Protein AF-0000000077149289 (afdb_homodimer)

Structure (mmCIF, N/CA/C/O backbone):
data_AF-0000000077149289-model_v1
#
loop_
_entity.id
_entity.type
_entity.pdbx_description
1 polymer 'GHMP kinase N-terminal domain-containing protein'
#
loop_
_atom_site.group_PDB
_atom_site.id
_atom_site.type_symbol
_atom_site.label_atom_id
_atom_site.label_alt_id
_atom_site.label_comp_id
_atom_site.label_asym_id
_atom_site.label_entity_id
_atom_site.label_seq_id
_atom_site.pdbx_PDB_ins_code
_atom_site.Cartn_x
_atom_site.Cartn_y
_atom_site.Cartn_z
_atom_site.occupancy
_atom_site.B_iso_or_equiv
_atom_site.auth_seq_id
_atom_site.auth_comp_id
_atom_site.auth_asym_id
_atom_site.auth_atom_id
_atom_site.pdbx_PDB_model_num
ATOM 1 N N . MET A 1 1 ? -25.234 20.203 1.486 1 30.2 1 MET A N 1
ATOM 2 C CA . MET A 1 1 ? -24.781 21.562 1.207 1 30.2 1 MET A CA 1
ATOM 3 C C . MET A 1 1 ? -23.531 21.547 0.343 1 30.2 1 MET A C 1
ATOM 5 O O . MET A 1 1 ? -22.547 20.859 0.657 1 30.2 1 MET A O 1
ATOM 9 N N . GLU A 1 2 ? -23.562 21.797 -1.004 1 34.66 2 GLU A N 1
ATOM 10 C CA . GLU A 1 2 ? -22.438 21.984 -1.913 1 34.66 2 GLU A CA 1
ATOM 11 C C . GLU A 1 2 ? -21.531 23.109 -1.448 1 34.66 2 GLU A C 1
ATOM 13 O O . GLU A 1 2 ? -21.953 24.266 -1.352 1 34.66 2 GLU A O 1
ATOM 18 N N . ILE A 1 3 ? -20.766 22.969 -0.436 1 43.75 3 ILE A N 1
ATOM 19 C CA . ILE A 1 3 ? -19.844 24.047 -0.105 1 43.75 3 ILE A CA 1
ATOM 20 C C . ILE A 1 3 ? -19.141 24.547 -1.371 1 43.75 3 ILE A C 1
ATOM 22 O O . ILE A 1 3 ? -18.578 23.734 -2.123 1 43.75 3 ILE A O 1
ATOM 26 N N . ASN A 1 4 ? -19.734 25.484 -1.915 1 51.62 4 ASN A N 1
ATOM 27 C CA . ASN A 1 4 ? -18.797 26.188 -2.791 1 51.62 4 ASN A CA 1
ATOM 28 C C . ASN A 1 4 ? -17.438 26.359 -2.141 1 51.62 4 ASN A C 1
ATOM 30 O O . ASN A 1 4 ? -17.328 26.594 -0.937 1 51.62 4 ASN A O 1
ATOM 34 N N . ASN A 1 5 ? -16.328 25.797 -2.607 1 56.38 5 ASN A N 1
ATOM 35 C CA . ASN A 1 5 ? -15.031 25.297 -2.178 1 56.38 5 ASN A CA 1
ATOM 36 C C . ASN A 1 5 ? -14.383 26.203 -1.144 1 56.38 5 ASN A C 1
ATOM 38 O O . ASN A 1 5 ? -13.641 25.734 -0.277 1 56.38 5 ASN A O 1
ATOM 42 N N . PHE A 1 6 ? -14.812 27.594 -1.072 1 67.5 6 PHE A N 1
ATOM 43 C CA . PHE A 1 6 ? -13.906 28.438 -0.297 1 67.5 6 PHE A CA 1
ATOM 44 C C . PHE A 1 6 ? -14.68 29.312 0.669 1 67.5 6 PHE A C 1
ATOM 46 O O . PHE A 1 6 ? -14.133 30.281 1.213 1 67.5 6 PHE A O 1
ATOM 53 N N . ASP A 1 7 ? -16 28.922 0.981 1 82.88 7 ASP A N 1
ATOM 54 C CA . ASP A 1 7 ? -16.688 29.766 1.951 1 82.88 7 ASP A CA 1
ATOM 55 C C . ASP A 1 7 ? -16.312 29.375 3.381 1 82.88 7 ASP A C 1
ATOM 57 O O . ASP A 1 7 ? -16.188 28.188 3.688 1 82.88 7 ASP A O 1
ATOM 61 N N . PHE A 1 8 ? -16.234 30.469 4.215 1 90.25 8 PHE A N 1
ATOM 62 C CA . PHE A 1 8 ? -15.984 30.25 5.633 1 90.25 8 PHE A CA 1
ATOM 63 C C . PHE A 1 8 ? -17.125 29.469 6.266 1 90.25 8 PHE A C 1
ATOM 65 O O . PHE A 1 8 ? -18.266 29.516 5.777 1 90.25 8 PHE A O 1
ATOM 72 N N . PHE A 1 9 ? -16.844 28.688 7.199 1 94.06 9 PHE A N 1
ATOM 73 C CA . PHE A 1 9 ? -17.891 27.938 7.895 1 94.06 9 PHE A CA 1
ATOM 74 C C . PHE A 1 9 ? -17.766 28.125 9.406 1 94.06 9 PHE A C 1
ATOM 76 O O . PHE A 1 9 ? -16.719 28.547 9.898 1 94.06 9 PHE A O 1
ATOM 83 N N . LYS A 1 10 ? -18.797 27.875 10.109 1 96.94 10 LYS A N 1
ATOM 84 C CA . LYS A 1 10 ? -18.844 28.078 11.555 1 96.94 10 LYS A CA 1
ATOM 85 C C . LYS A 1 10 ? -18.031 27 12.289 1 96.94 10 LYS A C 1
ATOM 87 O O . LYS A 1 10 ? -18.078 25.828 11.922 1 96.94 10 LYS A O 1
ATOM 92 N N . VAL A 1 11 ? -17.375 27.438 13.328 1 97.25 11 VAL A N 1
ATOM 93 C CA . VAL A 1 11 ? -16.656 26.531 14.219 1 97.25 11 VAL A CA 1
ATOM 94 C C . VAL A 1 11 ? -17.594 25.438 14.711 1 97.25 11 VAL A C 1
ATOM 96 O O . VAL A 1 11 ? -18.734 25.719 15.102 1 97.25 11 VAL A O 1
ATOM 99 N N . GLY A 1 12 ? -17.172 24.172 14.594 1 97.75 12 GLY A N 1
ATOM 100 C CA . GLY A 1 12 ? -17.969 23.047 15.055 1 97.75 12 GLY A CA 1
ATOM 101 C C . GLY A 1 12 ? -18.797 22.422 13.961 1 97.75 12 GLY A C 1
ATOM 102 O O . GLY A 1 12 ? -19.469 21.406 14.188 1 97.75 12 GLY A O 1
ATOM 103 N N . THR A 1 13 ? -18.75 22.953 12.766 1 97.25 13 THR A N 1
ATOM 104 C CA . THR A 1 13 ? -19.5 22.391 11.648 1 97.25 13 THR A CA 1
ATOM 105 C C . THR A 1 13 ? -18.953 21.016 11.258 1 97.25 13 THR A C 1
ATOM 107 O O . THR A 1 13 ? -17.734 20.859 11.133 1 97.25 13 THR A O 1
ATOM 110 N N . VAL A 1 14 ? -19.844 20.062 11.094 1 97.81 14 VAL A N 1
ATOM 111 C CA . VAL A 1 14 ? -19.484 18.734 10.602 1 97.81 14 VAL A CA 1
ATOM 112 C C . VAL A 1 14 ? -20.047 18.531 9.195 1 97.81 14 VAL A C 1
ATOM 114 O O . VAL A 1 14 ? -21.25 18.484 9.008 1 97.81 14 VAL A O 1
ATOM 117 N N . PHE A 1 15 ? -19.203 18.484 8.242 1 96 15 PHE A N 1
ATOM 118 C CA . PHE A 1 15 ? -19.609 18.234 6.867 1 96 15 PHE A CA 1
ATOM 119 C C . PHE A 1 15 ? -19.797 16.734 6.617 1 96 15 PHE A C 1
ATOM 121 O O . PHE A 1 15 ? -20.766 16.328 5.961 1 96 15 PHE A O 1
ATOM 128 N N . ASN A 1 16 ? -18.906 15.914 7.125 1 97.12 16 ASN A N 1
ATOM 129 C CA . ASN A 1 16 ? -18.906 14.469 6.961 1 97.12 16 ASN A CA 1
ATOM 130 C C . ASN A 1 16 ? -18.828 13.75 8.305 1 97.12 16 ASN A C 1
ATOM 132 O O . ASN A 1 16 ? -17.75 13.695 8.914 1 97.12 16 ASN A O 1
ATOM 136 N N . PRO A 1 17 ? -19.828 13.195 8.758 1 97.94 17 PRO A N 1
ATOM 137 C CA . PRO A 1 17 ? -19.875 12.578 10.086 1 97.94 17 PRO A CA 1
ATOM 138 C C . PRO A 1 17 ? -19.141 11.242 10.141 1 97.94 17 PRO A C 1
ATOM 140 O O . PRO A 1 17 ? -18.828 10.656 9.094 1 97.94 17 PRO A O 1
ATOM 143 N N . VAL A 1 18 ? -18.828 10.805 11.32 1 98.12 18 VAL A N 1
ATOM 144 C CA . VAL A 1 18 ? -18.188 9.523 11.57 1 98.12 18 VAL A CA 1
ATOM 145 C C . VAL A 1 18 ? -19.016 8.711 12.555 1 98.12 18 VAL A C 1
ATOM 147 O O . VAL A 1 18 ? -19.797 9.266 13.328 1 98.12 18 VAL A O 1
ATOM 150 N N . LYS A 1 19 ? -18.906 7.434 12.445 1 94.75 19 LYS A N 1
ATOM 151 C CA . LYS A 1 19 ? -19.594 6.535 13.375 1 94.75 19 LYS A CA 1
ATOM 152 C C . LYS A 1 19 ? -18.594 5.883 14.336 1 94.75 19 LYS A C 1
ATOM 154 O O . LYS A 1 19 ? -17.484 5.52 13.938 1 94.75 19 LYS A O 1
ATOM 159 N N . CYS A 1 20 ? -19.031 5.742 15.594 1 97.31 20 CYS A N 1
ATOM 160 C CA . CYS A 1 20 ? -18.281 4.977 16.578 1 97.31 20 CYS A CA 1
ATOM 161 C C . CYS A 1 20 ? -18.531 3.484 16.422 1 97.31 20 CYS A C 1
ATOM 163 O O . CYS A 1 20 ? -19.672 3.061 16.203 1 97.31 20 CYS A O 1
ATOM 165 N N . TYR A 1 21 ? -17.469 2.701 16.516 1 95.69 21 TYR A N 1
ATOM 166 C CA . TYR A 1 21 ? -17.656 1.263 16.375 1 95.69 21 TYR A CA 1
ATOM 167 C C . TYR A 1 21 ? -18.016 0.629 17.719 1 95.69 21 TYR A C 1
ATOM 169 O O . TYR A 1 21 ? -18.469 -0.518 17.781 1 95.69 21 TYR A O 1
ATOM 177 N N . LYS A 1 22 ? -17.844 1.359 18.828 1 97.19 22 LYS A N 1
ATOM 178 C CA . LYS A 1 22 ? -18.25 0.973 20.172 1 97.19 22 LYS A CA 1
ATOM 179 C C . LYS A 1 22 ? -18.781 2.176 20.953 1 97.19 22 LYS A C 1
ATOM 181 O O . LYS A 1 22 ? -18.562 3.322 20.547 1 97.19 22 LYS A O 1
ATOM 186 N N . THR A 1 23 ? -19.438 1.93 21.953 1 97.25 23 THR A N 1
ATOM 187 C CA . THR A 1 23 ? -20.016 2.994 22.766 1 97.25 23 THR A CA 1
ATOM 188 C C . THR A 1 23 ? -18.922 3.797 23.469 1 97.25 23 THR A C 1
ATOM 190 O O . THR A 1 23 ? -18.078 3.229 24.172 1 97.25 23 THR A O 1
ATOM 193 N N . PRO A 1 24 ? -18.938 5.121 23.234 1 97.69 24 PRO A N 1
ATOM 194 C CA . PRO A 1 24 ? -17.969 5.945 23.953 1 97.69 24 PRO A CA 1
ATOM 195 C C . PRO A 1 24 ? -18.172 5.906 25.469 1 97.69 24 PRO A C 1
ATOM 197 O O . PRO A 1 24 ? -19.297 6.043 25.938 1 97.69 24 PRO A O 1
ATOM 200 N N . GLU A 1 25 ? -17.156 5.672 26.141 1 96.56 25 GLU A N 1
ATOM 201 C CA . GLU A 1 25 ? -17.156 5.672 27.609 1 96.56 25 GLU A CA 1
ATOM 202 C C . GLU A 1 25 ? -15.906 6.332 28.172 1 96.56 25 GLU A C 1
ATOM 204 O O . GLU A 1 25 ? -14.789 5.953 27.812 1 96.56 25 GLU A O 1
ATOM 209 N N . ALA A 1 26 ? -16.141 7.254 29.062 1 95.38 26 ALA A N 1
ATOM 210 C CA . ALA A 1 26 ? -14.992 7.938 29.656 1 95.38 26 ALA A CA 1
ATOM 211 C C . ALA A 1 26 ? -14.109 6.961 30.422 1 95.38 26 ALA A C 1
ATOM 213 O O . ALA A 1 26 ? -14.594 6.223 31.281 1 95.38 26 ALA A O 1
ATOM 214 N N . LYS A 1 27 ? -12.898 6.941 30.062 1 95.12 27 LYS A N 1
ATOM 215 C CA . LYS A 1 27 ? -11.93 6.086 30.75 1 95.12 27 LYS A CA 1
ATOM 216 C C . LYS A 1 27 ? -11.141 6.871 31.797 1 95.12 27 LYS A C 1
ATOM 218 O O . LYS A 1 27 ? -10.406 6.285 32.594 1 95.12 27 LYS A O 1
ATOM 223 N N . GLY A 1 28 ? -11.312 8.18 31.797 1 94.5 28 GLY A N 1
ATOM 224 C CA . GLY A 1 28 ? -10.68 9.141 32.688 1 94.5 28 GLY A CA 1
ATOM 225 C C . GLY A 1 28 ? -11.266 10.531 32.562 1 94.5 28 GLY A C 1
ATOM 226 O O . GLY A 1 28 ? -12.211 10.758 31.812 1 94.5 28 GLY A O 1
ATOM 227 N N . ARG A 1 29 ? -10.672 11.453 33.438 1 96.06 29 ARG A N 1
ATOM 228 C CA . ARG A 1 29 ? -11.164 12.828 33.406 1 96.06 29 ARG A CA 1
ATOM 229 C C . ARG A 1 29 ? -10.133 13.766 32.781 1 96.06 29 ARG A C 1
ATOM 231 O O . ARG A 1 29 ? -10.461 14.891 32.406 1 96.06 29 ARG A O 1
ATOM 238 N N . ARG A 1 30 ? -8.945 13.258 32.688 1 97.38 30 ARG A N 1
ATOM 239 C CA . ARG A 1 30 ? -7.848 14.07 32.156 1 97.38 30 ARG A CA 1
ATOM 240 C C . ARG A 1 30 ? -6.852 13.203 31.391 1 97.38 30 ARG A C 1
ATOM 242 O O . ARG A 1 30 ? -6.59 12.062 31.781 1 97.38 30 ARG A O 1
ATOM 249 N N . ILE A 1 31 ? -6.305 13.766 30.312 1 97.94 31 ILE A N 1
ATOM 250 C CA . ILE A 1 31 ? -5.289 13.055 29.547 1 97.94 31 ILE A CA 1
ATOM 251 C C . ILE A 1 31 ? -4.246 14.039 29.031 1 97.94 31 ILE A C 1
ATOM 253 O O . ILE A 1 31 ? -4.566 15.195 28.734 1 97.94 31 ILE A O 1
ATOM 257 N N . SER A 1 32 ? -3.014 13.672 29.062 1 96.75 32 SER A N 1
ATOM 258 C CA . SER A 1 32 ? -1.911 14.375 28.422 1 96.75 32 SER A CA 1
ATOM 259 C C . SER A 1 32 ? -1.231 13.516 27.375 1 96.75 32 SER A C 1
ATOM 261 O O . SER A 1 32 ? -0.883 12.359 27.641 1 96.75 32 SER A O 1
ATOM 263 N N . ILE A 1 33 ? -1.075 14.109 26.172 1 97.25 33 ILE A N 1
ATOM 264 C CA . ILE A 1 33 ? -0.454 13.336 25.094 1 97.25 33 ILE A CA 1
ATOM 265 C C . ILE A 1 33 ? 0.644 14.156 24.438 1 97.25 33 ILE A C 1
ATOM 267 O O . ILE A 1 33 ? 0.698 15.375 24.594 1 97.25 33 ILE A O 1
ATOM 271 N N . GLN A 1 34 ? 1.573 13.531 23.797 1 96.19 34 GLN A N 1
ATOM 272 C CA . GLN A 1 34 ? 2.52 14.086 22.844 1 96.19 34 GLN A CA 1
ATOM 273 C C . GLN A 1 34 ? 2.178 13.648 21.422 1 96.19 34 GLN A C 1
ATOM 275 O O . GLN A 1 34 ? 2.234 12.461 21.094 1 96.19 34 GLN A O 1
ATOM 280 N N . TYR A 1 35 ? 1.756 14.586 20.609 1 96.5 35 TYR A N 1
ATOM 281 C CA . TYR A 1 35 ? 1.355 14.297 19.25 1 96.5 35 TYR A CA 1
ATOM 282 C C . TYR A 1 35 ? 2.436 14.734 18.266 1 96.5 35 TYR A C 1
ATOM 284 O O . TYR A 1 35 ? 2.91 15.867 18.312 1 96.5 35 TYR A O 1
ATOM 292 N N . PRO A 1 36 ? 2.867 13.891 17.359 1 96.62 36 PRO A N 1
ATOM 293 C CA . PRO A 1 36 ? 3.986 14.219 16.469 1 96.62 36 PRO A CA 1
ATOM 294 C C . PRO A 1 36 ? 3.594 15.18 15.344 1 96.62 36 PRO A C 1
ATOM 296 O O . PRO A 1 36 ? 2.445 15.172 14.898 1 96.62 36 PRO A O 1
ATOM 299 N N . SER A 1 37 ? 4.539 15.984 14.906 1 95.12 37 SER A N 1
ATOM 300 C CA . SER A 1 37 ? 4.395 16.781 13.695 1 95.12 37 SER A CA 1
ATOM 301 C C . SER A 1 37 ? 4.754 15.984 12.445 1 95.12 37 SER A C 1
ATOM 303 O O . SER A 1 37 ? 5.156 14.82 12.547 1 95.12 37 SER A O 1
ATOM 305 N N . ARG A 1 38 ? 4.52 16.609 11.297 1 96.81 38 ARG A N 1
ATOM 306 C CA . ARG A 1 38 ? 4.75 15.852 10.07 1 96.81 38 ARG A CA 1
ATOM 307 C C . ARG A 1 38 ? 5.445 16.719 9.023 1 96.81 38 ARG A C 1
ATOM 309 O O . ARG A 1 38 ? 5.406 17.938 9.094 1 96.81 38 ARG A O 1
ATOM 316 N N . LEU A 1 39 ? 6.109 16.078 8.109 1 98.19 39 LEU A N 1
ATOM 317 C CA . LEU A 1 39 ? 6.648 16.625 6.875 1 98.19 39 LEU A CA 1
ATOM 318 C C . LEU A 1 39 ? 5.918 16.062 5.664 1 98.19 39 LEU A C 1
ATOM 320 O O . LEU A 1 39 ? 6.051 14.875 5.352 1 98.19 39 LEU A O 1
ATOM 324 N N . ASN A 1 40 ? 5.094 16.875 5.055 1 98 40 ASN A N 1
ATOM 325 C CA . ASN A 1 40 ? 4.449 16.484 3.809 1 98 40 ASN A CA 1
ATOM 326 C C . ASN A 1 40 ? 5.418 16.547 2.631 1 98 40 ASN A C 1
ATOM 328 O O . ASN A 1 40 ? 5.676 17.625 2.09 1 98 40 ASN A O 1
ATOM 332 N N . ALA A 1 41 ? 5.816 15.422 2.139 1 98.62 41 ALA A N 1
ATOM 333 C CA . ALA A 1 41 ? 6.934 15.344 1.2 1 98.62 41 ALA A CA 1
ATOM 334 C C . ALA A 1 41 ? 6.469 15.617 -0.227 1 98.62 41 ALA A C 1
ATOM 336 O O . ALA A 1 41 ? 7.242 16.125 -1.051 1 98.62 41 ALA A O 1
ATOM 337 N N . MET A 1 42 ? 5.25 15.258 -0.518 1 97.69 42 MET A N 1
ATOM 338 C CA . MET A 1 42 ? 4.77 15.461 -1.881 1 97.69 42 MET A CA 1
ATOM 339 C C . MET A 1 42 ? 3.279 15.148 -1.983 1 97.69 42 MET A C 1
ATOM 341 O O . MET A 1 42 ? 2.746 14.391 -1.175 1 97.69 42 MET A O 1
ATOM 345 N N . ALA A 1 43 ? 2.662 15.75 -2.957 1 95.88 43 ALA A N 1
ATOM 346 C CA . ALA A 1 43 ? 1.323 15.352 -3.385 1 95.88 43 ALA A CA 1
ATOM 347 C C . ALA A 1 43 ? 1.39 14.242 -4.434 1 95.88 43 ALA A C 1
ATOM 349 O O . ALA A 1 43 ? 2.35 14.164 -5.203 1 95.88 43 ALA A O 1
ATOM 350 N N . ILE A 1 44 ? 0.397 13.422 -4.484 1 96.94 44 ILE A N 1
ATOM 351 C CA . ILE A 1 44 ? 0.444 12.281 -5.395 1 96.94 44 ILE A CA 1
ATOM 352 C C . ILE A 1 44 ? -0.396 12.578 -6.637 1 96.94 44 ILE A C 1
ATOM 354 O O . ILE A 1 44 ? -0.109 12.078 -7.723 1 96.94 44 ILE A O 1
ATOM 358 N N . ASP A 1 45 ? -1.45 13.391 -6.574 1 96.44 45 ASP A N 1
ATOM 359 C CA . ASP A 1 45 ? -2.199 13.961 -7.691 1 96.44 45 ASP A CA 1
ATOM 360 C C . ASP A 1 45 ? -2.527 15.43 -7.441 1 96.44 45 ASP A C 1
ATOM 362 O O . ASP A 1 45 ? -3.643 15.758 -7.031 1 96.44 45 ASP A O 1
ATOM 366 N N . PRO A 1 46 ? -1.671 16.312 -7.836 1 93.25 46 PRO A N 1
ATOM 367 C CA . PRO A 1 46 ? -1.859 17.734 -7.531 1 93.25 46 PRO A CA 1
ATOM 368 C C . PRO A 1 46 ? -3.119 18.312 -8.172 1 93.25 46 PRO A C 1
ATOM 370 O O . PRO A 1 46 ? -3.633 19.328 -7.719 1 93.25 46 PRO A O 1
ATOM 373 N N . SER A 1 47 ? -3.66 17.656 -9.18 1 92.06 47 SER A N 1
ATOM 374 C CA . SER A 1 47 ? -4.844 18.172 -9.859 1 92.06 47 SER A CA 1
ATOM 375 C C . SER A 1 47 ? -6.078 18.078 -8.969 1 92.06 47 SER A C 1
ATOM 377 O O . SER A 1 47 ? -7.074 18.766 -9.203 1 92.06 47 SER A O 1
ATOM 379 N N . LYS A 1 48 ? -5.988 17.266 -7.953 1 91.5 48 LYS A N 1
ATOM 380 C CA . LYS A 1 48 ? -7.16 17.016 -7.117 1 91.5 48 LYS A CA 1
ATOM 381 C C . LYS A 1 48 ? -7.172 17.938 -5.898 1 91.5 48 LYS A C 1
ATOM 383 O O . LYS A 1 48 ? -8.086 17.875 -5.07 1 91.5 48 LYS A O 1
ATOM 388 N N . ILE A 1 49 ? -6.242 18.828 -5.805 1 84.38 49 ILE A N 1
ATOM 389 C CA . ILE A 1 49 ? -6.23 19.812 -4.723 1 84.38 49 ILE A CA 1
ATOM 390 C C . ILE A 1 49 ? -7.273 20.891 -4.992 1 84.38 49 ILE A C 1
ATOM 392 O O . ILE A 1 49 ? -7.754 21.547 -4.062 1 84.38 49 ILE A O 1
ATOM 396 N N . VAL A 1 50 ? -7.719 21 -6.207 1 73.69 50 VAL A N 1
ATOM 397 C CA . VAL A 1 50 ? -8.531 22.141 -6.648 1 73.69 50 VAL A CA 1
ATOM 398 C C . VAL A 1 50 ? -10.016 21.766 -6.566 1 73.69 50 VAL A C 1
ATOM 400 O O . VAL A 1 50 ? -10.883 22.625 -6.691 1 73.69 50 VAL A O 1
ATOM 403 N N . GLU A 1 51 ? -10.258 20.547 -6.34 1 74.06 51 GLU A N 1
ATOM 404 C CA . GLU A 1 51 ? -11.633 20.062 -6.336 1 74.06 51 GLU A CA 1
ATOM 405 C C . GLU A 1 51 ? -12.141 19.875 -4.914 1 74.06 51 GLU A C 1
ATOM 407 O O . GLU A 1 51 ? -11.57 19.109 -4.137 1 74.06 51 GLU A O 1
ATOM 412 N N . ASN A 1 52 ? -13.062 20.719 -4.551 1 75.12 52 ASN A N 1
ATOM 413 C CA . ASN A 1 52 ? -13.719 20.531 -3.262 1 75.12 52 ASN A CA 1
ATOM 414 C C . ASN A 1 52 ? -15.031 19.766 -3.414 1 75.12 52 ASN A C 1
ATOM 416 O O . ASN A 1 52 ? -16.031 20.312 -3.859 1 75.12 52 ASN A O 1
ATOM 420 N N . LYS A 1 53 ? -15.055 18.609 -3.049 1 82.88 53 LYS A N 1
ATOM 421 C CA . LYS A 1 53 ? -16.25 17.797 -3.031 1 82.88 53 LYS A CA 1
ATOM 422 C C . LYS A 1 53 ? -16.781 17.609 -1.608 1 82.88 53 LYS A C 1
ATOM 424 O O . LYS A 1 53 ? -16.75 16.5 -1.07 1 82.88 53 LYS A O 1
ATOM 429 N N . ASN A 1 54 ? -17.344 18.609 -1.061 1 90.06 54 ASN A N 1
ATOM 430 C CA . ASN A 1 54 ? -17.844 18.594 0.311 1 90.06 54 ASN A CA 1
ATOM 431 C C . ASN A 1 54 ? -16.734 18.297 1.31 1 90.06 54 ASN A C 1
ATOM 433 O O . ASN A 1 54 ? -16.844 17.359 2.109 1 90.06 54 ASN A O 1
ATOM 437 N N . MET A 1 55 ? -15.586 19 1.177 1 92.19 55 MET A N 1
ATOM 438 C CA . MET A 1 55 ? -14.422 18.984 2.055 1 92.19 55 MET A CA 1
ATOM 439 C C . MET A 1 55 ? -13.609 17.703 1.87 1 92.19 55 MET A C 1
ATOM 441 O O . MET A 1 55 ? -12.711 17.422 2.658 1 92.19 55 MET A O 1
ATOM 445 N N . LYS A 1 56 ? -13.961 17 0.803 1 93.38 56 LYS A N 1
ATOM 446 C CA . LYS A 1 56 ? -13.211 15.789 0.495 1 93.38 56 LYS A CA 1
ATOM 447 C C . LYS A 1 56 ? -12.164 16.047 -0.586 1 93.38 56 LYS A C 1
ATOM 449 O O . LYS A 1 56 ? -12.5 16.156 -1.768 1 93.38 56 LYS A O 1
ATOM 454 N N . TYR A 1 57 ? -10.945 16.141 -0.168 1 92.5 57 TYR A N 1
ATOM 455 C CA . TYR A 1 57 ? -9.82 16.359 -1.068 1 92.5 57 TYR A CA 1
ATOM 456 C C . TYR A 1 57 ? -9.039 15.062 -1.279 1 92.5 57 TYR A C 1
ATOM 458 O O . TYR A 1 57 ? -8.727 14.359 -0.319 1 92.5 57 TYR A O 1
ATOM 466 N N . THR A 1 58 ? -8.68 14.766 -2.58 1 93.31 58 THR A N 1
ATOM 467 C CA . THR A 1 58 ? -8.18 13.422 -2.842 1 93.31 58 THR A CA 1
ATOM 468 C C . THR A 1 58 ? -6.848 13.469 -3.582 1 93.31 58 THR A C 1
ATOM 470 O O . THR A 1 58 ? -6.516 12.555 -4.34 1 93.31 58 THR A O 1
ATOM 473 N N . PRO A 1 59 ? -6.066 14.523 -3.422 1 94.88 59 PRO A N 1
ATOM 474 C CA . PRO A 1 59 ? -4.766 14.508 -4.098 1 94.88 59 PRO A CA 1
ATOM 475 C C . PRO A 1 59 ? -3.846 13.398 -3.584 1 94.88 59 PRO A C 1
ATOM 477 O O . PRO A 1 59 ? -3.035 12.867 -4.344 1 94.88 59 PRO A O 1
ATOM 480 N N . GLY A 1 60 ? -4.008 13.062 -2.332 1 97 60 GLY A N 1
ATOM 481 C CA . GLY A 1 60 ? -3.064 12.164 -1.684 1 97 60 GLY A CA 1
ATOM 482 C C . GLY A 1 60 ? -1.742 12.828 -1.353 1 97 60 GLY A C 1
ATOM 483 O O . GLY A 1 60 ? -1.464 13.938 -1.817 1 97 60 GLY A O 1
ATOM 484 N N . GLU A 1 61 ? -0.979 12.164 -0.5 1 98.31 61 GLU A N 1
ATOM 485 C CA . GLU A 1 61 ? 0.312 12.719 -0.099 1 98.31 61 GLU A CA 1
ATOM 486 C C . GLU A 1 61 ? 1.198 11.648 0.532 1 98.31 61 GLU A C 1
ATOM 488 O O . GLU A 1 61 ? 0.717 10.578 0.898 1 98.31 61 GLU A O 1
ATOM 493 N N . ILE A 1 62 ? 2.479 11.875 0.522 1 98.88 62 ILE A N 1
ATOM 494 C CA . ILE A 1 62 ? 3.467 11.133 1.293 1 98.88 62 ILE A CA 1
ATOM 495 C C . ILE A 1 62 ? 3.947 11.977 2.471 1 98.88 62 ILE A C 1
ATOM 497 O O . ILE A 1 62 ? 4.344 13.133 2.293 1 98.88 62 ILE A O 1
ATOM 501 N N . VAL A 1 63 ? 3.893 11.383 3.629 1 98.62 63 VAL A N 1
ATOM 502 C CA . VAL A 1 63 ? 4.172 12.133 4.848 1 98.62 63 VAL A CA 1
ATOM 503 C C . VAL A 1 63 ? 5.207 11.391 5.688 1 98.62 63 VAL A C 1
ATOM 505 O O . VAL A 1 63 ? 5.16 10.164 5.801 1 98.62 63 VAL A O 1
ATOM 508 N N . PHE A 1 64 ? 6.152 12.109 6.219 1 98.88 64 PHE A N 1
ATOM 509 C CA . PHE A 1 64 ? 7.039 11.602 7.258 1 98.88 64 PHE A CA 1
ATOM 510 C C . PHE A 1 64 ? 6.637 12.148 8.625 1 98.88 64 PHE A C 1
ATOM 512 O O . PHE A 1 64 ? 6.434 13.352 8.781 1 98.88 64 PHE A O 1
ATOM 519 N N . SER A 1 65 ? 6.48 11.289 9.586 1 98.5 65 SER A N 1
ATOM 520 C CA . SER A 1 65 ? 6.203 11.688 10.961 1 98.5 65 SER A CA 1
ATOM 521 C C . SER A 1 65 ? 7.492 12.008 11.711 1 98.5 65 SER A C 1
ATOM 523 O O . SER A 1 65 ? 8.492 11.305 11.578 1 98.5 65 SER A O 1
ATOM 525 N N . THR A 1 66 ? 7.5 13.086 12.492 1 97.12 66 THR A N 1
ATOM 526 C CA . THR A 1 66 ? 8.734 13.508 13.141 1 97.12 66 THR A CA 1
ATOM 527 C C . THR A 1 66 ? 8.586 13.469 14.656 1 97.12 66 THR A C 1
ATOM 529 O O . THR A 1 66 ? 7.469 13.461 15.18 1 97.12 66 THR A O 1
ATOM 532 N N . GLN A 1 67 ? 9.734 13.484 15.305 1 96.56 67 GLN A N 1
ATOM 533 C CA . GLN A 1 67 ? 9.75 13.508 16.766 1 96.56 67 GLN A CA 1
ATOM 534 C C . GLN A 1 67 ? 9.695 14.938 17.297 1 96.56 67 GLN A C 1
ATOM 536 O O . GLN A 1 67 ? 10.352 15.258 18.297 1 96.56 67 GLN A O 1
ATOM 541 N N . ILE A 1 68 ? 9.164 15.805 16.547 1 94.69 68 ILE A N 1
ATOM 542 C CA . ILE A 1 68 ? 8.711 17.094 17.062 1 94.69 68 ILE A CA 1
ATOM 543 C C . ILE A 1 68 ? 7.277 16.984 17.562 1 94.69 68 ILE A C 1
ATOM 545 O O . ILE A 1 68 ? 6.348 16.812 16.766 1 94.69 68 ILE A O 1
ATOM 549 N N . PHE A 1 69 ? 7.125 17.125 18.891 1 93.75 69 PHE A N 1
ATOM 550 C CA . PHE A 1 69 ? 5.836 16.781 19.484 1 93.75 69 PHE A CA 1
ATOM 551 C C . PHE A 1 69 ? 5.121 18.031 19.984 1 93.75 69 PHE A C 1
ATOM 553 O O . PHE A 1 69 ? 5.758 18.938 20.5 1 93.75 69 PHE A O 1
ATOM 560 N N . LEU A 1 70 ? 3.848 17.969 19.766 1 92.12 70 LEU A N 1
ATOM 561 C CA . LEU A 1 70 ? 2.949 18.875 20.469 1 92.12 70 LEU A CA 1
ATOM 562 C C . LEU A 1 70 ? 2.447 18.25 21.766 1 92.12 70 LEU A C 1
ATOM 564 O O . LEU A 1 70 ? 1.991 17.094 21.766 1 92.12 70 LEU A O 1
ATOM 568 N N . GLU A 1 71 ? 2.574 18.969 22.828 1 93.38 71 GLU A N 1
ATOM 569 C CA . GLU A 1 71 ? 2.037 18.5 24.094 1 93.38 71 GLU A CA 1
ATOM 570 C C . GLU A 1 71 ? 0.64 19.047 24.344 1 93.38 71 GLU A C 1
ATOM 572 O O . GLU A 1 71 ? 0.455 20.266 24.406 1 93.38 71 GLU A O 1
ATOM 577 N N . ILE A 1 72 ? -0.289 18.156 24.484 1 94.75 72 ILE A N 1
ATOM 578 C CA . ILE A 1 72 ? -1.69 18.547 24.609 1 94.75 72 ILE A CA 1
ATOM 579 C C . ILE A 1 72 ? -2.309 17.875 25.828 1 94.75 72 ILE A C 1
ATOM 581 O O . ILE A 1 72 ? -2.164 16.672 26.031 1 94.75 72 ILE A O 1
ATOM 585 N N . GLU A 1 73 ? -2.957 18.641 26.609 1 96.12 73 GLU A N 1
ATOM 586 C CA . GLU A 1 73 ? -3.723 18.141 27.734 1 96.12 73 GLU A CA 1
ATOM 587 C C . GLU A 1 73 ? -5.207 18.453 27.594 1 96.12 73 GLU A C 1
ATOM 589 O O . GLU A 1 73 ? -5.566 19.594 27.266 1 96.12 73 GLU A O 1
ATOM 594 N N . VAL A 1 74 ? -6.039 17.484 27.812 1 97.44 74 VAL A N 1
ATOM 595 C CA . VAL A 1 74 ? -7.488 17.656 27.75 1 97.44 74 VAL A CA 1
ATOM 596 C C . VAL A 1 74 ? -8.125 17.172 29.047 1 97.44 74 VAL A C 1
ATOM 598 O O . VAL A 1 74 ? -7.805 16.078 29.531 1 97.44 74 VAL A O 1
ATOM 601 N N . LYS A 1 75 ? -8.984 17.984 29.594 1 97.5 75 LYS A N 1
ATOM 602 C CA . LYS A 1 75 ? -9.758 17.656 30.797 1 97.5 75 LYS A CA 1
ATOM 603 C C . LYS A 1 75 ? -11.25 17.734 30.516 1 97.5 75 LYS A C 1
ATOM 605 O O . LYS A 1 75 ? -11.719 18.656 29.844 1 97.5 75 LYS A O 1
ATOM 610 N N . LEU A 1 76 ? -12.016 16.766 31.016 1 97.31 76 LEU A N 1
ATOM 611 C CA . LEU A 1 76 ? -13.469 16.781 30.891 1 97.31 76 LEU A CA 1
ATOM 612 C C . LEU A 1 76 ? -14.086 17.766 31.891 1 97.31 76 LEU A C 1
ATOM 614 O O . LEU A 1 76 ? -13.633 17.859 33.031 1 97.31 76 LEU A O 1
ATOM 618 N N . LEU A 1 77 ? -14.969 18.5 31.406 1 96.06 77 LEU A N 1
ATOM 619 C CA . LEU A 1 77 ? -15.734 19.391 32.25 1 96.06 77 LEU A CA 1
ATOM 620 C C . LEU A 1 77 ? -17.188 18.938 32.344 1 96.06 77 LEU A C 1
ATOM 622 O O . LEU A 1 77 ? -17.734 18.391 31.375 1 96.06 77 LEU A O 1
ATOM 626 N N . GLU A 1 78 ? -17.844 19.219 33.469 1 91.44 78 GLU A N 1
ATOM 627 C CA . GLU A 1 78 ? -19.25 18.891 33.656 1 91.44 78 GLU A CA 1
ATOM 628 C C . GLU A 1 78 ? -20.156 19.812 32.844 1 91.44 78 GLU A C 1
ATOM 630 O O . GLU A 1 78 ? -21.172 19.375 32.281 1 91.44 78 GLU A O 1
ATOM 635 N N . ASN A 1 79 ? -19.766 20.969 32.781 1 94 79 ASN A N 1
ATOM 636 C CA . ASN A 1 79 ? -20.547 21.875 31.953 1 94 79 ASN A CA 1
ATOM 637 C C . ASN A 1 79 ? -20.156 21.766 30.484 1 94 79 ASN A C 1
ATOM 639 O O . ASN A 1 79 ? -19.234 21.031 30.125 1 94 79 ASN A O 1
ATOM 643 N N . GLU A 1 80 ? -20.828 22.453 29.625 1 95.31 80 GLU A N 1
ATOM 644 C CA . GLU A 1 80 ? -20.656 22.281 28.188 1 95.31 80 GLU A CA 1
ATOM 645 C C . GLU A 1 80 ? -19.562 23.188 27.641 1 95.31 80 GLU A C 1
ATOM 647 O O . GLU A 1 80 ? -19.328 23.234 26.438 1 95.31 80 GLU A O 1
ATOM 652 N N . GLU A 1 81 ? -18.859 23.875 28.469 1 95.38 81 GLU A N 1
ATOM 653 C CA . GLU A 1 81 ? -17.922 24.906 28.047 1 95.38 81 GLU A CA 1
ATOM 654 C C . GLU A 1 81 ? -16.656 24.281 27.469 1 95.38 81 GLU A C 1
ATOM 656 O O . GLU A 1 81 ? -16.25 23.188 27.891 1 95.38 81 GLU A O 1
ATOM 661 N N . ILE A 1 82 ? -16.047 24.969 26.516 1 96.06 82 ILE A N 1
ATOM 662 C CA . ILE A 1 82 ? -14.719 24.672 26.016 1 96.06 82 ILE A CA 1
ATOM 663 C C . ILE A 1 82 ? -13.734 25.766 26.422 1 96.06 82 ILE A C 1
ATOM 665 O O . ILE A 1 82 ? -13.859 26.906 25.984 1 96.06 82 ILE A O 1
ATOM 669 N N . ILE A 1 83 ? -12.859 25.453 27.266 1 94.75 83 ILE A N 1
ATOM 670 C CA . ILE A 1 83 ? -11.867 26.391 27.781 1 94.75 83 ILE A CA 1
ATOM 671 C C . ILE A 1 83 ? -10.508 26.094 27.156 1 94.75 83 ILE A C 1
ATOM 673 O O . ILE A 1 83 ? -9.984 24.984 27.297 1 94.75 83 ILE A O 1
ATOM 677 N N . VAL A 1 84 ? -9.984 27.016 26.422 1 92.56 84 VAL A N 1
ATOM 678 C CA . VAL A 1 84 ? -8.648 26.906 25.844 1 92.56 84 VAL A CA 1
ATOM 679 C C . VAL A 1 84 ? -7.676 27.812 26.594 1 92.56 84 VAL A C 1
ATOM 681 O O . VAL A 1 84 ? -7.895 29.016 26.703 1 92.56 84 VAL A O 1
ATOM 684 N N . CYS A 1 85 ? -6.699 27.172 27.094 1 84.06 85 CYS A N 1
ATOM 685 C CA . CYS A 1 85 ? -5.766 27.922 27.938 1 84.06 85 CYS A CA 1
ATOM 686 C C . CYS A 1 85 ? -5 28.953 27.125 1 84.06 85 CYS A C 1
ATOM 688 O O . CYS A 1 85 ? -4.785 28.766 25.922 1 84.06 85 CYS A O 1
ATOM 690 N N . ASN A 1 86 ? -4.5 29.906 27.734 1 67.06 86 ASN A N 1
ATOM 691 C CA . ASN A 1 86 ? -4 31.172 27.219 1 67.06 86 ASN A CA 1
ATOM 692 C C . ASN A 1 86 ? -2.719 30.969 26.406 1 67.06 86 ASN A C 1
ATOM 694 O O . ASN A 1 86 ? -2.416 31.766 25.516 1 67.06 86 ASN A O 1
ATOM 698 N N . SER A 1 87 ? -1.993 29.953 26.609 1 69.44 87 SER A N 1
ATOM 699 C CA . SER A 1 87 ? -0.734 29.781 25.891 1 69.44 87 SER A CA 1
ATOM 700 C C . SER A 1 87 ? -0.972 29.609 24.391 1 69.44 87 SER A C 1
ATOM 702 O O . SER A 1 87 ? -0.058 29.797 23.578 1 69.44 87 SER A O 1
ATOM 704 N N . VAL A 1 88 ? -2.164 29.391 24 1 69.81 88 VAL A N 1
ATOM 705 C CA . VAL A 1 88 ? -2.475 29.203 22.578 1 69.81 88 VAL A CA 1
ATOM 706 C C . VAL A 1 88 ? -3.713 30.016 22.219 1 69.81 88 VAL A C 1
ATOM 708 O O . VAL A 1 88 ? -4.59 29.531 21.5 1 69.81 88 VAL A O 1
ATOM 711 N N . SER A 1 89 ? -3.764 31.156 22.672 1 70.75 89 SER A N 1
ATOM 712 C CA . SER A 1 89 ? -4.941 31.984 22.453 1 70.75 89 SER A CA 1
ATOM 713 C C . SER A 1 89 ? -5.16 32.281 20.969 1 70.75 89 SER A C 1
ATOM 715 O O . SER A 1 89 ? -6.297 32.406 20.516 1 70.75 89 SER A O 1
ATOM 717 N N . ASP A 1 90 ? -4.035 32.25 20.281 1 75.94 90 ASP A N 1
ATOM 718 C CA . ASP A 1 90 ? -4.137 32.562 18.859 1 75.94 90 ASP A CA 1
ATOM 719 C C . ASP A 1 90 ? -4.676 31.359 18.078 1 75.94 90 ASP A C 1
ATOM 721 O O . ASP A 1 90 ? -5.004 31.484 16.906 1 75.94 90 ASP A O 1
ATOM 725 N N . ARG A 1 91 ? -4.887 30.266 18.734 1 85.44 91 ARG A N 1
ATOM 726 C CA . ARG A 1 91 ? -5.371 29.047 18.078 1 85.44 91 ARG A CA 1
ATOM 727 C C . ARG A 1 91 ? -6.68 28.578 18.688 1 85.44 91 ARG A C 1
ATOM 729 O O . ARG A 1 91 ? -7.082 27.422 18.5 1 85.44 91 ARG A O 1
ATOM 736 N N . LYS A 1 92 ? -7.27 29.406 19.391 1 90.38 92 LYS A N 1
ATOM 737 C CA . LYS A 1 92 ? -8.461 29.047 20.141 1 90.38 92 LYS A CA 1
ATOM 738 C C . LYS A 1 92 ? -9.555 28.5 19.219 1 90.38 92 LYS A C 1
ATOM 740 O O . LYS A 1 92 ? -10.203 27.5 19.547 1 90.38 92 LYS A O 1
ATOM 745 N N . THR A 1 93 ? -9.68 29.078 18.078 1 93 93 THR A N 1
ATOM 746 C CA . THR A 1 93 ? -10.773 28.734 17.188 1 93 93 THR A CA 1
ATOM 747 C C . THR A 1 93 ? -10.602 27.312 16.656 1 93 93 THR A C 1
ATOM 749 O O . THR A 1 93 ? -11.57 26.547 16.578 1 93 93 THR A O 1
ATOM 752 N N . VAL A 1 94 ? -9.414 26.922 16.328 1 93.69 94 VAL A N 1
ATOM 753 C CA . VAL A 1 94 ? -9.172 25.609 15.758 1 93.69 94 VAL A CA 1
ATOM 754 C C . VAL A 1 94 ? -9.297 24.547 16.859 1 93.69 94 VAL A C 1
ATOM 756 O O . VAL A 1 94 ? -9.75 23.422 16.594 1 93.69 94 VAL A O 1
ATOM 759 N N . VAL A 1 95 ? -8.852 24.812 18.047 1 95.44 95 VAL A N 1
ATOM 760 C CA . VAL A 1 95 ? -8.984 23.891 19.172 1 95.44 95 VAL A CA 1
ATOM 761 C C . VAL A 1 95 ? -10.461 23.688 19.5 1 95.44 95 VAL A C 1
ATOM 763 O O . VAL A 1 95 ? -10.914 22.547 19.688 1 95.44 95 VAL A O 1
ATOM 766 N N . GLU A 1 96 ? -11.172 24.812 19.531 1 96.81 96 GLU A N 1
ATOM 767 C CA . GLU A 1 96 ? -12.609 24.734 19.781 1 96.81 96 GLU A CA 1
ATOM 768 C C . GLU A 1 96 ? -13.312 23.891 18.734 1 96.81 96 GLU A C 1
ATOM 770 O O . GLU A 1 96 ? -14.227 23.125 19.047 1 96.81 96 GLU A O 1
ATOM 775 N N . HIS A 1 97 ? -12.914 24.125 17.547 1 97.88 97 HIS A N 1
ATOM 776 C CA . HIS A 1 97 ? -13.492 23.344 16.453 1 97.88 97 HIS A CA 1
ATOM 777 C C . HIS A 1 97 ? -13.305 21.844 16.672 1 97.88 97 HIS A C 1
ATOM 779 O O . HIS A 1 97 ? -14.258 21.078 16.578 1 97.88 97 HIS A O 1
ATOM 785 N N . SER A 1 98 ? -12.094 21.422 16.969 1 98.19 98 SER A N 1
ATOM 786 C CA . SER A 1 98 ? -11.789 20.016 17.219 1 98.19 98 SER A CA 1
ATOM 787 C C . SER A 1 98 ? -12.633 19.469 18.359 1 98.19 98 SER A C 1
ATOM 789 O O . SER A 1 98 ? -13.164 18.359 18.266 1 98.19 98 SER A O 1
ATOM 791 N N . CYS A 1 99 ? -12.758 20.234 19.375 1 98.44 99 CYS A N 1
ATOM 792 C CA . CYS A 1 99 ? -13.57 19.812 20.516 1 98.44 99 CYS A CA 1
ATOM 793 C C . CYS A 1 99 ? -15.023 19.609 20.109 1 98.44 99 CYS A C 1
ATOM 795 O O . CYS A 1 99 ? -15.633 18.594 20.438 1 98.44 99 CYS A O 1
ATOM 797 N N . LYS A 1 100 ? -15.539 20.562 19.406 1 98.5 100 LYS A N 1
ATOM 798 C CA . LYS A 1 100 ? -16.953 20.547 19.062 1 98.5 100 LYS A CA 1
ATOM 799 C C . LYS A 1 100 ? -17.281 19.406 18.109 1 98.5 100 LYS A C 1
ATOM 801 O O . LYS A 1 100 ? -18.297 18.734 18.281 1 98.5 100 LYS A O 1
ATOM 806 N N . ILE A 1 101 ? -16.438 19.172 17.125 1 98.69 101 ILE A N 1
ATOM 807 C CA . ILE A 1 101 ? -16.766 18.109 16.203 1 98.69 101 ILE A CA 1
ATOM 808 C C . ILE A 1 101 ? -16.609 16.75 16.906 1 98.69 101 ILE A C 1
ATOM 810 O O . ILE A 1 101 ? -17.344 15.805 16.594 1 98.69 101 ILE A O 1
ATOM 814 N N . MET A 1 102 ? -15.695 16.656 17.875 1 98.75 102 MET A N 1
ATOM 815 C CA . MET A 1 102 ? -15.57 15.414 18.641 1 98.75 102 MET A CA 1
ATOM 816 C C . MET A 1 102 ? -16.781 15.203 19.547 1 98.75 102 MET A C 1
ATOM 818 O O . MET A 1 102 ? -17.25 14.078 19.719 1 98.75 102 MET A O 1
ATOM 822 N N . LYS A 1 103 ? -17.266 16.297 20.125 1 98.12 103 LYS A N 1
ATOM 823 C CA . LYS A 1 103 ? -18.5 16.203 20.906 1 98.12 103 LYS A CA 1
ATOM 824 C C . LYS A 1 103 ? -19.625 15.586 20.078 1 98.12 103 LYS A C 1
ATOM 826 O O . LYS A 1 103 ? -20.328 14.688 20.547 1 98.12 103 LYS A O 1
ATOM 831 N N . LYS A 1 104 ? -19.734 16.078 18.906 1 98.19 104 LYS A N 1
ATOM 832 C CA . LYS A 1 104 ? -20.797 15.586 18.016 1 98.19 104 LYS A CA 1
ATOM 833 C C . LYS A 1 104 ? -20.578 14.125 17.656 1 98.19 104 LYS A C 1
ATOM 835 O O . LYS A 1 104 ? -21.516 13.328 17.656 1 98.19 104 LYS A O 1
ATOM 840 N N . ALA A 1 105 ? -19.344 13.75 17.344 1 98.62 105 ALA A N 1
ATOM 841 C CA . ALA A 1 105 ? -19.031 12.383 16.969 1 98.62 105 ALA A CA 1
ATOM 842 C C . ALA A 1 105 ? -19.312 11.414 18.109 1 98.62 105 ALA A C 1
ATOM 844 O O . ALA A 1 105 ? -19.766 10.289 17.891 1 98.62 105 ALA A O 1
ATOM 845 N N . LEU A 1 106 ? -19.031 11.859 19.328 1 98.12 106 LEU A N 1
ATOM 846 C CA . LEU A 1 106 ? -19.109 10.992 20.5 1 98.12 106 LEU A CA 1
ATOM 847 C C . LEU A 1 106 ? -20.484 11.062 21.156 1 98.12 106 LEU A C 1
ATOM 849 O O . LEU A 1 106 ? -20.812 10.234 22 1 98.12 106 LEU A O 1
ATOM 853 N N . GLY A 1 107 ? -21.297 12.039 20.766 1 96.88 107 GLY A N 1
ATOM 854 C CA . GLY A 1 107 ? -22.531 12.289 21.469 1 96.88 107 GLY A CA 1
ATOM 855 C C . GLY A 1 107 ? -22.328 12.797 22.875 1 96.88 107 GLY A C 1
ATOM 856 O O . GLY A 1 107 ? -23.094 12.453 23.781 1 96.88 107 GLY A O 1
ATOM 857 N N . TYR A 1 108 ? -21.297 13.523 23.109 1 96.75 108 TYR A N 1
ATOM 858 C CA . TYR A 1 108 ? -20.938 14.047 24.422 1 96.75 108 TYR A CA 1
ATOM 859 C C . TYR A 1 108 ? -21.422 15.477 24.594 1 96.75 108 TYR A C 1
ATOM 861 O O . TYR A 1 108 ? -21.203 16.328 23.734 1 96.75 108 TYR A O 1
ATOM 869 N N . THR A 1 109 ? -22.047 15.797 25.703 1 96.06 109 THR A N 1
ATOM 870 C CA . THR A 1 109 ? -22.672 17.109 25.875 1 96.06 109 THR A CA 1
ATOM 871 C C . THR A 1 109 ? -21.859 17.969 26.844 1 96.06 109 THR A C 1
ATOM 873 O O . THR A 1 109 ? -22.109 19.172 26.969 1 96.06 109 THR A O 1
ATOM 876 N N . GLY A 1 110 ? -20.906 17.344 27.562 1 96.75 110 GLY A N 1
ATOM 877 C CA . GLY A 1 110 ? -20.062 18.109 28.453 1 96.75 110 GLY A CA 1
ATOM 878 C C . GLY A 1 110 ? -19.047 18.969 27.734 1 96.75 110 GLY A C 1
ATOM 879 O O . GLY A 1 110 ? -19.156 19.188 26.531 1 96.75 110 GLY A O 1
ATOM 880 N N . GLY A 1 111 ? -18.156 19.516 28.578 1 97.5 111 GLY A N 1
ATOM 881 C CA . GLY A 1 111 ? -17.156 20.422 28.016 1 97.5 111 GLY A CA 1
ATOM 882 C C . GLY A 1 111 ? -15.734 19.906 28.188 1 97.5 111 GLY A C 1
ATOM 883 O O . GLY A 1 111 ? -15.523 18.781 28.656 1 97.5 111 GLY A O 1
ATOM 884 N N . PHE A 1 112 ? -14.812 20.719 27.688 1 97.94 112 PHE A N 1
ATOM 885 C CA . PHE A 1 112 ? -13.398 20.375 27.75 1 97.94 112 PHE A CA 1
ATOM 886 C C . PHE A 1 112 ? -12.562 21.578 28.203 1 97.94 112 PHE A C 1
ATOM 888 O O . PHE A 1 112 ? -12.898 22.719 27.891 1 97.94 112 PHE A O 1
ATOM 895 N N . GLU A 1 113 ? -11.578 21.312 28.906 1 96.81 113 GLU A N 1
ATOM 896 C CA . GLU A 1 113 ? -10.453 22.219 29.078 1 96.81 113 GLU A CA 1
ATOM 897 C C . GLU A 1 113 ? -9.219 21.719 28.344 1 96.81 113 GLU A C 1
ATOM 899 O O . GLU A 1 113 ? -8.789 20.578 28.531 1 96.81 113 GLU A O 1
ATOM 904 N N . VAL A 1 114 ? -8.742 22.531 27.453 1 96.38 114 VAL A N 1
ATOM 905 C CA . VAL A 1 114 ? -7.605 22.125 26.625 1 96.38 114 VAL A CA 1
ATOM 906 C C . VAL A 1 114 ? -6.41 23.031 26.906 1 96.38 114 VAL A C 1
ATOM 908 O O . VAL A 1 114 ? -6.527 24.25 26.859 1 96.38 114 VAL A O 1
ATOM 911 N N . ASN A 1 115 ? -5.297 22.438 27.25 1 93.19 115 ASN A N 1
ATOM 912 C CA . ASN A 1 115 ? -4.016 23.125 27.406 1 93.19 115 ASN A CA 1
ATOM 913 C C . ASN A 1 115 ? -2.975 22.609 26.422 1 93.19 115 ASN A C 1
ATOM 915 O O . ASN A 1 115 ? -2.742 21.391 26.344 1 93.19 115 ASN A O 1
ATOM 919 N N . VAL A 1 116 ? -2.459 23.516 25.688 1 90.06 116 VAL A N 1
ATOM 920 C CA . VAL A 1 116 ? -1.428 23.156 24.703 1 90.06 116 VAL A CA 1
ATOM 921 C C . VAL A 1 116 ? -0.112 23.844 25.078 1 90.06 116 VAL A C 1
ATOM 923 O O . VAL A 1 116 ? -0.071 25.062 25.297 1 90.06 116 VAL A O 1
ATOM 926 N N . GLN A 1 117 ? 0.833 23.078 25.453 1 77.62 117 GLN A N 1
ATOM 927 C CA . GLN A 1 117 ? 2.135 23.656 25.75 1 77.62 117 GLN A CA 1
ATOM 928 C C . GLN A 1 117 ? 2.906 23.969 24.469 1 77.62 117 GLN A C 1
ATOM 930 O O . GLN A 1 117 ? 2.695 23.328 23.438 1 77.62 117 GLN A O 1
ATOM 935 N N . SER A 1 118 ? 3.697 25.078 24.484 1 60.06 118 SER A N 1
ATOM 936 C CA . SER A 1 118 ? 4.266 25.812 23.359 1 60.06 118 SER A CA 1
ATOM 937 C C . SER A 1 118 ? 4.766 24.875 22.281 1 60.06 118 SER A C 1
ATOM 939 O O . SER A 1 118 ? 5.418 23.875 22.578 1 60.06 118 SER A O 1
ATOM 941 N N . TYR A 1 119 ? 3.977 24.922 21.203 1 56.22 119 TYR A N 1
ATOM 942 C CA . TYR A 1 119 ? 4.309 24.531 19.828 1 56.22 119 TYR A CA 1
ATOM 943 C C . TYR A 1 119 ? 5.43 25.406 19.266 1 56.22 119 TYR A C 1
ATOM 945 O O . TYR A 1 119 ? 5.52 26.594 19.594 1 56.22 119 TYR A O 1
ATOM 953 N N . HIS A 1 120 ? 6.539 24.953 19.219 1 56.16 120 HIS A N 1
ATOM 954 C CA . HIS A 1 120 ? 7.617 25.719 18.594 1 56.16 120 HIS A CA 1
ATOM 955 C C . HIS A 1 120 ? 7.082 26.656 17.516 1 56.16 120 HIS A C 1
ATOM 957 O O . HIS A 1 120 ? 6.051 26.359 16.906 1 56.16 120 HIS A O 1
ATOM 963 N N . ASN A 1 121 ? 7.32 28.016 17.547 1 57.19 121 ASN A N 1
ATOM 964 C CA . ASN A 1 121 ? 7.008 29.078 16.609 1 57.19 121 ASN A CA 1
ATOM 965 C C . ASN A 1 121 ? 7.16 28.609 15.164 1 57.19 121 ASN A C 1
ATOM 967 O O . ASN A 1 121 ? 7.816 29.281 14.359 1 57.19 121 ASN A O 1
ATOM 971 N N . LEU A 1 122 ? 6.715 27.438 14.945 1 66.19 122 LEU A N 1
ATOM 972 C CA . LEU A 1 122 ? 6.859 26.875 13.609 1 66.19 122 LEU A CA 1
ATOM 973 C C . LEU A 1 122 ? 5.539 26.938 12.844 1 66.19 122 LEU A C 1
ATOM 975 O O . LEU A 1 122 ? 5.293 26.125 11.953 1 66.19 122 LEU A O 1
ATOM 979 N N . LYS A 1 123 ? 4.848 28.109 13.047 1 67.94 123 LYS A N 1
ATOM 980 C CA . LYS A 1 123 ? 3.584 28.297 12.344 1 67.94 123 LYS A CA 1
ATOM 981 C C . LYS A 1 123 ? 3.82 28.578 10.859 1 67.94 123 LYS A C 1
ATOM 983 O O . LYS A 1 123 ? 4.742 29.312 10.508 1 67.94 123 LYS A O 1
ATOM 988 N N . HIS A 1 124 ? 3.064 27.953 10.125 1 66.69 124 HIS A N 1
ATOM 989 C CA . HIS A 1 124 ? 2.904 28.203 8.695 1 66.69 124 HIS A CA 1
ATOM 990 C C . HIS A 1 124 ? 4.215 28 7.949 1 66.69 124 HIS A C 1
ATOM 992 O O . HIS A 1 124 ? 4.555 28.781 7.055 1 66.69 124 HIS A O 1
ATOM 998 N N . CYS A 1 125 ? 5.062 27.141 8.484 1 75.81 125 CYS A N 1
ATOM 999 C CA . CYS A 1 125 ? 6.301 26.844 7.773 1 75.81 125 CYS A CA 1
ATOM 1000 C C . CYS A 1 125 ? 6.203 25.5 7.059 1 75.81 125 CYS A C 1
ATOM 1002 O O . CYS A 1 125 ? 7.203 25 6.539 1 75.81 125 CYS A O 1
ATOM 1004 N N . GLY A 1 126 ? 5.07 24.922 7.039 1 77.5 126 GLY A N 1
ATOM 1005 C CA . GLY A 1 126 ? 4.898 23.672 6.32 1 77.5 126 GLY A CA 1
ATOM 1006 C C . GLY A 1 126 ? 5.02 22.453 7.207 1 77.5 126 GLY A C 1
ATOM 1007 O O . GLY A 1 126 ? 5.113 21.328 6.715 1 77.5 126 GLY A O 1
ATOM 1008 N N . LEU A 1 127 ? 4.941 22.578 8.5 1 82.88 127 LEU A N 1
ATOM 1009 C CA . LEU A 1 127 ? 5.148 21.469 9.414 1 82.88 127 LEU A CA 1
ATOM 1010 C C . LEU A 1 127 ? 3.814 20.922 9.922 1 82.88 127 LEU A C 1
ATOM 1012 O O . LEU A 1 127 ? 3.783 20.031 10.773 1 82.88 127 LEU A O 1
ATOM 1016 N N . GLY A 1 128 ? 2.727 21.453 9.422 1 88.31 128 GLY A N 1
ATOM 1017 C CA . GLY A 1 128 ? 1.396 20.953 9.734 1 88.31 128 GLY A CA 1
ATOM 1018 C C . GLY A 1 128 ? 0.954 21.281 11.148 1 88.31 128 GLY A C 1
ATOM 1019 O O . GLY A 1 128 ? 0.271 20.469 11.789 1 88.31 128 GLY A O 1
ATOM 1020 N N . SER A 1 129 ? 1.376 22.406 11.648 1 87.5 129 SER A N 1
ATOM 1021 C CA . SER A 1 129 ? 1.13 22.766 13.047 1 87.5 129 SER A CA 1
ATOM 1022 C C . SER A 1 129 ? -0.364 22.812 13.352 1 87.5 129 SER A C 1
ATOM 1024 O O . SER A 1 129 ? -0.816 22.281 14.359 1 87.5 129 SER A O 1
ATOM 1026 N N . THR A 1 130 ? -1.124 23.5 12.453 1 89.75 130 THR A N 1
ATOM 1027 C CA . THR A 1 130 ? -2.559 23.609 12.688 1 89.75 130 THR A CA 1
ATOM 1028 C C . THR A 1 130 ? -3.23 22.234 12.609 1 89.75 130 THR A C 1
ATOM 1030 O O . THR A 1 130 ? -4.051 21.891 13.461 1 89.75 130 THR A O 1
ATOM 1033 N N . GLY A 1 131 ? -2.861 21.5 11.594 1 93.81 131 GLY A N 1
ATOM 1034 C CA . GLY A 1 131 ? -3.426 20.172 11.43 1 93.81 131 GLY A CA 1
ATOM 1035 C C . GLY A 1 131 ? -3.078 19.234 12.57 1 93.81 131 GLY A C 1
ATOM 1036 O O . GLY A 1 131 ? -3.939 18.5 13.062 1 93.81 131 GLY A O 1
ATOM 1037 N N . CYS A 1 132 ? -1.865 19.266 12.992 1 94.94 132 CYS A N 1
ATOM 1038 C CA . CYS A 1 132 ? -1.421 18.391 14.078 1 94.94 132 CYS A CA 1
ATOM 1039 C C . CYS A 1 132 ? -2.084 18.781 15.398 1 94.94 132 CYS A C 1
ATOM 1041 O O . CYS A 1 132 ? -2.363 17.922 16.234 1 94.94 132 CYS A O 1
ATOM 1043 N N . LEU A 1 133 ? -2.291 20.062 15.547 1 93.56 133 LEU A N 1
ATOM 1044 C CA . LEU A 1 133 ? -2.988 20.531 16.75 1 93.56 133 LEU A CA 1
ATOM 1045 C C . LEU A 1 133 ? -4.414 20 16.781 1 93.56 133 LEU A C 1
ATOM 1047 O O . LEU A 1 133 ? -4.848 19.438 17.797 1 93.56 133 LEU A O 1
ATOM 1051 N N . GLN A 1 134 ? -5.117 20.203 15.695 1 96.44 134 GLN A N 1
ATOM 1052 C CA . GLN A 1 134 ? -6.488 19.703 15.625 1 96.44 134 GLN A CA 1
ATOM 1053 C C . GLN A 1 134 ? -6.535 18.188 15.82 1 96.44 134 GLN A C 1
ATOM 1055 O O . GLN A 1 134 ? -7.371 17.688 16.578 1 96.44 134 GLN A O 1
ATOM 1060 N N . ALA A 1 135 ? -5.652 17.516 15.18 1 98.25 135 ALA A N 1
ATOM 1061 C CA . ALA A 1 135 ? -5.609 16.047 15.273 1 98.25 135 ALA A CA 1
ATOM 1062 C C . ALA A 1 135 ? -5.242 15.602 16.672 1 98.25 135 ALA A C 1
ATOM 1064 O O . ALA A 1 135 ? -5.801 14.625 17.188 1 98.25 135 ALA A O 1
ATOM 1065 N N . GLY A 1 136 ? -4.277 16.266 17.25 1 97.44 136 GLY A N 1
ATOM 1066 C CA . GLY A 1 136 ? -3.869 15.922 18.609 1 97.44 136 GLY A CA 1
ATOM 1067 C C . GLY A 1 136 ? -4.988 16.078 19.625 1 97.44 136 GLY A C 1
ATOM 1068 O O . GLY A 1 136 ? -5.188 15.203 20.469 1 97.44 136 GLY A O 1
ATOM 1069 N N . VAL A 1 137 ? -5.699 17.172 19.562 1 97.62 137 VAL A N 1
ATOM 1070 C CA . VAL A 1 137 ? -6.828 17.406 20.453 1 97.62 137 VAL A CA 1
ATOM 1071 C C . VAL A 1 137 ? -7.867 16.297 20.266 1 97.62 137 VAL A C 1
ATOM 1073 O O . VAL A 1 137 ? -8.336 15.703 21.234 1 97.62 137 VAL A O 1
ATOM 1076 N N . ALA A 1 138 ? -8.203 16.047 19.047 1 98.81 138 ALA A N 1
ATOM 1077 C CA . ALA A 1 138 ? -9.195 15.016 18.734 1 98.81 138 ALA A CA 1
ATOM 1078 C C . ALA A 1 138 ? -8.734 13.641 19.219 1 98.81 138 ALA A C 1
ATOM 1080 O O . ALA A 1 138 ? -9.531 12.867 19.75 1 98.81 138 ALA A O 1
ATOM 1081 N N . ALA A 1 139 ? -7.473 13.336 19 1 98.75 139 ALA A N 1
ATOM 1082 C CA . ALA A 1 139 ? -6.914 12.062 19.438 1 98.75 139 ALA A CA 1
ATOM 1083 C C . ALA A 1 139 ? -7.016 11.914 20.953 1 98.75 139 ALA A C 1
ATOM 1085 O O . ALA A 1 139 ? -7.383 10.852 21.469 1 98.75 139 ALA A O 1
ATOM 1086 N N . ALA A 1 140 ? -6.645 12.984 21.641 1 98.38 140 ALA A N 1
ATOM 1087 C CA . ALA A 1 140 ? -6.73 12.984 23.109 1 98.38 140 ALA A CA 1
ATOM 1088 C C . ALA A 1 140 ? -8.164 12.727 23.562 1 98.38 140 ALA A C 1
ATOM 1090 O O . ALA A 1 140 ? -8.398 11.898 24.453 1 98.38 140 ALA A O 1
ATOM 1091 N N . ILE A 1 141 ? -9.094 13.414 22.969 1 98.56 141 ILE A N 1
ATOM 1092 C CA . ILE A 1 141 ? -10.5 13.266 23.328 1 98.56 141 ILE A CA 1
ATOM 1093 C C . ILE A 1 141 ? -10.961 11.844 23.031 1 98.56 141 ILE A C 1
ATOM 1095 O O . ILE A 1 141 ? -11.594 11.195 23.859 1 98.56 141 ILE A O 1
ATOM 1099 N N . ASN A 1 142 ? -10.688 11.375 21.797 1 98.75 142 ASN A N 1
ATOM 1100 C CA . ASN A 1 142 ? -11.062 10.008 21.438 1 98.75 142 ASN A CA 1
ATOM 1101 C C . ASN A 1 142 ? -10.523 9 22.438 1 98.75 142 ASN A C 1
ATOM 1103 O O . ASN A 1 142 ? -11.227 8.078 22.844 1 98.75 142 ASN A O 1
ATOM 1107 N N . HIS A 1 143 ? -9.242 9.242 22.828 1 98.38 143 HIS A N 1
ATOM 1108 C CA . HIS A 1 143 ? -8.586 8.359 23.797 1 98.38 143 HIS A CA 1
ATOM 1109 C C . HIS A 1 143 ? -9.266 8.414 25.156 1 98.38 143 HIS A C 1
ATOM 1111 O O . HIS A 1 143 ? -9.461 7.375 25.797 1 98.38 143 HIS A O 1
ATOM 1117 N N . LEU A 1 144 ? -9.617 9.539 25.578 1 97.62 144 LEU A N 1
ATOM 1118 C CA . LEU A 1 144 ? -10.273 9.742 26.875 1 97.62 144 LEU A CA 1
ATOM 1119 C C . LEU A 1 144 ? -11.578 8.961 26.953 1 97.62 144 LEU A C 1
ATOM 1121 O O . LEU A 1 144 ? -11.992 8.531 28.031 1 97.62 144 LEU A O 1
ATOM 1125 N N . PHE A 1 145 ? -12.219 8.75 25.859 1 97.94 145 PHE A N 1
ATOM 1126 C CA . PHE A 1 145 ? -13.523 8.094 25.828 1 97.94 145 PHE A CA 1
ATOM 1127 C C . PHE A 1 145 ? -13.375 6.629 25.422 1 97.94 145 PHE A C 1
ATOM 1129 O O . PHE A 1 145 ? -14.344 5.992 25 1 97.94 145 PHE A O 1
ATOM 1136 N N . GLY A 1 146 ? -12.156 6.129 25.406 1 97.5 146 GLY A N 1
ATOM 1137 C CA . GLY A 1 146 ? -11.93 4.711 25.172 1 97.5 146 GLY A CA 1
ATOM 1138 C C . GLY A 1 146 ? -11.695 4.387 23.703 1 97.5 146 GLY A C 1
ATOM 1139 O O . GLY A 1 146 ? -11.922 3.256 23.266 1 97.5 146 GLY A O 1
ATOM 1140 N N . SER A 1 147 ? -11.406 5.32 22.891 1 98.12 147 SER A N 1
ATOM 1141 C CA . SER A 1 147 ? -11.062 5.184 21.469 1 98.12 147 SER A CA 1
ATOM 1142 C C . SER A 1 147 ? -12.18 4.488 20.703 1 98.12 147 SER A C 1
ATOM 1144 O O . SER A 1 147 ? -11.938 3.496 20 1 98.12 147 SER A O 1
ATOM 1146 N N . PRO A 1 148 ? -13.367 5.055 20.719 1 98.56 148 PRO A N 1
ATOM 1147 C CA . PRO A 1 148 ? -14.508 4.449 20.016 1 98.56 148 PRO A CA 1
ATOM 1148 C C . PRO A 1 148 ? -14.445 4.652 18.5 1 98.56 148 PRO A C 1
ATOM 1150 O O . PRO A 1 148 ? -15.211 4.031 17.766 1 98.56 148 PRO A O 1
ATOM 1153 N N . ILE A 1 149 ? -13.688 5.578 18 1 98.56 149 ILE A N 1
ATOM 1154 C CA . ILE A 1 149 ? -13.469 5.801 16.578 1 98.56 149 ILE A CA 1
ATOM 1155 C C . ILE A 1 149 ? -12.117 5.227 16.156 1 98.56 149 ILE A C 1
ATOM 1157 O O . ILE A 1 149 ? -11.086 5.598 16.719 1 98.56 149 ILE A O 1
ATOM 1161 N N . ASP A 1 150 ? -12.133 4.352 15.234 1 97 150 ASP A N 1
ATOM 1162 C CA . ASP A 1 150 ? -10.891 3.742 14.773 1 97 150 ASP A CA 1
ATOM 1163 C C . ASP A 1 150 ? -9.977 4.781 14.125 1 97 150 ASP A C 1
ATOM 1165 O O . ASP A 1 150 ? -10.445 5.805 13.625 1 97 150 ASP A O 1
ATOM 1169 N N . ALA A 1 151 ? -8.695 4.543 14.125 1 97.88 151 ALA A N 1
ATOM 1170 C CA . ALA A 1 151 ? -7.684 5.488 13.672 1 97.88 151 ALA A CA 1
ATOM 1171 C C . ALA A 1 151 ? -7.953 5.934 12.242 1 97.88 151 ALA A C 1
ATOM 1173 O O . ALA A 1 151 ? -7.902 7.129 11.938 1 97.88 151 ALA A O 1
ATOM 1174 N N . ASN A 1 152 ? -8.242 4.992 11.359 1 97.12 152 ASN A N 1
ATOM 1175 C CA . ASN A 1 152 ? -8.469 5.328 9.953 1 97.12 152 ASN A CA 1
ATOM 1176 C C . ASN A 1 152 ? -9.703 6.203 9.781 1 97.12 152 ASN A C 1
ATOM 1178 O O . ASN A 1 152 ? -9.695 7.148 8.992 1 97.12 152 ASN A O 1
ATOM 1182 N N . ASP A 1 153 ? -10.75 5.883 10.461 1 97.94 153 ASP A N 1
ATOM 1183 C CA . ASP A 1 153 ? -11.969 6.688 10.414 1 97.94 153 ASP A CA 1
ATOM 1184 C C . ASP A 1 153 ? -11.734 8.078 10.992 1 97.94 153 ASP A C 1
ATOM 1186 O O . ASP A 1 153 ? -12.273 9.07 10.492 1 97.94 153 ASP A O 1
ATOM 1190 N N . LEU A 1 154 ? -10.977 8.125 12.07 1 98.75 154 LEU A N 1
ATOM 1191 C CA . LEU A 1 154 ? -10.695 9.414 12.695 1 98.75 154 LEU A CA 1
ATOM 1192 C C . LEU A 1 154 ? -9.867 10.297 11.766 1 98.75 154 LEU A C 1
ATOM 1194 O O . LEU A 1 154 ? -10.094 11.508 11.695 1 98.75 154 LEU A O 1
ATOM 1198 N N . ILE A 1 155 ? -8.906 9.711 11.023 1 98.75 155 ILE A N 1
ATOM 1199 C CA . ILE A 1 155 ? -8.109 10.445 10.047 1 98.75 155 ILE A CA 1
ATOM 1200 C C . ILE A 1 155 ? -9.023 11.07 9 1 98.75 155 ILE A C 1
ATOM 1202 O O . ILE A 1 155 ? -8.93 12.273 8.727 1 98.75 155 ILE A O 1
ATOM 1206 N N . ARG A 1 156 ? -9.914 10.32 8.484 1 97.88 156 ARG A N 1
ATOM 1207 C CA . ARG A 1 156 ? -10.836 10.797 7.461 1 97.88 156 ARG A CA 1
ATOM 1208 C C . ARG A 1 156 ? -11.781 11.859 8.023 1 97.88 156 ARG A C 1
ATOM 1210 O O . ARG A 1 156 ? -12.039 12.867 7.371 1 97.88 156 ARG A O 1
ATOM 1217 N N . TYR A 1 157 ? -12.266 11.594 9.234 1 98.69 157 TYR A N 1
ATOM 1218 C CA . TYR A 1 157 ? -13.188 12.508 9.898 1 98.69 157 TYR A CA 1
ATOM 1219 C C . TYR A 1 157 ? -12.562 13.883 10.078 1 98.69 157 TYR A C 1
ATOM 1221 O O . TYR A 1 157 ? -13.188 14.906 9.773 1 98.69 157 TYR A O 1
ATOM 1229 N N . LEU A 1 158 ? -11.336 13.883 10.492 1 98.69 158 LEU A N 1
ATOM 1230 C CA . LEU A 1 158 ? -10.648 15.141 10.766 1 98.69 158 LEU A CA 1
ATOM 1231 C C . LEU A 1 158 ? -10.281 15.852 9.469 1 98.69 158 LEU A C 1
ATOM 1233 O O . LEU A 1 158 ? -10.43 17.078 9.359 1 98.69 158 LEU A O 1
ATOM 1237 N N . ALA A 1 159 ? -9.883 15.086 8.484 1 97.75 159 ALA A N 1
ATOM 1238 C CA . ALA A 1 159 ? -9.516 15.68 7.199 1 97.75 159 ALA A CA 1
ATOM 1239 C C . ALA A 1 159 ? -10.727 16.297 6.512 1 97.75 159 ALA A C 1
ATOM 1241 O O . ALA A 1 159 ? -10.617 17.375 5.906 1 97.75 159 ALA A O 1
ATOM 1242 N N . GLN A 1 160 ? -11.875 15.711 6.688 1 97.06 160 GLN A N 1
ATOM 1243 C CA . GLN A 1 160 ? -13.062 16.094 5.93 1 97.06 160 GLN A CA 1
ATOM 1244 C C . GLN A 1 160 ? -13.891 17.125 6.699 1 97.06 160 GLN A C 1
ATOM 1246 O O . GLN A 1 160 ? -14.969 17.516 6.25 1 97.06 160 GLN A O 1
ATOM 1251 N N . ASN A 1 161 ? -13.422 17.516 7.824 1 97.44 161 ASN A N 1
ATOM 1252 C CA . ASN A 1 161 ? -14.047 18.578 8.617 1 97.44 161 ASN A CA 1
ATOM 1253 C C . ASN A 1 161 ? -13.023 19.625 9.07 1 97.44 161 ASN A C 1
ATOM 1255 O O . ASN A 1 161 ? -13.211 20.266 10.102 1 97.44 161 ASN A O 1
ATOM 1259 N N . TYR A 1 162 ? -12.039 19.781 8.273 1 96.12 162 TYR A N 1
ATOM 1260 C CA . TYR A 1 162 ? -10.867 20.578 8.617 1 96.12 162 TYR A CA 1
ATOM 1261 C C . TYR A 1 162 ? -11.086 22.047 8.242 1 96.12 162 TYR A C 1
ATOM 1263 O O . TYR A 1 162 ? -11.672 22.344 7.199 1 96.12 162 TYR A O 1
ATOM 1271 N N . GLY A 1 163 ? -10.57 22.906 9.141 1 92.94 163 GLY A N 1
ATOM 1272 C CA . GLY A 1 163 ? -10.516 24.344 8.875 1 92.94 163 GLY A CA 1
ATOM 1273 C C . GLY A 1 163 ? -9.398 25.047 9.625 1 92.94 163 GLY A C 1
ATOM 1274 O O . GLY A 1 163 ? -8.875 24.531 10.609 1 92.94 163 GLY A O 1
ATOM 1275 N N . GLU A 1 164 ? -9.008 26.234 9.109 1 90.69 164 GLU A N 1
ATOM 1276 C CA . GLU A 1 164 ? -7.973 27.031 9.758 1 90.69 164 GLU A CA 1
ATOM 1277 C C . GLU A 1 164 ? -8.523 28.375 10.211 1 90.69 164 GLU A C 1
ATOM 1279 O O . GLU A 1 164 ? -9.508 28.859 9.664 1 90.69 164 GLU A O 1
ATOM 1284 N N . GLU A 1 165 ? -7.84 28.922 11.117 1 88.5 165 GLU A N 1
ATOM 1285 C CA . GLU A 1 165 ? -8.305 30.141 11.758 1 88.5 165 GLU A CA 1
ATOM 1286 C C . GLU A 1 165 ? -8.227 31.328 10.805 1 88.5 165 GLU A C 1
ATOM 1288 O O . GLU A 1 165 ? -7.387 31.359 9.906 1 88.5 1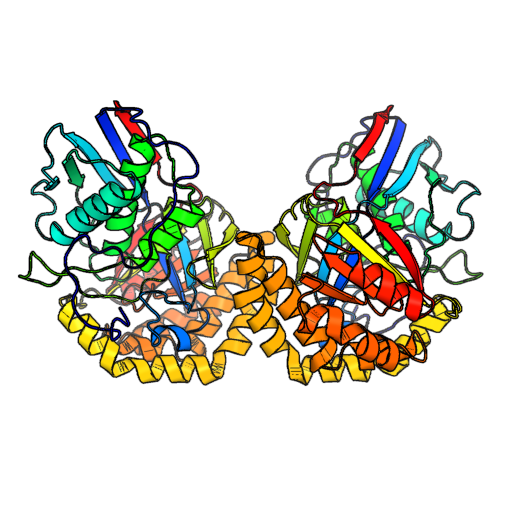65 GLU A O 1
ATOM 1293 N N . ILE A 1 166 ? -9.156 32.188 10.977 1 85.69 166 ILE A N 1
ATOM 1294 C CA . ILE A 1 166 ? -9.164 33.5 10.352 1 85.69 166 ILE A CA 1
ATOM 1295 C C . ILE A 1 166 ? -8.844 34.562 11.391 1 85.69 166 ILE A C 1
ATOM 1297 O O . ILE A 1 166 ? -9.523 34.688 12.414 1 85.69 166 ILE A O 1
ATOM 1301 N N . ASP A 1 167 ? -7.805 35.312 11.102 1 83.19 167 ASP A N 1
ATOM 1302 C CA . ASP A 1 167 ? -7.398 36.312 12.07 1 83.19 167 ASP A CA 1
ATOM 1303 C C . ASP A 1 167 ? -8.562 37.25 12.406 1 83.19 167 ASP A C 1
ATOM 1305 O O . ASP A 1 167 ? -9.188 37.812 11.508 1 83.19 167 ASP A O 1
ATOM 1309 N N . GLY A 1 168 ? -8.852 37.312 13.664 1 84.19 168 GLY A N 1
ATOM 1310 C CA . GLY A 1 168 ? -9.867 38.25 14.148 1 84.19 168 GLY A CA 1
ATOM 1311 C C . GLY A 1 168 ? -11.273 37.688 14.078 1 84.19 168 GLY A C 1
ATOM 1312 O O . GLY A 1 168 ? -12.234 38.344 14.469 1 84.19 168 GLY A O 1
ATOM 1313 N N . ASP A 1 169 ? -11.453 36.531 13.539 1 90.12 169 ASP A N 1
ATOM 1314 C CA . ASP A 1 169 ? -12.773 35.938 13.445 1 90.12 169 ASP A CA 1
ATOM 1315 C C . ASP A 1 169 ? -12.875 34.719 14.367 1 90.12 169 ASP A C 1
ATOM 1317 O O . ASP A 1 169 ? -12.453 33.625 14 1 90.12 169 ASP A O 1
ATOM 1321 N N . PRO A 1 170 ? -13.43 34.875 15.516 1 91.12 170 PRO A N 1
ATOM 1322 C CA . PRO A 1 170 ? -13.492 33.75 16.484 1 91.12 170 PRO A CA 1
ATOM 1323 C C . PRO A 1 170 ? -14.641 32.812 16.219 1 91.12 170 PRO A C 1
ATOM 1325 O O . PRO A 1 170 ? -14.828 31.828 16.969 1 91.12 170 PRO A O 1
ATOM 1328 N N . VAL A 1 171 ? -15.406 32.969 15.102 1 94.62 171 VAL A N 1
ATOM 1329 C CA . VAL A 1 171 ? -16.641 32.219 14.93 1 94.62 171 VAL A CA 1
ATOM 1330 C C . VAL A 1 171 ? -16.547 31.359 13.672 1 94.62 171 VAL A C 1
ATOM 1332 O O . VAL A 1 171 ? -17.234 30.344 13.547 1 94.62 171 VAL A O 1
ATOM 1335 N N . HIS A 1 172 ? -15.641 31.75 12.82 1 94.44 172 HIS A N 1
ATOM 1336 C CA . HIS A 1 172 ? -15.586 31.047 11.539 1 94.44 172 HIS A CA 1
ATOM 1337 C C . HIS A 1 172 ? -14.188 30.5 11.273 1 94.44 172 HIS A C 1
ATOM 1339 O O . HIS A 1 172 ? -13.211 30.969 11.867 1 94.44 172 HIS A O 1
ATOM 1345 N N . LEU A 1 173 ? -14.148 29.453 10.438 1 93.56 173 LEU A N 1
ATOM 1346 C CA . LEU A 1 173 ? -12.906 28.859 9.938 1 93.56 173 LEU A CA 1
ATOM 1347 C C . LEU A 1 173 ? -12.859 28.938 8.414 1 93.56 173 LEU A C 1
ATOM 1349 O O . LEU A 1 173 ? -13.898 28.922 7.75 1 93.56 173 LEU A O 1
ATOM 1353 N N . ASN A 1 174 ? -11.672 29.078 7.977 1 89.94 174 ASN A N 1
ATOM 1354 C CA . ASN A 1 174 ? -11.414 28.969 6.543 1 89.94 174 ASN A CA 1
ATOM 1355 C C . ASN A 1 174 ? -11.227 27.516 6.125 1 89.94 174 ASN A C 1
ATOM 1357 O O . ASN A 1 174 ? -10.406 26.797 6.707 1 89.94 174 ASN A O 1
ATOM 1361 N N . PRO A 1 175 ? -12.094 27.078 5.09 1 88.75 175 PRO A N 1
ATOM 1362 C CA . PRO A 1 175 ? -11.82 25.734 4.59 1 88.75 175 PRO A CA 1
ATOM 1363 C C . PRO A 1 175 ? -10.469 25.625 3.873 1 88.75 175 PRO A C 1
ATOM 1365 O O . PRO A 1 175 ? -10.133 26.5 3.066 1 88.75 175 PRO A O 1
ATOM 1368 N N . VAL A 1 176 ? -9.617 24.812 4.285 1 87.75 176 VAL A N 1
ATOM 1369 C CA . VAL A 1 176 ? -8.32 24.547 3.674 1 87.75 176 VAL A CA 1
ATOM 1370 C C . VAL A 1 176 ? -8.219 23.078 3.266 1 87.75 176 VAL A C 1
ATOM 1372 O O . VAL A 1 176 ? -8.781 22.203 3.93 1 87.75 176 VAL A O 1
ATOM 1375 N N . GLN A 1 177 ? -7.551 22.875 2.16 1 89.06 177 GLN A N 1
ATOM 1376 C CA . GLN A 1 177 ? -7.379 21.5 1.668 1 89.06 177 GLN A CA 1
ATOM 1377 C C . GLN A 1 177 ? -6.574 20.672 2.654 1 89.06 177 GLN A C 1
ATOM 1379 O O . GLN A 1 177 ? -5.402 20.953 2.91 1 89.06 177 GLN A O 1
ATOM 1384 N N . CYS A 1 178 ? -7.223 19.781 3.199 1 93.31 178 CYS A N 1
ATOM 1385 C CA . CYS A 1 178 ? -6.59 18.859 4.129 1 93.31 178 CYS A CA 1
ATOM 1386 C C . CYS A 1 178 ? -6.637 17.422 3.59 1 93.31 178 CYS A C 1
ATOM 1388 O O . CYS A 1 178 ? -7.715 16.906 3.299 1 93.31 178 CYS A O 1
ATOM 1390 N N . ILE A 1 179 ? -5.43 16.812 3.543 1 95.25 179 ILE A N 1
ATOM 1391 C CA . ILE A 1 179 ? -5.316 15.508 2.891 1 95.25 179 ILE A CA 1
ATOM 1392 C C . ILE A 1 179 ? -5.262 14.406 3.947 1 95.25 179 ILE A C 1
ATOM 1394 O O . ILE A 1 179 ? -5.496 13.234 3.643 1 95.25 179 ILE A O 1
ATOM 1398 N N . GLY A 1 180 ? -5.047 14.758 5.191 1 97.38 180 GLY A N 1
ATOM 1399 C CA . GLY A 1 180 ? -5.105 13.789 6.277 1 97.38 180 GLY A CA 1
ATOM 1400 C C . GLY A 1 180 ? -3.746 13.469 6.863 1 97.38 180 GLY A C 1
ATOM 1401 O O . GLY A 1 180 ? -3.645 12.719 7.836 1 97.38 180 GLY A O 1
ATOM 1402 N N . GLY A 1 181 ? -2.674 14.078 6.355 1 98.06 181 GLY A N 1
ATOM 1403 C CA . GLY A 1 181 ? -1.315 13.75 6.754 1 98.06 181 GLY A CA 1
ATOM 1404 C C . GLY A 1 181 ? -1.028 14.07 8.211 1 98.06 181 GLY A C 1
ATOM 1405 O O . GLY A 1 181 ? -0.353 13.305 8.898 1 98.06 181 GLY A O 1
ATOM 1406 N N . SER A 1 182 ? -1.489 15.195 8.656 1 97.44 182 SER A N 1
ATOM 1407 C CA . SER A 1 182 ? -1.278 15.562 10.047 1 97.44 182 SER A CA 1
ATOM 1408 C C . SER A 1 182 ? -1.94 14.57 10.992 1 97.44 182 SER A C 1
ATOM 1410 O O . SER A 1 182 ? -1.341 14.156 11.992 1 97.44 182 SER A O 1
ATOM 1412 N N . ALA A 1 183 ? -3.156 14.211 10.648 1 98.62 183 ALA A N 1
ATOM 1413 C CA . ALA A 1 183 ? -3.859 13.234 11.469 1 98.62 183 ALA A CA 1
ATOM 1414 C C . ALA A 1 183 ? -3.178 11.867 11.398 1 98.62 183 ALA A C 1
ATOM 1416 O O . ALA A 1 183 ? -2.941 11.234 12.43 1 98.62 183 ALA A O 1
ATOM 1417 N N . ALA A 1 184 ? -2.771 11.469 10.266 1 98.75 184 ALA A N 1
ATOM 1418 C CA . ALA A 1 184 ? -2.168 10.156 10.062 1 98.75 184 ALA A CA 1
ATOM 1419 C C . ALA A 1 184 ? -0.856 10.031 10.828 1 98.75 184 ALA A C 1
ATOM 1421 O O . ALA A 1 184 ? -0.538 8.961 11.352 1 98.75 184 ALA A O 1
ATOM 1422 N N . SER A 1 185 ? -0.058 11.039 10.898 1 98.12 185 SER A N 1
ATOM 1423 C CA . SER A 1 185 ? 1.274 11.023 11.492 1 98.12 185 SER A CA 1
ATOM 1424 C C . SER A 1 185 ? 1.222 10.602 12.961 1 98.12 185 SER A C 1
ATOM 1426 O O . SER A 1 185 ? 2.178 10.031 13.477 1 98.12 185 SER A O 1
ATOM 1428 N N . GLY A 1 186 ? 0.107 10.859 13.594 1 98.25 186 GLY A N 1
ATOM 1429 C CA . GLY A 1 186 ? 0.011 10.508 15 1 98.25 186 GLY A CA 1
ATOM 1430 C C . GLY A 1 186 ? -0.967 9.383 15.273 1 98.25 186 GLY A C 1
ATOM 1431 O O . GLY A 1 186 ? -0.975 8.812 16.375 1 98.25 186 GLY A O 1
ATOM 1432 N N . LEU A 1 187 ? -1.763 9.039 14.297 1 98.75 187 LEU A N 1
ATOM 1433 C CA . LEU A 1 187 ? -2.828 8.07 14.555 1 98.75 187 LEU A CA 1
ATOM 1434 C C . LEU A 1 187 ? -2.477 6.707 13.977 1 98.75 187 LEU A C 1
ATOM 1436 O O . LEU A 1 187 ? -3.094 5.699 14.328 1 98.75 187 LEU A O 1
ATOM 1440 N N . ARG A 1 188 ? -1.532 6.695 13.062 1 98.38 188 ARG A N 1
ATOM 1441 C CA . ARG A 1 188 ? -1.09 5.445 12.445 1 98.38 188 ARG A CA 1
ATOM 1442 C C . ARG A 1 188 ? 0.376 5.172 12.758 1 98.38 188 ARG A C 1
ATOM 1444 O O . ARG A 1 188 ? 1.202 6.086 12.75 1 98.38 188 ARG A O 1
ATOM 1451 N N . GLN A 1 189 ? 0.664 3.951 13.078 1 98.06 189 GLN A N 1
ATOM 1452 C CA . GLN A 1 189 ? 2.057 3.555 13.258 1 98.06 189 GLN A CA 1
ATOM 1453 C C . GLN A 1 189 ? 2.826 3.648 11.945 1 98.06 189 GLN A C 1
ATOM 1455 O O . GLN A 1 189 ? 2.295 3.318 10.883 1 98.06 189 GLN A O 1
ATOM 1460 N N . GLY A 1 190 ? 4.102 4.07 12.039 1 98.38 190 GLY A N 1
ATOM 1461 C CA . GLY A 1 190 ? 4.965 4.188 10.875 1 98.38 190 GLY A CA 1
ATOM 1462 C C . GLY A 1 190 ? 5.602 5.559 10.742 1 98.38 190 GLY A C 1
ATOM 1463 O O . GLY A 1 190 ? 4.973 6.574 11.047 1 98.38 190 GLY A O 1
ATOM 1464 N N . GLY A 1 191 ? 6.77 5.605 10.25 1 98.75 191 GLY A N 1
ATOM 1465 C CA . GLY A 1 191 ? 7.504 6.848 10.094 1 98.75 191 GLY A CA 1
ATOM 1466 C C . GLY A 1 191 ? 7.27 7.516 8.75 1 98.75 191 GLY A C 1
ATOM 1467 O O . GLY A 1 191 ? 7.539 8.711 8.586 1 98.75 191 GLY A O 1
ATOM 1468 N N . VAL A 1 192 ? 6.855 6.719 7.773 1 98.88 192 VAL A N 1
ATOM 1469 C CA . VAL A 1 192 ? 6.43 7.215 6.473 1 98.88 192 VAL A CA 1
ATOM 1470 C C . VAL A 1 192 ? 5.059 6.641 6.121 1 98.88 192 VAL A C 1
ATOM 1472 O O . VAL A 1 192 ? 4.801 5.453 6.34 1 98.88 192 VAL A O 1
ATOM 1475 N N . LEU A 1 193 ? 4.184 7.52 5.715 1 98.81 193 LEU A N 1
ATOM 1476 C CA . LEU A 1 193 ? 2.814 7.133 5.391 1 98.81 193 LEU A CA 1
ATOM 1477 C C . LEU A 1 193 ? 2.426 7.613 4 1 98.81 193 LEU A C 1
ATOM 1479 O O . LEU A 1 193 ? 2.797 8.719 3.594 1 98.81 193 LEU A O 1
ATOM 1483 N N . VAL A 1 194 ? 1.708 6.797 3.291 1 98.94 194 VAL A N 1
ATOM 1484 C CA . VAL A 1 194 ? 1.137 7.168 2.002 1 98.94 194 VAL A CA 1
ATOM 1485 C C . VAL A 1 194 ? -0.385 7.246 2.113 1 98.94 194 VAL A C 1
ATOM 1487 O O . VAL A 1 194 ? -1.034 6.277 2.508 1 98.94 194 VAL A O 1
ATOM 1490 N N . ILE A 1 195 ? -0.909 8.398 1.827 1 98.69 195 ILE A N 1
ATOM 1491 C CA . ILE A 1 195 ? -2.348 8.641 1.849 1 98.69 195 ILE A CA 1
ATOM 1492 C C . ILE A 1 195 ? -2.863 8.812 0.422 1 98.69 195 ILE A C 1
ATOM 1494 O O . ILE A 1 195 ? -2.262 9.531 -0.379 1 98.69 195 ILE A O 1
ATOM 1498 N N . ALA A 1 196 ? -3.875 8.141 0.062 1 97.81 196 ALA A N 1
ATOM 1499 C CA . ALA A 1 196 ? -4.516 8.227 -1.247 1 97.81 196 ALA A CA 1
ATOM 1500 C C . ALA A 1 196 ? -6.031 8.094 -1.124 1 97.81 196 ALA A C 1
ATOM 1502 O O . ALA A 1 196 ? -6.562 7.953 -0.019 1 97.81 196 ALA A O 1
ATOM 1503 N N . GLY A 1 197 ? -6.676 8.25 -2.287 1 92.81 197 GLY A N 1
ATOM 1504 C CA . GLY A 1 197 ? -8.125 8.164 -2.258 1 92.81 197 GLY A CA 1
ATOM 1505 C C . GLY A 1 197 ? -8.766 9.219 -1.37 1 92.81 197 GLY A C 1
ATOM 1506 O O . GLY A 1 197 ? -8.398 10.391 -1.423 1 92.81 197 GLY A O 1
ATOM 1507 N N . GLU A 1 198 ? -9.789 8.883 -0.662 1 92.25 198 GLU A N 1
ATOM 1508 C CA . GLU A 1 198 ? -10.461 9.82 0.24 1 92.25 198 GLU A CA 1
ATOM 1509 C C . GLU A 1 198 ? -9.852 9.766 1.638 1 92.25 198 GLU A C 1
ATOM 1511 O O . GLU A 1 198 ? -10.438 9.203 2.559 1 92.25 198 GLU A O 1
ATOM 1516 N N . ASN A 1 199 ? -8.625 10.43 1.758 1 97.12 199 ASN A N 1
ATOM 1517 C CA . ASN A 1 199 ? -7.938 10.578 3.037 1 97.12 199 ASN A CA 1
ATOM 1518 C C . ASN A 1 199 ? -7.672 9.219 3.688 1 97.12 199 ASN A C 1
ATOM 1520 O O . ASN A 1 199 ? -7.906 9.047 4.883 1 97.12 199 ASN A O 1
ATOM 1524 N N . THR A 1 200 ? -7.223 8.266 2.898 1 98.19 200 THR A N 1
ATOM 1525 C CA . THR A 1 200 ? -7.012 6.898 3.357 1 98.19 200 THR A CA 1
ATOM 1526 C C . THR A 1 200 ? -5.523 6.559 3.381 1 98.19 200 THR A C 1
ATOM 1528 O O . THR A 1 200 ? -4.836 6.684 2.365 1 98.19 200 THR A O 1
ATOM 1531 N N . VAL A 1 201 ? -5.035 6.156 4.559 1 98.69 201 VAL A N 1
ATOM 1532 C CA . VAL A 1 201 ? -3.662 5.668 4.629 1 98.69 201 VAL A CA 1
ATOM 1533 C C . VAL A 1 201 ? -3.562 4.305 3.953 1 98.69 201 VAL A C 1
ATOM 1535 O O . VAL A 1 201 ? -4.109 3.316 4.449 1 98.69 201 VAL A O 1
ATOM 1538 N N . ILE A 1 202 ? -2.797 4.238 2.861 1 98.62 202 ILE A N 1
ATOM 1539 C CA . ILE A 1 202 ? -2.768 2.992 2.1 1 98.62 202 ILE A CA 1
ATOM 1540 C C . ILE A 1 202 ? -1.476 2.236 2.396 1 98.62 202 ILE A C 1
ATOM 1542 O O . ILE A 1 202 ? -1.349 1.057 2.061 1 98.62 202 ILE A O 1
ATOM 1546 N N . ALA A 1 203 ? -0.533 2.861 2.969 1 98.56 203 ALA A N 1
ATOM 1547 C CA . ALA A 1 203 ? 0.735 2.232 3.328 1 98.56 203 ALA A CA 1
ATOM 1548 C C . ALA A 1 203 ? 1.422 2.992 4.461 1 98.56 203 ALA A C 1
ATOM 1550 O O . ALA A 1 203 ? 1.277 4.211 4.574 1 98.56 203 ALA A O 1
ATOM 1551 N N . ALA A 1 204 ? 2.088 2.332 5.285 1 98.5 204 ALA A N 1
ATOM 1552 C CA . ALA A 1 204 ? 2.898 2.875 6.371 1 98.5 204 ALA A CA 1
ATOM 1553 C C . ALA A 1 204 ? 4.117 1.995 6.637 1 98.5 204 ALA A C 1
ATOM 1555 O O . ALA A 1 204 ? 4.039 0.768 6.539 1 98.5 204 ALA A O 1
ATOM 1556 N N . ALA A 1 205 ? 5.219 2.557 6.949 1 98.44 205 ALA A N 1
ATOM 1557 C CA . ALA A 1 205 ? 6.43 1.796 7.25 1 98.44 205 ALA A CA 1
ATOM 1558 C C . ALA A 1 205 ? 7.32 2.549 8.234 1 98.44 205 ALA A C 1
ATOM 1560 O O . ALA A 1 205 ? 7.289 3.781 8.289 1 98.44 205 ALA A O 1
ATOM 1561 N N . ASP A 1 206 ? 8.055 1.822 8.992 1 98.5 206 ASP A N 1
ATOM 1562 C CA . ASP A 1 206 ? 9.047 2.412 9.883 1 98.5 206 ASP A CA 1
ATOM 1563 C C . ASP A 1 206 ? 10.289 2.857 9.109 1 98.5 206 ASP A C 1
ATOM 1565 O O . ASP A 1 206 ? 10.586 2.318 8.047 1 98.5 206 ASP A O 1
ATOM 1569 N N . ILE A 1 207 ? 10.922 3.82 9.586 1 98.69 207 ILE A N 1
ATOM 1570 C CA . ILE A 1 207 ? 12.234 4.254 9.117 1 98.69 207 ILE A CA 1
ATOM 1571 C C . ILE A 1 207 ? 13.281 3.979 10.195 1 98.69 207 ILE A C 1
ATOM 1573 O O . ILE A 1 207 ? 13.047 4.242 11.375 1 98.69 207 ILE A O 1
ATOM 1577 N N . SER A 1 208 ? 14.406 3.502 9.82 1 98.31 208 SER A N 1
ATOM 1578 C CA . SER A 1 208 ? 15.484 3.143 10.734 1 98.31 208 SER A CA 1
ATOM 1579 C C . SER A 1 208 ? 15.875 4.324 11.617 1 98.31 208 SER A C 1
ATOM 1581 O O . SER A 1 208 ? 15.953 5.461 11.148 1 98.31 208 SER A O 1
ATOM 1583 N N . GLU A 1 209 ? 16.234 4.027 12.875 1 97.75 209 GLU A N 1
ATOM 1584 C CA . GLU A 1 209 ? 16.656 5.035 13.836 1 97.75 209 GLU A CA 1
ATOM 1585 C C . GLU A 1 209 ? 18.031 5.586 13.492 1 97.75 209 GLU A C 1
ATOM 1587 O O . GLU A 1 209 ? 18.453 6.609 14.039 1 97.75 209 GLU A O 1
ATOM 1592 N N . SER A 1 210 ? 18.688 4.98 12.539 1 98.31 210 SER A N 1
ATOM 1593 C CA . SER A 1 210 ? 20 5.453 12.117 1 98.31 210 SER A CA 1
ATOM 1594 C C . SER A 1 210 ? 19.891 6.742 11.312 1 98.31 210 SER A C 1
ATOM 1596 O O . SER A 1 210 ? 20.891 7.426 11.078 1 98.31 210 SER A O 1
ATOM 1598 N N . TYR A 1 211 ? 18.703 7.07 10.914 1 98.69 211 TYR A N 1
ATOM 1599 C CA . TYR A 1 211 ? 18.5 8.273 10.117 1 98.69 211 TYR A CA 1
ATOM 1600 C C . TYR A 1 211 ? 18.219 9.477 11.008 1 98.69 211 TYR A C 1
ATOM 1602 O O . TYR A 1 211 ? 17.625 9.328 12.078 1 98.69 211 TYR A O 1
ATOM 1610 N N . GLU A 1 212 ? 18.625 10.609 10.539 1 98.56 212 GLU A N 1
ATOM 1611 C CA . GLU A 1 212 ? 18.297 11.906 11.117 1 98.56 212 GLU A CA 1
ATOM 1612 C C . GLU A 1 212 ? 17.531 12.773 10.125 1 98.56 212 GLU A C 1
ATOM 1614 O O . GLU A 1 212 ? 17.656 12.602 8.914 1 98.56 212 GLU A O 1
ATOM 1619 N N . VAL A 1 213 ? 16.719 13.594 10.695 1 98.69 213 VAL A N 1
ATOM 1620 C CA . VAL A 1 213 ? 15.969 14.57 9.906 1 98.69 213 VAL A CA 1
ATOM 1621 C C . VAL A 1 213 ? 16.516 15.977 10.18 1 98.69 213 VAL A C 1
ATOM 1623 O O . VAL A 1 213 ? 16.656 16.375 11.336 1 98.69 213 VAL A O 1
ATOM 1626 N N . ILE A 1 214 ? 16.797 16.703 9.164 1 98.44 214 ILE A N 1
ATOM 1627 C CA . ILE A 1 214 ? 17.203 18.094 9.289 1 98.44 214 ILE A CA 1
ATOM 1628 C C . ILE A 1 214 ? 16.234 18.984 8.523 1 98.44 214 ILE A C 1
ATOM 1630 O O . ILE A 1 214 ? 15.914 18.719 7.363 1 98.44 214 ILE A O 1
ATOM 1634 N N . ILE A 1 215 ? 15.688 19.953 9.195 1 97.62 215 ILE A N 1
ATOM 1635 C CA . ILE A 1 215 ? 14.742 20.922 8.625 1 97.62 215 ILE A CA 1
ATOM 1636 C C . ILE A 1 215 ? 15.391 22.297 8.555 1 97.62 215 ILE A C 1
ATOM 1638 O O . ILE A 1 215 ? 16.047 22.734 9.5 1 97.62 215 ILE A O 1
ATOM 1642 N N . GLY A 1 216 ? 15.289 22.922 7.422 1 97 216 GLY A N 1
ATOM 1643 C CA . GLY A 1 216 ? 15.781 24.281 7.227 1 97 216 GLY A CA 1
ATOM 1644 C C . GLY A 1 216 ? 14.695 25.25 6.809 1 97 216 GLY A C 1
ATOM 1645 O O . GLY A 1 216 ? 13.93 24.969 5.887 1 97 216 GLY A O 1
ATOM 1646 N N . ILE A 1 217 ? 14.609 26.344 7.504 1 94.81 217 ILE A N 1
ATOM 1647 C CA . ILE A 1 217 ? 13.68 27.422 7.176 1 94.81 217 ILE A CA 1
ATOM 1648 C C . ILE A 1 217 ? 14.453 28.703 6.855 1 94.81 217 ILE A C 1
ATOM 1650 O O . ILE A 1 217 ? 15.266 29.156 7.664 1 94.81 217 ILE A O 1
ATOM 1654 N N . PRO A 1 218 ? 14.203 29.266 5.668 1 94.25 218 PRO A N 1
ATOM 1655 C CA . PRO A 1 218 ? 14.914 30.5 5.371 1 94.25 218 PRO A CA 1
ATOM 1656 C C . PRO A 1 218 ? 14.719 31.562 6.453 1 94.25 218 PRO A C 1
ATOM 1658 O O . PRO A 1 218 ? 13.594 31.812 6.879 1 94.25 218 PRO A O 1
ATOM 1661 N N . GLU A 1 219 ? 15.766 32.281 6.848 1 92.38 219 GLU A N 1
ATOM 1662 C CA . GLU A 1 219 ? 15.727 33.25 7.938 1 92.38 219 GLU A CA 1
ATOM 1663 C C . GLU A 1 219 ? 14.977 34.5 7.527 1 92.38 219 GLU A C 1
ATOM 1665 O O . GLU A 1 219 ? 14.414 35.219 8.375 1 92.38 219 GLU A O 1
ATOM 1670 N N . ASP A 1 220 ? 14.992 34.781 6.285 1 90.12 220 ASP A N 1
ATOM 1671 C CA . ASP A 1 220 ? 14.367 36.031 5.809 1 90.12 220 ASP A CA 1
ATOM 1672 C C . ASP A 1 220 ? 12.898 35.781 5.465 1 90.12 220 ASP A C 1
ATOM 1674 O O . ASP A 1 220 ? 12.25 36.656 4.879 1 90.12 220 ASP A O 1
ATOM 1678 N N . PHE A 1 221 ? 12.422 34.594 5.766 1 86.5 221 PHE A N 1
ATOM 1679 C CA . PHE A 1 221 ? 11.016 34.281 5.543 1 86.5 221 PHE A CA 1
ATOM 1680 C C . PHE A 1 221 ? 10.141 35.031 6.559 1 86.5 221 PHE A C 1
ATOM 1682 O O . PHE A 1 221 ? 10.406 34.969 7.762 1 86.5 221 PHE A O 1
ATOM 1689 N N . ASP A 1 222 ? 9.172 35.844 5.965 1 76.25 222 ASP A N 1
ATOM 1690 C CA . ASP A 1 222 ? 8.203 36.531 6.809 1 76.25 222 ASP A CA 1
ATOM 1691 C C . ASP A 1 222 ? 6.844 35.812 6.777 1 76.25 222 ASP A C 1
ATOM 1693 O O . ASP A 1 222 ? 6.309 35.562 5.703 1 76.25 222 ASP A O 1
ATOM 1697 N N . PHE A 1 223 ? 6.375 35.562 7.891 1 67.69 223 PHE A N 1
ATOM 1698 C CA . PHE A 1 223 ? 5.109 34.844 8.078 1 67.69 223 PHE A CA 1
ATOM 1699 C C . PHE A 1 223 ? 3.939 35.719 7.613 1 67.69 223 PHE A C 1
ATOM 1701 O O . PHE A 1 223 ? 3.914 36.906 7.863 1 67.69 223 PHE A O 1
ATOM 1708 N N . VAL A 1 224 ? 3.203 35.188 6.605 1 66.44 224 VAL A N 1
ATOM 1709 C CA . VAL A 1 224 ? 1.969 35.844 6.211 1 66.44 224 VAL A CA 1
ATOM 1710 C C . VAL A 1 224 ? 0.771 35.156 6.844 1 66.44 224 VAL A C 1
ATOM 1712 O O . VAL A 1 224 ? 0.822 33.938 7.113 1 66.44 224 VAL A O 1
ATOM 1715 N N . ASP A 1 225 ? -0.246 35.875 7.156 1 67 225 ASP A N 1
ATOM 1716 C CA . ASP A 1 225 ? -1.429 35.281 7.785 1 67 225 ASP A CA 1
ATOM 1717 C C . ASP A 1 225 ? -2.082 34.25 6.875 1 67 225 ASP A C 1
ATOM 1719 O O . ASP A 1 225 ? -1.84 34.219 5.668 1 67 225 ASP A O 1
ATOM 1723 N N . SER A 1 226 ? -2.918 33.375 7.453 1 66.75 226 SER A N 1
ATOM 1724 C CA . SER A 1 226 ? -3.523 32.219 6.777 1 66.75 226 SER A CA 1
ATOM 1725 C C . SER A 1 226 ? -4.43 32.688 5.637 1 66.75 226 SER A C 1
ATOM 1727 O O . SER A 1 226 ? -4.473 32.031 4.582 1 66.75 226 SER A O 1
ATOM 1729 N N . LYS A 1 227 ? -5.145 33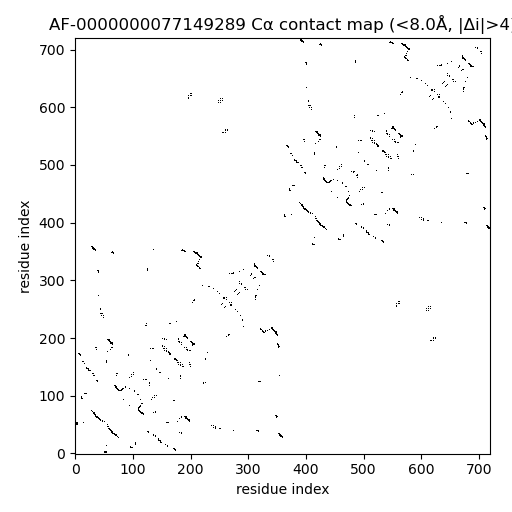.781 5.895 1 68.25 227 LYS A N 1
ATOM 1730 C CA . LYS A 1 227 ? -6.043 34.281 4.855 1 68.25 227 LYS A CA 1
ATOM 1731 C C . LYS A 1 227 ? -5.266 34.719 3.621 1 68.25 227 LYS A C 1
ATOM 1733 O O . LYS A 1 227 ? -5.641 34.375 2.492 1 68.25 227 LYS A O 1
ATOM 1738 N N . ALA A 1 228 ? -4.293 35.406 3.926 1 74.44 228 ALA A N 1
ATOM 1739 C CA . ALA A 1 228 ? -3.473 35.875 2.818 1 74.44 228 ALA A CA 1
ATOM 1740 C C . ALA A 1 228 ? -2.812 34.719 2.08 1 74.44 228 ALA A C 1
ATOM 1742 O O . ALA A 1 228 ? -2.744 34.719 0.848 1 74.44 228 ALA A O 1
ATOM 1743 N N . GLN A 1 229 ? -2.365 33.75 2.793 1 75.06 229 GLN A N 1
ATOM 1744 C CA . GLN A 1 229 ? -1.746 32.594 2.197 1 75.06 229 GLN A CA 1
ATOM 1745 C C . GLN A 1 229 ? -2.74 31.812 1.324 1 75.06 229 GLN A C 1
ATOM 1747 O O . GLN A 1 229 ? -2.387 31.344 0.245 1 75.06 229 GLN A O 1
ATOM 1752 N N . PHE A 1 230 ? -3.885 31.719 1.808 1 74.38 230 PHE A N 1
ATOM 1753 C CA . PHE A 1 230 ? -4.918 31.016 1.072 1 74.38 230 PHE A CA 1
ATOM 1754 C C . PHE A 1 230 ? -5.273 31.734 -0.216 1 74.38 230 PHE A C 1
ATOM 1756 O O . PHE A 1 230 ? -5.496 31.109 -1.253 1 74.38 230 PHE A O 1
ATOM 1763 N N . GLU A 1 231 ? -5.367 33.031 -0.102 1 77.44 231 GLU A N 1
ATOM 1764 C CA . GLU A 1 231 ? -5.652 33.844 -1.292 1 77.44 231 GLU A CA 1
ATOM 1765 C C . GLU A 1 231 ? -4.555 33.656 -2.342 1 77.44 231 GLU A C 1
ATOM 1767 O O . GLU A 1 231 ? -4.844 33.562 -3.537 1 77.44 231 GLU A O 1
ATOM 1772 N N . GLU A 1 232 ? -3.4 33.656 -1.855 1 80.69 232 GLU A N 1
ATOM 1773 C CA . GLU A 1 232 ? -2.287 33.438 -2.773 1 80.69 232 GLU A CA 1
ATOM 1774 C C . GLU A 1 232 ? -2.354 32.031 -3.389 1 80.69 232 GLU A C 1
ATOM 1776 O O . GLU A 1 232 ? -2.051 31.859 -4.57 1 80.69 232 GLU A O 1
ATOM 1781 N N . GLU A 1 233 ? -2.678 31.062 -2.566 1 79.44 233 GLU A N 1
ATOM 1782 C CA . GLU A 1 233 ? -2.816 29.703 -3.062 1 79.44 233 GLU A CA 1
ATOM 1783 C C . GLU A 1 233 ? -3.896 29.609 -4.137 1 79.44 233 GLU A C 1
ATOM 1785 O O . GLU A 1 233 ? -3.701 28.953 -5.164 1 79.44 233 GLU A O 1
ATOM 1790 N N . LYS A 1 234 ? -4.91 30.266 -3.961 1 79.19 234 LYS A N 1
ATOM 1791 C CA . LYS A 1 234 ? -6.02 30.266 -4.914 1 79.19 234 LYS A CA 1
ATOM 1792 C C . LYS A 1 234 ? -5.57 30.781 -6.277 1 79.19 234 LYS A C 1
ATOM 1794 O O . LYS A 1 234 ? -6.008 30.266 -7.312 1 79.19 234 LYS A O 1
ATOM 1799 N N . GLU A 1 235 ? -4.734 31.734 -6.191 1 82.69 235 GLU A N 1
ATOM 1800 C CA . GLU A 1 235 ? -4.27 32.344 -7.43 1 82.69 235 GLU A CA 1
ATOM 1801 C C . GLU A 1 235 ? -3.32 31.422 -8.188 1 82.69 235 GLU A C 1
ATOM 1803 O O . GLU A 1 235 ? -3.057 31.625 -9.375 1 82.69 235 GLU A O 1
ATOM 1808 N N . ASN A 1 236 ? -2.887 30.406 -7.52 1 86.31 236 ASN A N 1
ATOM 1809 C CA . ASN A 1 236 ? -1.89 29.547 -8.133 1 86.31 236 ASN A CA 1
ATOM 1810 C C . ASN A 1 236 ? -2.432 28.125 -8.336 1 86.31 236 ASN A C 1
ATOM 1812 O O . ASN A 1 236 ? -1.69 27.219 -8.727 1 86.31 236 ASN A O 1
ATOM 1816 N N . LEU A 1 237 ? -3.678 27.906 -8.102 1 85.25 237 LEU A N 1
ATOM 1817 C CA . LEU A 1 237 ? -4.305 26.594 -8.188 1 85.25 237 LEU A CA 1
ATOM 1818 C C . LEU A 1 237 ? -4.184 26.031 -9.602 1 85.25 237 LEU A C 1
ATOM 1820 O O . LEU A 1 237 ? -4.074 24.812 -9.781 1 85.25 237 LEU A O 1
ATOM 1824 N N . ASP A 1 238 ? -4.152 26.922 -10.531 1 89.81 238 ASP A N 1
ATOM 1825 C CA . ASP A 1 238 ? -4.062 26.5 -11.922 1 89.81 238 ASP A CA 1
ATOM 1826 C C . ASP A 1 238 ? -2.746 25.766 -12.188 1 89.81 238 ASP A C 1
ATOM 1828 O O . ASP A 1 238 ? -2.693 24.859 -13.016 1 89.81 238 ASP A O 1
ATOM 1832 N N . LYS A 1 239 ? -1.74 26.188 -11.539 1 91.25 239 LYS A N 1
ATOM 1833 C CA . LYS A 1 239 ? -0.439 25.547 -11.695 1 91.25 239 LYS A CA 1
ATOM 1834 C C . LYS A 1 239 ? -0.468 24.109 -11.188 1 91.25 239 LYS A C 1
ATOM 1836 O O . LYS A 1 239 ? 0.105 23.219 -11.812 1 91.25 239 LYS A O 1
ATOM 1841 N N . PHE A 1 240 ? -1.136 23.891 -10.133 1 90.19 240 PHE A N 1
ATOM 1842 C CA . PHE A 1 240 ? -1.279 22.547 -9.57 1 90.19 240 PHE A CA 1
ATOM 1843 C C . PHE A 1 240 ? -2.141 21.672 -10.477 1 90.19 240 PHE A C 1
ATOM 1845 O O . PHE A 1 240 ? -1.832 20.5 -10.688 1 90.19 240 PHE A O 1
ATOM 1852 N N . LEU A 1 241 ? -3.178 22.312 -10.961 1 92.12 241 LEU A N 1
ATOM 1853 C CA . LEU A 1 241 ? -4.047 21.594 -11.891 1 92.12 241 LEU A CA 1
ATOM 1854 C C . LEU A 1 241 ? -3.268 21.125 -13.117 1 92.12 241 LEU A C 1
ATOM 1856 O O . LEU A 1 241 ? -3.391 19.969 -13.523 1 92.12 241 LEU A O 1
ATOM 1860 N N . GLU A 1 242 ? -2.488 22 -13.656 1 93.56 242 GLU A N 1
ATOM 1861 C CA . GLU A 1 242 ? -1.709 21.688 -14.852 1 93.56 242 GLU A CA 1
ATOM 1862 C C . GLU A 1 242 ? -0.657 20.625 -14.547 1 93.56 242 GLU A C 1
ATOM 1864 O O . GLU A 1 242 ? -0.44 19.703 -15.352 1 93.56 242 GLU A O 1
ATOM 1869 N N . CYS A 1 243 ? -0.044 20.719 -13.438 1 93.06 243 CYS A N 1
ATOM 1870 C CA . CYS A 1 243 ? 0.929 19.719 -13.008 1 93.06 243 CYS A CA 1
ATOM 1871 C C . CYS A 1 243 ? 0.292 18.328 -12.93 1 93.06 243 CYS A C 1
ATOM 1873 O O . CYS A 1 243 ? 0.856 17.359 -13.422 1 93.06 243 CYS A O 1
ATOM 1875 N N . GLY A 1 244 ? -0.84 18.25 -12.328 1 93.06 244 GLY A N 1
ATOM 1876 C CA . GLY A 1 244 ? -1.551 16.984 -12.234 1 93.06 244 GLY A CA 1
ATOM 1877 C C . GLY A 1 244 ? -1.946 16.422 -13.586 1 93.06 244 GLY A C 1
ATOM 1878 O O . GLY A 1 244 ? -1.752 15.234 -13.844 1 93.06 244 GLY A O 1
ATOM 1879 N N . LYS A 1 245 ? -2.449 17.297 -14.383 1 93.38 245 LYS A N 1
ATOM 1880 C CA . LYS A 1 245 ? -2.869 16.859 -15.719 1 93.38 245 LYS A CA 1
ATOM 1881 C C . LYS A 1 245 ? -1.698 16.266 -16.484 1 93.38 245 LYS A C 1
ATOM 1883 O O . LYS A 1 245 ? -1.86 15.266 -17.188 1 93.38 245 LYS A O 1
ATOM 1888 N N . CYS A 1 246 ? -0.589 16.859 -16.297 1 95.94 246 CYS A N 1
ATOM 1889 C CA . CYS A 1 246 ? 0.576 16.469 -17.078 1 95.94 246 CYS A CA 1
ATOM 1890 C C . CYS A 1 246 ? 1.269 15.258 -16.484 1 95.94 246 CYS A C 1
ATOM 1892 O O . CYS A 1 246 ? 1.813 14.422 -17.203 1 95.94 246 CYS A O 1
ATOM 1894 N N . HIS A 1 247 ? 1.182 15.102 -15.117 1 97.25 247 HIS A N 1
ATOM 1895 C CA . HIS A 1 247 ? 2.166 14.203 -14.531 1 97.25 247 HIS A CA 1
ATOM 1896 C C . HIS A 1 247 ? 1.5 13.195 -13.594 1 97.25 247 HIS A C 1
ATOM 1898 O O . HIS A 1 247 ? 2.156 12.273 -13.102 1 97.25 247 HIS A O 1
ATOM 1904 N N . LYS A 1 248 ? 0.199 13.273 -13.32 1 96.88 248 LYS A N 1
ATOM 1905 C CA . LYS A 1 248 ? -0.444 12.461 -12.289 1 96.88 248 LYS A CA 1
ATOM 1906 C C . LYS A 1 248 ? -0.229 10.977 -12.555 1 96.88 248 LYS A C 1
ATOM 1908 O O . LYS A 1 248 ? -0.013 10.195 -11.625 1 96.88 248 LYS A O 1
ATOM 1913 N N . ASP A 1 249 ? -0.293 10.555 -13.812 1 97.06 249 ASP A N 1
ATOM 1914 C CA . ASP A 1 249 ? -0.174 9.141 -14.148 1 97.06 249 ASP A CA 1
ATOM 1915 C C . ASP A 1 249 ? 1.25 8.641 -13.922 1 97.06 249 ASP A C 1
ATOM 1917 O O . ASP A 1 249 ? 1.452 7.547 -13.383 1 97.06 249 ASP A O 1
ATOM 1921 N N . GLU A 1 250 ? 2.234 9.383 -14.359 1 97.31 250 GLU A N 1
ATOM 1922 C CA . GLU A 1 250 ? 3.629 9.023 -14.125 1 97.31 250 GLU A CA 1
ATOM 1923 C C . GLU A 1 250 ? 3.945 8.992 -12.633 1 97.31 250 GLU A C 1
ATOM 1925 O O . GLU A 1 250 ? 4.684 8.117 -12.164 1 97.31 250 GLU A O 1
ATOM 1930 N N . ILE A 1 251 ? 3.436 9.977 -11.898 1 98.31 251 ILE A N 1
ATOM 1931 C CA . ILE A 1 251 ? 3.619 10.008 -10.453 1 98.31 251 ILE A CA 1
ATOM 1932 C C . ILE A 1 251 ? 3.061 8.734 -9.828 1 98.31 251 ILE A C 1
ATOM 1934 O O . ILE A 1 251 ? 3.729 8.086 -9.016 1 98.31 251 ILE A O 1
ATOM 1938 N N . ALA A 1 252 ? 1.855 8.383 -10.273 1 98.38 252 ALA A N 1
ATOM 1939 C CA . ALA A 1 252 ? 1.229 7.168 -9.758 1 98.38 252 ALA A CA 1
ATOM 1940 C C . ALA A 1 252 ? 2.074 5.938 -10.07 1 98.38 252 ALA A C 1
ATOM 1942 O O . ALA A 1 252 ? 2.25 5.062 -9.219 1 98.38 252 ALA A O 1
ATOM 1943 N N . TYR A 1 253 ? 2.596 5.867 -11.289 1 98.31 253 TYR A N 1
ATOM 1944 C CA . TYR A 1 253 ? 3.449 4.754 -11.688 1 98.31 253 TYR A CA 1
ATOM 1945 C C . TYR A 1 253 ? 4.676 4.656 -10.789 1 98.31 253 TYR A C 1
ATOM 1947 O O . TYR A 1 253 ? 5.012 3.572 -10.305 1 98.31 253 TYR A O 1
ATOM 1955 N N . ASN A 1 254 ? 5.344 5.734 -10.547 1 98.56 254 ASN A N 1
ATOM 1956 C CA . ASN A 1 254 ? 6.555 5.77 -9.742 1 98.56 254 ASN A CA 1
ATOM 1957 C C . ASN A 1 254 ? 6.281 5.359 -8.297 1 98.56 254 ASN A C 1
ATOM 1959 O O . ASN A 1 254 ? 7.094 4.672 -7.68 1 98.56 254 ASN A O 1
ATOM 1963 N N . ILE A 1 255 ? 5.16 5.812 -7.809 1 98.75 255 ILE A N 1
ATOM 1964 C CA . ILE A 1 255 ? 4.824 5.465 -6.43 1 98.75 255 ILE A CA 1
ATOM 1965 C C . ILE A 1 255 ? 4.508 3.975 -6.34 1 98.75 255 ILE A C 1
ATOM 1967 O O . ILE A 1 255 ? 5.016 3.279 -5.457 1 98.75 255 ILE A O 1
ATOM 1971 N N . LEU A 1 256 ? 3.756 3.449 -7.234 1 98.62 256 LEU A N 1
ATOM 1972 C CA . LEU A 1 256 ? 3.297 2.066 -7.191 1 98.62 256 LEU A CA 1
ATOM 1973 C C . LEU A 1 256 ? 4.461 1.102 -7.398 1 98.62 256 LEU A C 1
ATOM 1975 O O . LEU A 1 256 ? 4.566 0.094 -6.695 1 98.62 256 LEU A O 1
ATOM 1979 N N . HIS A 1 257 ? 5.348 1.407 -8.328 1 98.12 257 HIS A N 1
ATOM 1980 C CA . HIS A 1 257 ? 6.316 0.413 -8.766 1 98.12 257 HIS A CA 1
ATOM 1981 C C . HIS A 1 257 ? 7.668 0.623 -8.094 1 98.12 257 HIS A C 1
ATOM 1983 O O . HIS A 1 257 ? 8.516 -0.273 -8.102 1 98.12 257 HIS A O 1
ATOM 1989 N N . TYR A 1 258 ? 7.902 1.808 -7.555 1 98.5 258 TYR A N 1
ATOM 1990 C CA . TYR A 1 258 ? 9.219 2.076 -6.977 1 98.5 258 TYR A CA 1
ATOM 1991 C C . TYR A 1 258 ? 9.094 2.473 -5.512 1 98.5 258 TYR A C 1
ATOM 1993 O O . TYR A 1 258 ? 9.742 1.876 -4.645 1 98.5 258 TYR A O 1
ATOM 2001 N N . PHE A 1 259 ? 8.227 3.434 -5.176 1 98.88 259 PHE A N 1
ATOM 2002 C CA . PHE A 1 259 ? 8.172 3.973 -3.82 1 98.88 259 PHE A CA 1
ATOM 2003 C C . PHE A 1 259 ? 7.648 2.93 -2.842 1 98.88 259 PHE A C 1
ATOM 2005 O O . PHE A 1 259 ? 8.289 2.639 -1.831 1 98.88 259 PHE A O 1
ATOM 2012 N N . LEU A 1 260 ? 6.457 2.385 -3.113 1 98.88 260 LEU A N 1
ATOM 2013 C CA . LEU A 1 260 ? 5.82 1.455 -2.188 1 98.88 260 LEU A CA 1
ATOM 2014 C C . LEU A 1 260 ? 6.684 0.212 -1.989 1 98.88 260 LEU A C 1
ATOM 2016 O O . LEU A 1 260 ? 6.902 -0.222 -0.856 1 98.88 260 LEU A O 1
ATOM 2020 N N . PRO A 1 261 ? 7.234 -0.412 -3.09 1 98.44 261 PRO A N 1
ATOM 2021 C CA . PRO A 1 261 ? 8.164 -1.518 -2.863 1 98.44 261 PRO A CA 1
ATOM 2022 C C . PRO A 1 261 ? 9.383 -1.105 -2.031 1 98.44 261 PRO A C 1
ATOM 2024 O O . PRO A 1 261 ? 9.859 -1.884 -1.202 1 98.44 261 PRO A O 1
ATOM 2027 N N . ALA A 1 262 ? 9.922 0.081 -2.236 1 98.5 262 ALA A N 1
ATOM 2028 C CA . ALA A 1 262 ? 11.062 0.579 -1.474 1 98.5 262 ALA A CA 1
ATOM 2029 C C . ALA A 1 262 ? 10.719 0.708 0.008 1 98.5 262 ALA A C 1
ATOM 2031 O O . ALA A 1 262 ? 11.57 0.484 0.871 1 98.5 262 ALA A O 1
ATOM 2032 N N . MET A 1 263 ? 9.5 1.12 0.292 1 98.38 263 MET A N 1
ATOM 2033 C CA . MET A 1 263 ? 9.047 1.179 1.68 1 98.38 263 MET A CA 1
ATOM 2034 C C . MET A 1 263 ? 9.148 -0.191 2.342 1 98.38 263 MET A C 1
ATOM 2036 O O . MET A 1 263 ? 9.656 -0.311 3.459 1 98.38 263 MET A O 1
ATOM 2040 N N . GLU A 1 264 ? 8.641 -1.196 1.629 1 97 264 GLU A N 1
ATOM 2041 C CA . GLU A 1 264 ? 8.648 -2.559 2.15 1 97 264 GLU A CA 1
ATOM 2042 C C . GLU A 1 264 ? 10.07 -3.059 2.365 1 97 264 GLU A C 1
ATOM 2044 O O . GLU A 1 264 ? 10.328 -3.85 3.277 1 97 264 GLU A O 1
ATOM 2049 N N . ARG A 1 265 ? 10.961 -2.584 1.547 1 95.81 265 ARG A N 1
ATOM 2050 C CA . ARG A 1 265 ? 12.336 -3.076 1.58 1 95.81 265 ARG A CA 1
ATOM 2051 C C . ARG A 1 265 ? 13.242 -2.131 2.369 1 95.81 265 ARG A C 1
ATOM 2053 O O . ARG A 1 265 ? 14.469 -2.252 2.324 1 95.81 265 ARG A O 1
ATOM 2060 N N . GLU A 1 266 ? 12.719 -1.079 2.955 1 96.25 266 GLU A N 1
ATOM 2061 C CA . GLU A 1 266 ? 13.422 -0.096 3.77 1 96.25 266 GLU A CA 1
ATOM 2062 C C . GLU A 1 266 ? 14.523 0.595 2.969 1 96.25 266 GLU A C 1
ATOM 2064 O O . GLU A 1 266 ? 15.648 0.756 3.455 1 96.25 266 GLU A O 1
ATOM 2069 N N . ASN A 1 267 ? 14.242 0.833 1.743 1 97.75 267 ASN A N 1
ATOM 2070 C CA . ASN A 1 267 ? 15.148 1.539 0.846 1 97.75 267 ASN A CA 1
ATOM 2071 C C . ASN A 1 267 ? 14.797 3.021 0.746 1 97.75 267 ASN A C 1
ATOM 2073 O O . ASN A 1 267 ? 14.18 3.451 -0.229 1 97.75 267 ASN A O 1
ATOM 2077 N N . LEU A 1 268 ? 15.297 3.809 1.714 1 98.75 268 LEU A N 1
ATOM 2078 C CA . LEU A 1 268 ? 14.945 5.223 1.794 1 98.75 268 LEU A CA 1
ATOM 2079 C C . LEU A 1 268 ? 15.5 5.988 0.595 1 98.75 268 LEU A C 1
ATOM 2081 O O . LEU A 1 268 ? 14.891 6.953 0.134 1 98.75 268 LEU A O 1
ATOM 2085 N N . LYS A 1 269 ? 16.609 5.562 0.046 1 98.62 269 LYS A N 1
ATOM 2086 C CA . LYS A 1 269 ? 17.203 6.219 -1.114 1 98.62 269 LYS A CA 1
ATOM 2087 C C . LYS A 1 269 ? 16.234 6.234 -2.295 1 98.62 269 LYS A C 1
ATOM 2089 O O . LYS A 1 269 ? 16.016 7.277 -2.914 1 98.62 269 LYS A O 1
ATOM 2094 N N . THR A 1 270 ? 15.656 5.055 -2.621 1 98.69 270 THR A N 1
ATOM 2095 C CA . THR A 1 270 ? 14.711 4.949 -3.725 1 98.69 270 THR A CA 1
ATOM 2096 C C . THR A 1 270 ? 13.445 5.75 -3.43 1 98.69 270 THR A C 1
ATOM 2098 O O . THR A 1 270 ? 12.891 6.395 -4.32 1 98.69 270 THR A O 1
ATOM 2101 N N . MET A 1 271 ? 12.969 5.719 -2.178 1 98.88 271 MET A N 1
ATOM 2102 C CA . MET A 1 271 ? 11.844 6.574 -1.795 1 98.88 271 MET A CA 1
ATOM 2103 C C . MET A 1 271 ? 12.148 8.039 -2.098 1 98.88 271 MET A C 1
ATOM 2105 O O . MET A 1 271 ? 11.328 8.734 -2.695 1 98.88 271 MET A O 1
ATOM 2109 N N . GLY A 1 272 ? 13.344 8.406 -1.694 1 98.88 272 GLY A N 1
ATOM 2110 C CA . GLY A 1 272 ? 13.773 9.781 -1.914 1 98.88 272 GLY A CA 1
ATOM 2111 C C . GLY A 1 272 ? 13.883 10.141 -3.383 1 98.88 272 GLY A C 1
ATOM 2112 O O . GLY A 1 272 ? 13.625 11.289 -3.764 1 98.88 272 GLY A O 1
ATOM 2113 N N . ASP A 1 273 ? 14.289 9.18 -4.25 1 98.88 273 ASP A N 1
ATOM 2114 C CA . ASP A 1 273 ? 14.375 9.414 -5.688 1 98.88 273 ASP A CA 1
ATOM 2115 C C . ASP A 1 273 ? 13.008 9.773 -6.266 1 98.88 273 ASP A C 1
ATOM 2117 O O . ASP A 1 273 ? 12.898 10.664 -7.109 1 98.88 273 ASP A O 1
ATOM 2121 N N . VAL A 1 274 ? 11.969 9.086 -5.836 1 98.81 274 VAL A N 1
ATOM 2122 C CA . VAL A 1 274 ? 10.617 9.336 -6.324 1 98.81 274 VAL A CA 1
ATOM 2123 C C . VAL A 1 274 ? 10.156 10.727 -5.891 1 98.81 274 VAL A C 1
ATOM 2125 O O . VAL A 1 274 ? 9.594 11.477 -6.691 1 98.81 274 VAL A O 1
ATOM 2128 N N . ILE A 1 275 ? 10.438 11.102 -4.656 1 98.88 275 ILE A N 1
ATOM 2129 C CA . ILE A 1 275 ? 10.078 12.406 -4.121 1 98.88 275 ILE A CA 1
ATOM 2130 C C . ILE A 1 275 ? 10.828 13.5 -4.883 1 98.88 275 ILE A C 1
ATOM 2132 O O . ILE A 1 275 ? 10.234 14.5 -5.289 1 98.88 275 ILE A O 1
ATOM 2136 N N . TYR A 1 276 ? 12.086 13.297 -5.117 1 98.81 276 TYR A N 1
ATOM 2137 C CA . TYR A 1 276 ? 12.93 14.258 -5.816 1 98.81 276 TYR A CA 1
ATOM 2138 C C . TYR A 1 276 ? 12.422 14.492 -7.234 1 98.81 276 TYR A C 1
ATOM 2140 O O . TYR A 1 276 ? 12.383 15.633 -7.703 1 98.81 276 TYR A O 1
ATOM 2148 N N . ASP A 1 277 ? 12.102 13.438 -7.902 1 98.38 277 ASP A N 1
ATOM 2149 C CA . ASP A 1 277 ? 11.602 13.539 -9.273 1 98.38 277 ASP A CA 1
ATOM 2150 C C . ASP A 1 277 ? 10.367 14.43 -9.344 1 98.38 277 ASP A C 1
ATOM 2152 O O . ASP A 1 277 ? 10.266 15.289 -10.219 1 98.38 277 ASP A O 1
ATOM 2156 N N . TYR A 1 278 ? 9.445 14.25 -8.445 1 98.06 278 TYR A N 1
ATOM 2157 C CA . TYR A 1 278 ? 8.227 15.055 -8.391 1 98.06 278 TYR A CA 1
ATOM 2158 C C . TYR A 1 278 ? 8.562 16.516 -8.109 1 98.06 278 TYR A C 1
ATOM 2160 O O . TYR A 1 278 ? 8.078 17.422 -8.812 1 98.06 278 TYR A O 1
ATOM 2168 N N . ARG A 1 279 ? 9.375 16.703 -7.113 1 98.25 279 ARG A N 1
ATOM 2169 C CA . ARG A 1 279 ? 9.633 18.062 -6.637 1 98.25 279 ARG A CA 1
ATOM 2170 C C . ARG A 1 279 ? 10.445 18.844 -7.656 1 98.25 279 ARG A C 1
ATOM 2172 O O . ARG A 1 279 ? 10.078 19.969 -8.016 1 98.25 279 ARG A O 1
ATOM 2179 N N . TYR A 1 280 ? 11.477 18.281 -8.25 1 98.12 280 TYR A N 1
ATOM 2180 C CA . TYR A 1 280 ? 12.453 19.016 -9.039 1 98.12 280 TYR A CA 1
ATOM 2181 C C . TYR A 1 280 ? 12.141 18.922 -10.531 1 98.12 280 TYR A C 1
ATOM 2183 O O . TYR A 1 280 ? 12.508 19.812 -11.305 1 98.12 280 TYR A O 1
ATOM 2191 N N . LYS A 1 281 ? 11.391 17.906 -10.938 1 97.62 281 LYS A N 1
ATOM 2192 C CA . LYS A 1 281 ? 11.312 17.688 -12.375 1 97.62 281 LYS A CA 1
ATOM 2193 C C . LYS A 1 281 ? 9.883 17.844 -12.883 1 97.62 281 LYS A C 1
ATOM 2195 O O . LYS A 1 281 ? 9.648 17.875 -14.094 1 97.62 281 LYS A O 1
ATOM 2200 N N . LYS A 1 282 ? 8.992 17.984 -11.969 1 96.94 282 LYS A N 1
ATOM 2201 C CA . LYS A 1 282 ? 7.605 18.031 -12.43 1 96.94 282 LYS A CA 1
ATOM 2202 C C . LYS A 1 282 ? 6.934 19.344 -12.031 1 96.94 282 LYS A C 1
ATOM 2204 O O . LYS A 1 282 ? 5.711 19.391 -11.859 1 96.94 282 LYS A O 1
ATOM 2209 N N . GLY A 1 283 ? 7.715 20.344 -11.75 1 95.06 283 GLY A N 1
ATOM 2210 C CA . GLY A 1 283 ? 7.223 21.703 -11.57 1 95.06 283 GLY A CA 1
ATOM 2211 C C . GLY A 1 283 ? 6.719 21.984 -10.172 1 95.06 283 GLY A C 1
ATOM 2212 O O . GLY A 1 283 ? 6.242 23.078 -9.883 1 95.06 283 GLY A O 1
ATOM 2213 N N . SER A 1 284 ? 6.84 21.016 -9.273 1 96.12 284 SER A N 1
ATOM 2214 C CA . SER A 1 284 ? 6.273 21.141 -7.938 1 96.12 284 SER A CA 1
ATOM 2215 C C . SER A 1 284 ? 6.879 22.312 -7.184 1 96.12 284 SER A C 1
ATOM 2217 O O . SER A 1 284 ? 6.152 23.125 -6.594 1 96.12 284 SER A O 1
ATOM 2219 N N . ILE A 1 285 ? 8.18 22.469 -7.176 1 97.12 285 ILE A N 1
ATOM 2220 C CA . ILE A 1 285 ? 8.859 23.547 -6.465 1 97.12 285 ILE A CA 1
ATOM 2221 C C . ILE A 1 285 ? 8.438 24.891 -7.051 1 97.12 285 ILE A C 1
ATOM 2223 O O . ILE A 1 285 ? 8.141 25.828 -6.312 1 97.12 285 ILE A O 1
ATOM 2227 N N . GLN A 1 286 ? 8.32 25.016 -8.391 1 95.56 286 GLN A N 1
ATOM 2228 C CA . GLN A 1 286 ? 7.898 26.234 -9.055 1 95.56 286 GLN A CA 1
ATOM 2229 C C . GLN A 1 286 ? 6.469 26.609 -8.664 1 95.56 286 GLN A C 1
ATOM 2231 O O . GLN A 1 286 ? 6.164 27.781 -8.453 1 95.56 286 GLN A O 1
ATOM 2236 N N . ASN A 1 287 ? 5.668 25.578 -8.602 1 94.12 287 ASN A N 1
ATOM 2237 C CA . ASN A 1 287 ? 4.262 25.797 -8.266 1 94.12 287 ASN A CA 1
ATOM 2238 C C . ASN A 1 287 ? 4.102 26.312 -6.832 1 94.12 287 ASN A C 1
ATOM 2240 O O . ASN A 1 287 ? 3.104 26.953 -6.512 1 94.12 287 ASN A O 1
ATOM 2244 N N . CYS A 1 288 ? 5.09 26.031 -5.945 1 93.12 288 CYS A N 1
ATOM 2245 C CA . CYS A 1 288 ? 5.02 26.406 -4.539 1 93.12 288 CYS A CA 1
ATOM 2246 C C . CYS A 1 288 ? 5.781 27.703 -4.281 1 93.12 288 CYS A C 1
ATOM 2248 O O . CYS A 1 288 ? 5.812 28.203 -3.154 1 93.12 288 CYS A O 1
ATOM 2250 N N . ALA A 1 289 ? 6.297 28.344 -5.277 1 92.75 289 ALA A N 1
ATOM 2251 C CA . ALA A 1 289 ? 7.203 29.484 -5.148 1 92.75 289 ALA A CA 1
ATOM 2252 C C . ALA A 1 289 ? 6.473 30.703 -4.625 1 92.75 289 ALA A C 1
ATOM 2254 O O . ALA A 1 289 ? 7.098 31.656 -4.145 1 92.75 289 ALA A O 1
ATOM 2255 N N . TYR A 1 290 ? 5.172 30.75 -4.676 1 88.44 290 TYR A N 1
ATOM 2256 C CA . TYR A 1 290 ? 4.391 31.875 -4.199 1 88.44 290 TYR A CA 1
ATOM 2257 C C . TYR A 1 290 ? 4.512 32.031 -2.686 1 88.44 290 TYR A C 1
ATOM 2259 O O . TYR A 1 290 ? 4.254 33.094 -2.139 1 88.44 290 TYR A O 1
ATOM 2267 N N . THR A 1 291 ? 4.922 30.969 -1.956 1 88.31 291 THR A N 1
ATOM 2268 C CA . THR A 1 291 ? 5.008 31 -0.5 1 88.31 291 THR A CA 1
ATOM 2269 C C . THR A 1 291 ? 6.281 31.703 -0.045 1 88.31 291 THR A C 1
ATOM 2271 O O . THR A 1 291 ? 6.324 32.281 1.049 1 88.31 291 THR A O 1
ATOM 2274 N N . TYR A 1 292 ? 7.324 31.656 -0.745 1 90.19 292 TYR A N 1
ATOM 2275 C CA . TYR A 1 292 ? 8.625 32.25 -0.456 1 90.19 292 TYR A CA 1
ATOM 2276 C C . TYR A 1 292 ? 9.367 32.594 -1.743 1 90.19 292 TYR A C 1
ATOM 2278 O O . TYR A 1 292 ? 9.789 31.719 -2.486 1 90.19 292 TYR A O 1
ATOM 2286 N N . PRO A 1 293 ? 9.508 34.062 -1.756 1 84.88 293 PRO A N 1
ATOM 2287 C CA . PRO A 1 293 ? 10.258 34.469 -2.943 1 84.88 293 PRO A CA 1
ATOM 2288 C C . PRO A 1 293 ? 11.68 33.906 -2.969 1 84.88 293 PRO A C 1
ATOM 2290 O O . PRO A 1 293 ? 12.367 33.906 -1.939 1 84.88 293 PRO A O 1
ATOM 2293 N N . GLY A 1 294 ? 12.141 33.094 -3.725 1 93.44 294 GLY A N 1
ATOM 2294 C CA . GLY A 1 294 ? 13.477 32.531 -3.84 1 93.44 294 GLY A CA 1
ATOM 2295 C C . GLY A 1 294 ? 13.5 31.016 -3.674 1 93.44 294 GLY A C 1
ATOM 2296 O O . GLY A 1 294 ? 14.57 30.406 -3.73 1 93.44 294 GLY A O 1
ATOM 2297 N N . LEU A 1 295 ? 12.352 30.5 -3.365 1 95.62 295 LEU A N 1
ATOM 2298 C CA . LEU A 1 295 ? 12.266 29.078 -3.102 1 95.62 295 LEU A CA 1
ATOM 2299 C C . LEU A 1 295 ? 12.93 28.281 -4.215 1 95.62 295 LEU A C 1
ATOM 2301 O O . LEU A 1 295 ? 13.695 27.344 -3.947 1 95.62 295 LEU A O 1
ATOM 2305 N N . VAL A 1 296 ? 12.672 28.641 -5.457 1 97.75 296 VAL A N 1
ATOM 2306 C CA . VAL A 1 296 ? 13.188 27.906 -6.605 1 97.75 296 VAL A CA 1
ATOM 2307 C C . VAL A 1 296 ? 14.711 27.953 -6.605 1 97.75 296 VAL A C 1
ATOM 2309 O O . VAL A 1 296 ? 15.367 26.906 -6.738 1 97.75 296 VAL A O 1
ATOM 2312 N N . GLU A 1 297 ? 15.305 29.141 -6.434 1 97.94 297 GLU A N 1
ATOM 2313 C CA . GLU A 1 297 ? 16.75 29.297 -6.418 1 97.94 297 GLU A CA 1
ATOM 2314 C C . GLU A 1 297 ? 17.375 28.547 -5.238 1 97.94 297 GLU A C 1
ATOM 2316 O O . GLU A 1 297 ? 18.422 27.922 -5.383 1 97.94 297 GLU A O 1
ATOM 2321 N N . LEU A 1 298 ? 16.734 28.688 -4.129 1 98.25 298 LEU A N 1
ATOM 2322 C CA . LEU A 1 298 ? 17.219 28 -2.941 1 98.25 298 LEU A CA 1
ATOM 2323 C C . LEU A 1 298 ? 17.281 26.484 -3.182 1 98.25 298 LEU A C 1
ATOM 2325 O O . LEU A 1 298 ? 18.312 25.859 -2.918 1 98.25 298 LEU A O 1
ATOM 2329 N N . MET A 1 299 ? 16.219 25.906 -3.719 1 98.56 299 MET A N 1
ATOM 2330 C CA . MET A 1 299 ? 16.156 24.469 -3.932 1 98.56 299 MET A CA 1
ATOM 2331 C C . MET A 1 299 ? 17.156 24.031 -5 1 98.56 299 MET A C 1
ATOM 2333 O O . MET A 1 299 ? 17.719 22.938 -4.922 1 98.56 299 MET A O 1
ATOM 2337 N N . GLU A 1 300 ? 17.375 24.875 -5.988 1 98.5 300 GLU A N 1
ATOM 2338 C CA . GLU A 1 300 ? 18.391 24.578 -6.984 1 98.5 300 GLU A CA 1
ATOM 2339 C C . GLU A 1 300 ? 19.781 24.484 -6.34 1 98.5 300 GLU A C 1
ATOM 2341 O O . GLU A 1 300 ? 20.547 23.578 -6.641 1 98.5 300 GLU A O 1
ATOM 2346 N N . ARG A 1 301 ? 20.078 25.391 -5.457 1 98.56 301 ARG A N 1
ATOM 2347 C CA . ARG A 1 301 ? 21.375 25.406 -4.777 1 98.56 301 ARG A CA 1
ATOM 2348 C C . ARG A 1 301 ? 21.531 24.188 -3.885 1 98.56 301 ARG A C 1
ATOM 2350 O O . ARG A 1 301 ? 22.656 23.734 -3.635 1 98.56 301 ARG A O 1
ATOM 2357 N N . LEU A 1 302 ? 20.438 23.594 -3.449 1 98.81 302 LEU A N 1
ATOM 2358 C CA . LEU A 1 302 ? 20.5 22.5 -2.502 1 98.81 302 LEU A CA 1
ATOM 2359 C C . LEU A 1 302 ? 20.391 21.156 -3.225 1 98.81 302 LEU A C 1
ATOM 2361 O O . LEU A 1 302 ? 20.578 20.094 -2.615 1 98.81 302 LEU A O 1
ATOM 2365 N N . SER A 1 303 ? 20.141 21.188 -4.562 1 98.81 303 SER A N 1
ATOM 2366 C CA . SER A 1 303 ? 19.828 19.984 -5.328 1 98.81 303 SER A CA 1
ATOM 2367 C C . SER A 1 303 ? 20.969 18.969 -5.258 1 98.81 303 SER A C 1
ATOM 2369 O O . SER A 1 303 ? 20.75 17.766 -5.293 1 98.81 303 SER A O 1
ATOM 2371 N N . PHE A 1 304 ? 22.203 19.438 -5.121 1 98.69 304 PHE A N 1
ATOM 2372 C CA . PHE A 1 304 ? 23.391 18.578 -5.133 1 98.69 304 PHE A CA 1
ATOM 2373 C C . PHE A 1 304 ? 23.375 17.609 -3.955 1 98.69 304 PHE A C 1
ATOM 2375 O O . PHE A 1 304 ? 23.969 16.531 -4.02 1 98.69 304 PHE A O 1
ATOM 2382 N N . LEU A 1 305 ? 22.703 18 -2.844 1 98.88 305 LEU A N 1
ATOM 2383 C CA . LEU A 1 305 ? 22.641 17.141 -1.661 1 98.88 305 LEU A CA 1
ATOM 2384 C C . LEU A 1 305 ? 22.062 15.773 -2.008 1 98.88 305 LEU A C 1
ATOM 2386 O O . LE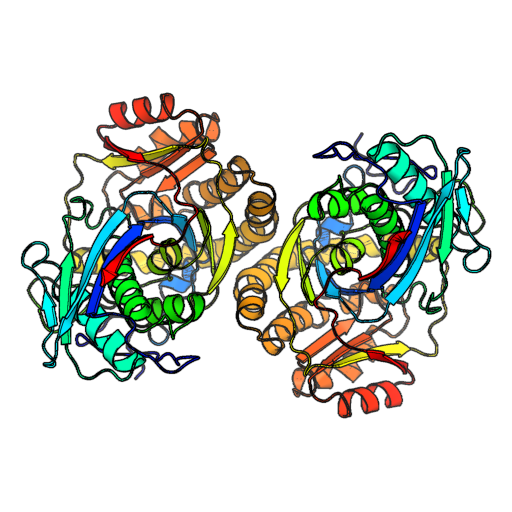U A 1 305 ? 22.531 14.75 -1.51 1 98.88 305 LEU A O 1
ATOM 2390 N N . LYS A 1 306 ? 21.031 15.766 -2.885 1 98.81 306 LYS A N 1
ATOM 2391 C CA . LYS A 1 306 ? 20.406 14.516 -3.314 1 98.81 306 LYS A CA 1
ATOM 2392 C C . LYS A 1 306 ? 21.172 13.898 -4.488 1 98.81 306 LYS A C 1
ATOM 2394 O O . LYS A 1 306 ? 21.453 12.703 -4.492 1 98.81 306 LYS A O 1
ATOM 2399 N N . THR A 1 307 ? 21.5 14.688 -5.496 1 98.5 307 THR A N 1
ATOM 2400 C CA . THR A 1 307 ? 22.062 14.164 -6.738 1 98.5 307 THR A CA 1
ATOM 2401 C C . THR A 1 307 ? 23.469 13.609 -6.508 1 98.5 307 THR A C 1
ATOM 2403 O O . THR A 1 307 ? 23.906 12.695 -7.211 1 98.5 307 THR A O 1
ATOM 2406 N N . GLU A 1 308 ? 24.188 14.148 -5.52 1 98.5 308 GLU A N 1
ATOM 2407 C CA . GLU A 1 308 ? 25.531 13.664 -5.234 1 98.5 308 GLU A CA 1
ATOM 2408 C C . GLU A 1 308 ? 25.531 12.648 -4.098 1 98.5 308 GLU A C 1
ATOM 2410 O O . GLU A 1 308 ? 26.578 12.156 -3.686 1 98.5 308 GLU A O 1
ATOM 2415 N N . GLY A 1 309 ? 24.391 12.344 -3.512 1 98.19 309 GLY A N 1
ATOM 2416 C CA . GLY A 1 309 ? 24.234 11.211 -2.607 1 98.19 309 GLY A CA 1
ATOM 2417 C C . GLY A 1 309 ? 24.5 11.562 -1.158 1 98.19 309 GLY A C 1
ATOM 2418 O O . GLY A 1 309 ? 24.766 10.68 -0.34 1 98.19 309 GLY A O 1
ATOM 2419 N N . TYR A 1 310 ? 24.438 12.859 -0.79 1 98.69 310 TYR A N 1
ATOM 2420 C CA . TYR A 1 310 ? 24.672 13.258 0.591 1 98.69 310 TYR A CA 1
ATOM 2421 C C . TYR A 1 310 ? 23.469 12.961 1.467 1 98.69 310 TYR A C 1
ATOM 2423 O O . TYR A 1 310 ? 23.594 12.758 2.676 1 98.69 310 TYR A O 1
ATOM 2431 N N . VAL A 1 311 ? 22.281 12.992 0.89 1 98.88 311 VAL A N 1
ATOM 2432 C CA . VAL A 1 311 ? 21.062 12.711 1.633 1 98.88 311 VAL A CA 1
ATOM 2433 C C . VAL A 1 311 ? 20.188 11.719 0.853 1 98.88 311 VAL A C 1
ATOM 2435 O O . VAL A 1 311 ? 20.297 11.633 -0.373 1 98.88 311 VAL A O 1
ATOM 2438 N N . ASP A 1 312 ? 19.375 10.938 1.554 1 98.88 312 ASP A N 1
ATOM 2439 C CA . ASP A 1 312 ? 18.469 9.984 0.919 1 98.88 312 ASP A CA 1
ATOM 2440 C C . ASP A 1 312 ? 17.172 10.664 0.473 1 98.88 312 ASP A C 1
ATOM 2442 O O . ASP A 1 312 ? 16.609 10.32 -0.568 1 98.88 312 ASP A O 1
ATOM 2446 N N . VAL A 1 313 ? 16.703 11.633 1.219 1 98.94 313 VAL A N 1
ATOM 2447 C CA . VAL A 1 313 ? 15.5 12.391 0.893 1 98.94 313 VAL A CA 1
ATOM 2448 C C . VAL A 1 313 ? 15.805 13.891 0.943 1 98.94 313 VAL A C 1
ATOM 2450 O O . VAL A 1 313 ? 16.531 14.352 1.827 1 98.94 313 VAL A O 1
ATOM 2453 N N . LEU A 1 314 ? 15.336 14.641 -0.008 1 98.88 314 LEU A N 1
ATOM 2454 C CA . LEU A 1 314 ? 15.352 16.109 -0.058 1 98.88 314 LEU A CA 1
ATOM 2455 C C . LEU A 1 314 ? 14.047 16.641 -0.628 1 98.88 314 LEU A C 1
ATOM 2457 O O . LEU A 1 314 ? 13.664 16.297 -1.746 1 98.88 314 LEU A O 1
ATOM 2461 N N . SER A 1 315 ? 13.375 17.453 0.138 1 98.75 315 SER A N 1
ATOM 2462 C CA . SER A 1 315 ? 12.086 17.984 -0.305 1 98.75 315 SER A CA 1
ATOM 2463 C C . SER A 1 315 ? 11.711 19.25 0.459 1 98.75 315 SER A C 1
ATOM 2465 O O . SER A 1 315 ? 12.352 19.578 1.458 1 98.75 315 SER A O 1
ATOM 2467 N N . ILE A 1 316 ? 10.797 19.984 -0.036 1 97.88 316 ILE A N 1
ATOM 2468 C CA . ILE A 1 316 ? 10.086 20.953 0.793 1 97.88 316 ILE A CA 1
ATOM 2469 C C . ILE A 1 316 ? 8.906 20.266 1.479 1 97.88 316 ILE A C 1
ATOM 2471 O O . ILE A 1 316 ? 8.422 19.234 1.011 1 97.88 316 ILE A O 1
ATOM 2475 N N . SER A 1 317 ? 8.547 20.719 2.6 1 96.25 317 SER A N 1
ATOM 2476 C CA . SER A 1 317 ? 7.359 20.188 3.26 1 96.25 317 SER A CA 1
ATOM 2477 C C . SER A 1 317 ? 6.109 20.953 2.857 1 96.25 317 SER A C 1
ATOM 2479 O O . SER A 1 317 ? 6.059 22.188 3.006 1 96.25 317 SER A O 1
ATOM 2481 N N . SER A 1 318 ? 5.102 20.234 2.363 1 93.75 318 SER A N 1
ATOM 2482 C CA . SER A 1 318 ? 3.887 20.859 1.856 1 93.75 318 SER A CA 1
ATOM 2483 C C . SER A 1 318 ? 4.203 21.906 0.793 1 93.75 318 SER A C 1
ATOM 2485 O O . SER A 1 318 ? 4.875 21.609 -0.197 1 93.75 318 SER A O 1
ATOM 2487 N N . VAL A 1 319 ? 3.807 23.156 1.018 1 90.81 319 VAL A N 1
ATOM 2488 C CA . VAL A 1 319 ? 4.086 24.188 0.024 1 90.81 319 VAL A CA 1
ATOM 2489 C C . VAL A 1 319 ? 5.312 25 0.448 1 90.81 319 VAL A C 1
ATOM 2491 O O . VAL A 1 319 ? 5.699 25.953 -0.231 1 90.81 319 VAL A O 1
ATOM 2494 N N . GLY A 1 320 ? 6.066 24.516 1.438 1 89.94 320 GLY A N 1
ATOM 2495 C CA . GLY A 1 320 ? 7.207 25.266 1.944 1 89.94 320 GLY A CA 1
ATOM 2496 C C . GLY A 1 320 ? 6.812 26.406 2.861 1 89.94 320 GLY A C 1
ATOM 2497 O O . GLY A 1 320 ? 5.664 26.484 3.305 1 89.94 320 GLY A O 1
ATOM 2498 N N . PRO A 1 321 ? 7.871 27.172 3.332 1 90.81 321 PRO A N 1
ATOM 2499 C CA . PRO A 1 321 ? 9.227 27.203 2.775 1 90.81 321 PRO A CA 1
ATOM 2500 C C . PRO A 1 321 ? 10.18 26.25 3.502 1 90.81 321 PRO A C 1
ATOM 2502 O O . PRO A 1 321 ? 11.375 26.203 3.188 1 90.81 321 PRO A O 1
ATOM 2505 N N . ALA A 1 322 ? 9.695 25.531 4.43 1 94.94 322 ALA A N 1
ATOM 2506 C CA . ALA A 1 322 ? 10.562 24.562 5.105 1 94.94 322 ALA A CA 1
ATOM 2507 C C . ALA A 1 322 ? 11.086 23.516 4.125 1 94.94 322 ALA A C 1
ATOM 2509 O O . ALA A 1 322 ? 10.32 22.938 3.348 1 94.94 322 ALA A O 1
ATOM 2510 N N . VAL A 1 323 ? 12.375 23.406 4.141 1 97.75 323 VAL A N 1
ATOM 2511 C CA . VAL A 1 323 ? 13.07 22.359 3.41 1 97.75 323 VAL A CA 1
ATOM 2512 C C . VAL A 1 323 ? 13.539 21.266 4.383 1 97.75 323 VAL A C 1
ATOM 2514 O O . VAL A 1 323 ? 13.945 21.578 5.508 1 97.75 323 VAL A O 1
ATOM 2517 N N . PHE A 1 324 ? 13.43 20.016 3.957 1 98.69 324 PHE A N 1
ATOM 2518 C CA . PHE A 1 324 ? 13.93 19 4.867 1 98.69 324 PHE A CA 1
ATOM 2519 C C . PHE A 1 324 ? 14.727 17.938 4.113 1 98.69 324 PHE A C 1
ATOM 2521 O O . PHE A 1 324 ? 14.539 17.766 2.906 1 98.69 324 PHE A O 1
ATOM 2528 N N . ALA A 1 325 ? 15.602 17.312 4.828 1 98.88 325 ALA A N 1
ATOM 2529 C CA . ALA A 1 325 ? 16.391 16.203 4.344 1 98.88 325 ALA A CA 1
ATOM 2530 C C . ALA A 1 325 ? 16.469 15.078 5.383 1 98.88 325 ALA A C 1
ATOM 2532 O O . ALA A 1 325 ? 16.344 15.336 6.582 1 98.88 325 ALA A O 1
ATOM 2533 N N . ILE A 1 326 ? 16.562 13.883 4.938 1 98.94 326 ILE A N 1
ATOM 2534 C CA . ILE A 1 326 ? 16.734 12.703 5.785 1 98.94 326 ILE A CA 1
ATOM 2535 C C . ILE A 1 326 ? 17.984 11.945 5.363 1 98.94 326 ILE A C 1
ATOM 2537 O O . ILE A 1 326 ? 18.141 11.602 4.191 1 98.94 326 ILE A O 1
ATOM 2541 N N . ALA A 1 327 ? 18.844 11.703 6.277 1 98.81 327 ALA A N 1
ATOM 2542 C CA . ALA A 1 327 ? 20.109 11.031 5.984 1 98.81 327 ALA A CA 1
ATOM 2543 C C . ALA A 1 327 ? 20.703 10.383 7.238 1 98.81 327 ALA A C 1
ATOM 2545 O O . ALA A 1 327 ? 20.266 10.68 8.352 1 98.81 327 ALA A O 1
ATOM 2546 N N . LYS A 1 328 ? 21.609 9.484 7.035 1 98.31 328 LYS A N 1
ATOM 2547 C CA . LYS A 1 328 ? 22.344 8.891 8.148 1 98.31 328 LYS A CA 1
ATOM 2548 C C . LYS A 1 328 ? 23.422 9.836 8.672 1 98.31 328 LYS A C 1
ATOM 2550 O O . LYS A 1 328 ? 23.734 9.836 9.867 1 98.31 328 LYS A O 1
ATOM 2555 N N . ASP A 1 329 ? 24.016 10.57 7.793 1 98.06 329 ASP A N 1
ATOM 2556 C CA . ASP A 1 329 ? 24.953 11.641 8.102 1 98.06 329 ASP A CA 1
ATOM 2557 C C . ASP A 1 329 ? 24.469 12.977 7.535 1 98.06 329 ASP A C 1
ATOM 2559 O O . ASP A 1 329 ? 24.5 13.188 6.32 1 98.06 329 ASP A O 1
ATOM 2563 N N . VAL A 1 330 ? 24.141 13.922 8.445 1 97.94 330 VAL A N 1
ATOM 2564 C CA . VAL A 1 330 ? 23.516 15.164 7.992 1 97.94 330 VAL A CA 1
ATOM 2565 C C . VAL A 1 330 ? 24.547 16.297 8.008 1 97.94 330 VAL A C 1
ATOM 2567 O O . VAL A 1 330 ? 24.188 17.469 7.891 1 97.94 330 VAL A O 1
ATOM 2570 N N . SER A 1 331 ? 25.812 16.016 8.109 1 98.25 331 SER A N 1
ATOM 2571 C CA . SER A 1 331 ? 26.844 17.031 8.258 1 98.25 331 SER A CA 1
ATOM 2572 C C . SER A 1 331 ? 26.891 17.953 7.043 1 98.25 331 SER A C 1
ATOM 2574 O O . SER A 1 331 ? 26.859 19.172 7.184 1 98.25 331 SER A O 1
ATOM 2576 N N . ARG A 1 332 ? 26.953 17.344 5.91 1 98.44 332 ARG A N 1
ATOM 2577 C CA . ARG A 1 332 ? 27.047 18.156 4.695 1 98.44 332 ARG A CA 1
ATOM 2578 C C . ARG A 1 332 ? 25.781 18.969 4.488 1 98.44 332 ARG A C 1
ATOM 2580 O O . ARG A 1 332 ? 25.844 20.109 4.027 1 98.44 332 ARG A O 1
ATOM 2587 N N . CYS A 1 333 ? 24.656 18.391 4.785 1 98.62 333 CYS A N 1
ATOM 2588 C CA . CYS A 1 333 ? 23.375 19.109 4.672 1 98.62 333 CYS A CA 1
ATOM 2589 C C . CYS A 1 333 ? 23.328 20.281 5.637 1 98.62 333 CYS A C 1
ATOM 2591 O O . CYS A 1 333 ? 22.859 21.359 5.277 1 98.62 333 CYS A O 1
ATOM 2593 N N . THR A 1 334 ? 23.797 20.078 6.824 1 98.62 334 THR A N 1
ATOM 2594 C CA . THR A 1 334 ? 23.844 21.141 7.82 1 98.62 334 THR A CA 1
ATOM 2595 C C . THR A 1 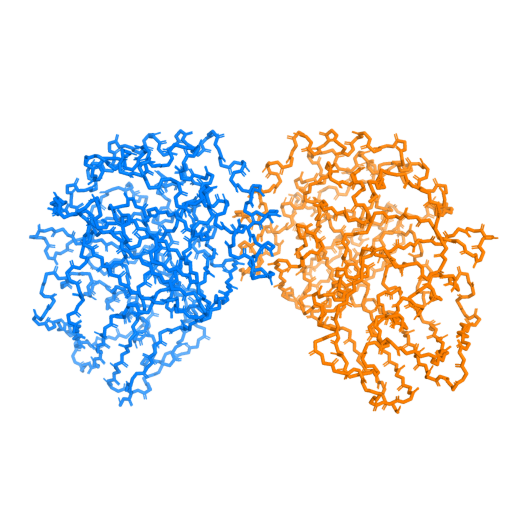334 ? 24.688 22.312 7.32 1 98.62 334 THR A C 1
ATOM 2597 O O . THR A 1 334 ? 24.281 23.469 7.441 1 98.62 334 THR A O 1
ATOM 2600 N N . GLU A 1 335 ? 25.781 22 6.75 1 98.69 335 GLU A N 1
ATOM 2601 C CA . GLU A 1 335 ? 26.656 23.031 6.191 1 98.69 335 GLU A CA 1
ATOM 2602 C C . GLU A 1 335 ? 25.953 23.797 5.07 1 98.69 335 GLU A C 1
ATOM 2604 O O . GLU A 1 335 ? 26.016 25.031 5.023 1 98.69 335 GLU A O 1
ATOM 2609 N N . ALA A 1 336 ? 25.328 23.047 4.211 1 98.81 336 ALA A N 1
ATOM 2610 C CA . ALA A 1 336 ? 24.641 23.656 3.08 1 98.81 336 ALA A CA 1
ATOM 2611 C C . ALA A 1 336 ? 23.516 24.578 3.555 1 98.81 336 ALA A C 1
ATOM 2613 O O . ALA A 1 336 ? 23.312 25.656 3.006 1 98.81 336 ALA A O 1
ATOM 2614 N N . PHE A 1 337 ? 22.734 24.109 4.562 1 98.69 337 PHE A N 1
ATOM 2615 C CA . PHE A 1 337 ? 21.656 24.938 5.102 1 98.69 337 PHE A CA 1
ATOM 2616 C C . PHE A 1 337 ? 22.203 26.203 5.734 1 98.69 337 PHE A C 1
ATOM 2618 O O . PHE A 1 337 ? 21.641 27.281 5.543 1 98.69 337 PHE A O 1
ATOM 2625 N N . LYS A 1 338 ? 23.359 26.141 6.426 1 98.31 338 LYS A N 1
ATOM 2626 C CA . LYS A 1 338 ? 24 27.312 7.031 1 98.31 338 LYS A CA 1
ATOM 2627 C C . LYS A 1 338 ? 24.469 28.297 5.965 1 98.31 338 LYS A C 1
ATOM 2629 O O . LYS A 1 338 ? 24.281 29.5 6.102 1 98.31 338 LYS A O 1
ATOM 2634 N N . GLU A 1 339 ? 25.047 27.75 4.988 1 98.25 339 GLU A N 1
ATOM 2635 C CA . GLU A 1 339 ? 25.547 28.578 3.891 1 98.25 339 GLU A CA 1
ATOM 2636 C C . GLU A 1 339 ? 24.422 29.344 3.215 1 98.25 339 GLU A C 1
ATOM 2638 O O . GLU A 1 339 ? 24.641 30.375 2.572 1 98.25 339 GLU A O 1
ATOM 2643 N N . ASN A 1 340 ? 23.203 28.859 3.336 1 98 340 ASN A N 1
ATOM 2644 C CA . ASN A 1 340 ? 22.047 29.5 2.705 1 98 340 ASN A CA 1
ATOM 2645 C C . ASN A 1 340 ? 21.172 30.219 3.729 1 98 340 ASN A C 1
ATOM 2647 O O . ASN A 1 340 ? 20 30.469 3.479 1 98 340 ASN A O 1
ATOM 2651 N N . SER A 1 341 ? 21.688 30.531 4.914 1 97 341 SER A N 1
ATOM 2652 C CA . SER A 1 341 ? 21.062 31.344 5.957 1 97 341 SER A CA 1
ATOM 2653 C C . SER A 1 341 ? 19.719 30.766 6.363 1 97 341 SER A C 1
ATOM 2655 O O . SER A 1 341 ? 18.703 31.484 6.383 1 97 341 SER A O 1
ATOM 2657 N N . MET A 1 342 ? 19.719 29.5 6.668 1 96.62 342 MET A N 1
ATOM 2658 C CA . MET A 1 342 ? 18.5 28.844 7.125 1 96.62 342 MET A CA 1
ATOM 2659 C C . MET A 1 342 ? 18.578 28.531 8.617 1 96.62 342 MET A C 1
ATOM 2661 O O . MET A 1 342 ? 19.625 28.141 9.125 1 96.62 342 MET A O 1
ATOM 2665 N N . ARG A 1 343 ? 17.484 28.812 9.289 1 94 343 ARG A N 1
ATOM 2666 C CA . ARG A 1 343 ? 17.328 28.281 10.641 1 94 343 ARG A CA 1
ATOM 2667 C C . ARG A 1 343 ? 17.172 26.766 10.617 1 94 343 ARG A C 1
ATOM 2669 O O . ARG A 1 343 ? 16.359 26.234 9.875 1 94 343 ARG A O 1
ATOM 2676 N N . ILE A 1 344 ? 17.953 26.109 11.445 1 96.44 344 ILE A N 1
ATOM 2677 C CA . ILE A 1 344 ? 18.031 24.656 11.336 1 96.44 344 ILE A CA 1
ATOM 2678 C C . ILE A 1 344 ? 17.359 24 12.547 1 96.44 344 ILE A C 1
ATOM 2680 O O . ILE A 1 344 ? 17.562 24.438 13.68 1 96.44 344 ILE A O 1
ATOM 2684 N N . ILE A 1 345 ? 16.531 23.016 12.312 1 94.88 345 ILE A N 1
ATOM 2685 C CA . ILE A 1 345 ? 15.969 22.141 13.32 1 94.88 345 ILE A CA 1
ATOM 2686 C C . ILE A 1 345 ? 16.375 20.688 13.031 1 94.88 345 ILE A C 1
ATOM 2688 O O . ILE A 1 345 ? 16.172 20.203 11.922 1 94.88 345 ILE A O 1
ATOM 2692 N N . LYS A 1 346 ? 16.969 20.047 13.992 1 96.81 346 LYS A N 1
ATOM 2693 C CA . LYS A 1 346 ? 17.312 18.641 13.867 1 96.81 346 LYS A CA 1
ATOM 2694 C C . LYS A 1 346 ? 16.375 17.766 14.68 1 96.81 346 LYS A C 1
ATOM 2696 O O . LYS A 1 346 ? 15.977 18.125 15.789 1 96.81 346 LYS A O 1
ATOM 2701 N N . THR A 1 347 ? 15.953 16.672 14.109 1 97 347 THR A N 1
ATOM 2702 C CA . THR A 1 347 ? 15.039 15.75 14.773 1 97 347 THR A CA 1
ATOM 2703 C C . THR A 1 347 ? 15.18 14.344 14.188 1 97 347 THR A C 1
ATOM 2705 O O . THR A 1 347 ? 16.172 14.031 13.531 1 97 347 THR A O 1
ATOM 2708 N N . LYS A 1 348 ? 14.273 13.43 14.547 1 98.19 348 LYS A N 1
ATOM 2709 C CA . LYS A 1 348 ? 14.219 12.07 14.031 1 98.19 348 LYS A CA 1
ATOM 2710 C C . LYS A 1 348 ? 12.82 11.727 13.531 1 98.19 348 LYS A C 1
ATOM 2712 O O . LYS A 1 348 ? 11.883 12.492 13.719 1 98.19 348 LYS A O 1
ATOM 2717 N N . ILE A 1 349 ? 12.773 10.633 12.82 1 98.69 349 ILE A N 1
ATOM 2718 C CA . ILE A 1 349 ? 11.492 10.109 12.383 1 98.69 349 ILE A CA 1
ATOM 2719 C C . ILE A 1 349 ? 10.766 9.453 13.555 1 98.69 349 ILE A C 1
ATOM 2721 O O . ILE A 1 349 ? 11.391 8.789 14.383 1 98.69 349 ILE A O 1
ATOM 2725 N N . ASN A 1 350 ? 9.523 9.75 13.672 1 98.44 350 ASN A N 1
ATOM 2726 C CA . ASN A 1 350 ? 8.68 9.086 14.656 1 98.44 350 ASN A CA 1
ATOM 2727 C C . ASN A 1 350 ? 7.961 7.879 14.055 1 98.44 350 ASN A C 1
ATOM 2729 O O . ASN A 1 350 ? 7.059 8.039 13.234 1 98.44 350 ASN A O 1
ATOM 2733 N N . ASN A 1 351 ? 8.289 6.66 14.5 1 98.62 351 ASN A N 1
ATOM 2734 C CA . ASN A 1 351 ? 7.695 5.445 13.953 1 98.62 351 ASN A CA 1
ATOM 2735 C C . ASN A 1 351 ? 6.445 5.039 14.727 1 98.62 351 ASN A C 1
ATOM 2737 O O . ASN A 1 351 ? 5.797 4.047 14.398 1 98.62 351 ASN A O 1
ATOM 2741 N N . CYS A 1 352 ? 6.07 5.77 15.742 1 98.19 352 CYS A N 1
ATOM 2742 C CA . CYS A 1 352 ? 4.977 5.398 16.641 1 98.19 352 CYS A CA 1
ATOM 2743 C C . CYS A 1 352 ? 3.814 6.375 16.516 1 98.19 352 CYS A C 1
ATOM 2745 O O . CYS A 1 352 ? 3.932 7.402 15.836 1 98.19 352 CYS A O 1
ATOM 2747 N N . THR A 1 353 ? 2.699 5.977 17.047 1 98.5 353 THR A N 1
ATOM 2748 C CA . THR A 1 353 ? 1.57 6.891 17.172 1 98.5 353 THR A CA 1
ATOM 2749 C C . THR A 1 353 ? 1.824 7.918 18.281 1 98.5 353 THR A C 1
ATOM 2751 O O . THR A 1 353 ? 2.941 8.023 18.797 1 98.5 353 THR A O 1
ATOM 2754 N N . TYR A 1 354 ? 0.83 8.719 18.531 1 98.12 354 TYR A N 1
ATOM 2755 C CA . TYR A 1 354 ? 0.989 9.664 19.641 1 98.12 354 TYR A CA 1
ATOM 2756 C C . TYR A 1 354 ? 1.265 8.938 20.953 1 98.12 354 TYR A C 1
ATOM 2758 O O . TYR A 1 354 ? 0.916 7.762 21.094 1 98.12 354 TYR A O 1
ATOM 2766 N N . LYS A 1 355 ? 1.93 9.602 21.922 1 96.81 355 LYS A N 1
ATOM 2767 C CA . LYS A 1 355 ? 2.273 9.039 23.219 1 96.81 355 LYS A CA 1
ATOM 2768 C C . LYS A 1 355 ? 1.338 9.562 24.312 1 96.81 355 LYS A C 1
ATOM 2770 O O . LYS A 1 355 ? 1.051 10.766 24.359 1 96.81 355 LYS A O 1
ATOM 2775 N N . VAL A 1 356 ? 0.836 8.648 25.031 1 97.12 356 VAL A N 1
ATOM 2776 C CA . VAL A 1 356 ? 0.074 9.047 26.203 1 97.12 356 VAL A CA 1
ATOM 2777 C C . VAL A 1 356 ? 1.02 9.258 27.391 1 97.12 356 VAL A C 1
ATOM 2779 O O . VAL A 1 356 ? 1.754 8.344 27.766 1 97.12 356 VAL A O 1
ATOM 2782 N N . GLN A 1 357 ? 0.948 10.367 27.938 1 92.12 357 GLN A N 1
ATOM 2783 C CA . GLN A 1 357 ? 1.811 10.688 29.062 1 92.12 357 GLN A CA 1
ATOM 2784 C C . GLN A 1 357 ? 1.102 10.422 30.391 1 92.12 357 GLN A C 1
ATOM 2786 O O . GLN A 1 357 ? 1.712 9.922 31.344 1 92.12 357 GLN A O 1
ATOM 2791 N N . CYS A 1 358 ? -0.156 10.852 30.406 1 89.31 358 CYS A N 1
ATOM 2792 C CA . CYS A 1 358 ? -0.935 10.672 31.625 1 89.31 358 CYS A CA 1
ATOM 2793 C C . CYS A 1 358 ? -2.414 10.5 31.312 1 89.31 358 CYS A C 1
ATOM 2795 O O . CYS A 1 358 ? -2.941 11.141 30.406 1 89.31 358 CYS A O 1
ATOM 2797 N N . LEU A 1 359 ? -2.99 9.602 31.938 1 90.19 359 LEU A N 1
ATOM 2798 C CA . LEU A 1 359 ? -4.438 9.438 31.938 1 90.19 359 LEU A CA 1
ATOM 2799 C C . LEU A 1 359 ? -4.973 9.297 33.344 1 90.19 359 LEU A C 1
ATOM 2801 O O . LEU A 1 359 ? -4.527 8.43 34.094 1 90.19 359 LEU A O 1
ATOM 2805 N N . GLU A 1 360 ? -5.742 10.211 33.75 1 92.81 360 GLU A N 1
ATOM 2806 C CA . GLU A 1 360 ? -6.293 10.242 35.125 1 92.81 360 GLU A CA 1
ATOM 2807 C C . GLU A 1 360 ? -7.816 10.18 35.094 1 92.81 360 GLU A C 1
ATOM 2809 O O . GLU A 1 360 ? -8.461 10.906 34.344 1 92.81 360 GLU A O 1
ATOM 2814 N N . MET B 1 1 ? 24.922 -11.102 -15.844 1 23.05 1 MET B N 1
ATOM 2815 C CA . MET B 1 1 ? 24.531 -11.75 -17.094 1 23.05 1 MET B CA 1
ATOM 2816 C C . MET B 1 1 ? 23.094 -11.383 -17.469 1 23.05 1 MET B C 1
ATOM 2818 O O . MET B 1 1 ? 22.188 -11.477 -16.641 1 23.05 1 MET B O 1
ATOM 2822 N N . GLU B 1 2 ? 22.688 -10.453 -18.375 1 31.53 2 GLU B N 1
ATOM 2823 C CA . GLU B 1 2 ? 21.422 -10.055 -18.984 1 31.53 2 GLU B CA 1
ATOM 2824 C C . GLU B 1 2 ? 20.656 -11.266 -19.484 1 31.53 2 GLU B C 1
ATOM 2826 O O . GLU B 1 2 ? 21.125 -11.984 -20.375 1 31.53 2 GLU B O 1
ATOM 2831 N N . ILE B 1 3 ? 20.25 -12.023 -18.828 1 36.47 3 ILE B N 1
ATOM 2832 C CA . ILE B 1 3 ? 19.469 -13.07 -19.484 1 36.47 3 ILE B CA 1
ATOM 2833 C C . ILE B 1 3 ? 18.344 -12.445 -20.297 1 36.47 3 ILE B C 1
ATOM 2835 O O . ILE B 1 3 ? 17.453 -11.805 -19.734 1 36.47 3 ILE B O 1
ATOM 2839 N N . ASN B 1 4 ? 18.516 -11.734 -21.109 1 45.12 4 ASN B N 1
ATOM 2840 C CA . ASN B 1 4 ? 17.438 -11.695 -22.094 1 45.12 4 ASN B CA 1
ATOM 2841 C C . ASN B 1 4 ? 16.719 -13.031 -22.188 1 45.12 4 ASN B C 1
ATOM 2843 O O . ASN B 1 4 ? 15.641 -13.117 -22.781 1 45.12 4 ASN B O 1
ATOM 2847 N N . ASN B 1 5 ? 17.422 -14.445 -22.516 1 55.09 5 ASN B N 1
ATOM 2848 C CA . ASN B 1 5 ? 17.109 -15.656 -23.25 1 55.09 5 ASN B CA 1
ATOM 2849 C C . ASN B 1 5 ? 16.391 -16.688 -22.375 1 55.09 5 ASN B C 1
ATOM 2851 O O . ASN B 1 5 ? 16.562 -16.672 -21.156 1 55.09 5 ASN B O 1
ATOM 2855 N N . PHE B 1 6 ? 15.07 -17.094 -22.625 1 66.12 6 PHE B N 1
ATOM 2856 C CA . PHE B 1 6 ? 14.125 -18.172 -22.344 1 66.12 6 PHE B CA 1
ATOM 2857 C C . PHE B 1 6 ? 14.812 -19.531 -22.422 1 66.12 6 PHE B C 1
ATOM 2859 O O . PHE B 1 6 ? 14.156 -20.547 -22.672 1 66.12 6 PHE B O 1
ATOM 2866 N N . ASP B 1 7 ? 16.203 -19.594 -22.109 1 81.88 7 ASP B N 1
ATOM 2867 C CA . ASP B 1 7 ? 16.828 -20.906 -22.172 1 81.88 7 ASP B CA 1
ATOM 2868 C C . ASP B 1 7 ? 16.484 -21.734 -20.938 1 81.88 7 ASP B C 1
ATOM 2870 O O . ASP B 1 7 ? 16.422 -21.203 -19.828 1 81.88 7 ASP B O 1
ATOM 2874 N N . PHE B 1 8 ? 16.344 -23.078 -21.234 1 90.06 8 PHE B N 1
ATOM 2875 C CA . PHE B 1 8 ? 16.109 -24.016 -20.141 1 90.06 8 PHE B CA 1
ATOM 2876 C C . PHE B 1 8 ? 17.281 -24.016 -19.156 1 90.06 8 PHE B C 1
ATOM 2878 O O . PHE B 1 8 ? 18.406 -23.672 -19.531 1 90.06 8 PHE B O 1
ATOM 2885 N N . PHE B 1 9 ? 17.031 -24.219 -17.969 1 94.19 9 PHE B N 1
ATOM 2886 C CA . PHE B 1 9 ? 18.078 -24.266 -16.969 1 94.19 9 PHE B CA 1
ATOM 2887 C C . PHE B 1 9 ? 17.969 -25.547 -16.141 1 94.19 9 PHE B C 1
ATOM 2889 O O . PHE B 1 9 ? 16.938 -26.203 -16.141 1 94.19 9 PHE B O 1
ATOM 2896 N N . LYS B 1 10 ? 19.016 -25.938 -15.508 1 97.12 10 LYS B N 1
ATOM 2897 C CA . LYS B 1 10 ? 19.078 -27.172 -14.742 1 97.12 10 LYS B CA 1
ATOM 2898 C C . LYS B 1 10 ? 18.297 -27.062 -13.438 1 97.12 10 LYS B C 1
ATOM 2900 O O . LYS B 1 10 ? 18.344 -26.016 -12.766 1 97.12 10 LYS B O 1
ATOM 2905 N N . VAL B 1 11 ? 17.656 -28.125 -13.102 1 97.31 11 VAL B N 1
ATOM 2906 C CA . VAL B 1 11 ? 16.953 -28.234 -11.828 1 97.31 11 VAL B CA 1
ATOM 2907 C C . VAL B 1 11 ? 17.922 -27.922 -10.68 1 97.31 11 VAL B C 1
ATOM 2909 O O . VAL B 1 11 ? 19.047 -28.391 -10.664 1 97.31 11 VAL B O 1
ATOM 2912 N N . GLY B 1 12 ? 17.484 -27 -9.781 1 97.81 12 GLY B N 1
ATOM 2913 C CA . GLY B 1 12 ? 18.312 -26.641 -8.633 1 97.81 12 GLY B CA 1
ATOM 2914 C C . GLY B 1 12 ? 19.141 -25.391 -8.859 1 97.81 12 GLY B C 1
ATOM 2915 O O . GLY B 1 12 ? 19.828 -24.922 -7.945 1 97.81 12 GLY B O 1
ATOM 2916 N N . THR B 1 13 ? 19.062 -24.812 -10.023 1 97.44 13 THR B N 1
ATOM 2917 C CA . THR B 1 13 ? 19.812 -23.594 -10.312 1 97.44 13 THR B CA 1
ATOM 2918 C C . THR B 1 13 ? 19.266 -22.422 -9.5 1 97.44 13 THR B C 1
ATOM 2920 O O . THR B 1 13 ? 18.062 -22.219 -9.422 1 97.44 13 THR B O 1
ATOM 2923 N N . VAL B 1 14 ? 20.172 -21.672 -8.891 1 97.94 14 VAL B N 1
ATOM 2924 C CA . VAL B 1 14 ? 19.828 -20.453 -8.172 1 97.94 14 VAL B CA 1
ATOM 2925 C C . VAL B 1 14 ? 20.375 -19.234 -8.922 1 97.94 14 VAL B C 1
ATOM 2927 O O . VAL B 1 14 ? 21.594 -19.062 -9.031 1 97.94 14 VAL B O 1
ATOM 2930 N N . PHE B 1 15 ? 19.531 -18.469 -9.477 1 96.19 15 PHE B N 1
ATOM 2931 C CA . PHE B 1 15 ? 19.922 -17.25 -10.172 1 96.19 15 PHE B CA 1
ATOM 2932 C C . PHE B 1 15 ? 20.125 -16.109 -9.188 1 96.19 15 PHE B C 1
ATOM 2934 O O . PHE B 1 15 ? 21.078 -15.336 -9.32 1 96.19 15 PHE B O 1
ATOM 2941 N N . ASN B 1 16 ? 19.25 -15.984 -8.203 1 97.25 16 ASN B N 1
ATOM 2942 C CA . ASN B 1 16 ? 19.281 -14.922 -7.195 1 97.25 16 ASN B CA 1
ATOM 2943 C C . ASN B 1 16 ? 19.203 -15.5 -5.785 1 97.25 16 ASN B C 1
ATOM 2945 O O . ASN B 1 16 ? 18.141 -15.93 -5.34 1 97.25 16 ASN B O 1
ATOM 2949 N N . PRO B 1 17 ? 20.219 -15.5 -5.082 1 98 17 PRO B N 1
ATOM 2950 C CA . PRO B 1 17 ? 20.281 -16.125 -3.76 1 98 17 PRO B CA 1
ATOM 2951 C C . PRO B 1 17 ? 19.562 -15.312 -2.682 1 98 17 PRO B C 1
ATOM 2953 O O . PRO B 1 17 ? 19.25 -14.141 -2.896 1 98 17 PRO B O 1
ATOM 2956 N N . VAL B 1 18 ? 19.281 -15.938 -1.59 1 98.19 18 VAL B N 1
ATOM 2957 C CA . VAL B 1 18 ? 18.656 -15.312 -0.43 1 98.19 18 VAL B CA 1
ATOM 2958 C C . VAL B 1 18 ? 19.516 -15.547 0.812 1 98.19 18 VAL B C 1
ATOM 2960 O O . VAL B 1 18 ? 20.312 -16.5 0.856 1 98.19 18 VAL B O 1
ATOM 2963 N N . LYS B 1 19 ? 19.453 -14.633 1.755 1 94.56 19 LYS B N 1
ATOM 2964 C CA . LYS B 1 19 ? 20.156 -14.773 3.027 1 94.56 19 LYS B CA 1
ATOM 2965 C C . LYS B 1 19 ? 19.172 -15.094 4.16 1 94.56 19 LYS B C 1
ATOM 2967 O O . LYS B 1 19 ? 18.078 -14.547 4.207 1 94.56 19 LYS B O 1
ATOM 2972 N N . CYS B 1 20 ? 19.594 -15.984 5.039 1 97.44 20 CYS B N 1
ATOM 2973 C CA . CYS B 1 20 ? 18.859 -16.25 6.27 1 97.44 20 CYS B CA 1
ATOM 2974 C C . CYS B 1 20 ? 19.125 -15.18 7.312 1 97.44 20 CYS B C 1
ATOM 2976 O O . CYS B 1 20 ? 20.266 -14.742 7.48 1 97.44 20 CYS B O 1
ATOM 2978 N N . TYR B 1 21 ? 18.078 -14.766 7.992 1 95.75 21 TYR B N 1
ATOM 2979 C CA . TYR B 1 21 ? 18.297 -13.742 9.008 1 95.75 21 TYR B CA 1
ATOM 2980 C C . TYR B 1 21 ? 18.672 -14.367 10.344 1 95.75 21 TYR B C 1
ATOM 2982 O O . TYR B 1 21 ? 19.125 -13.672 11.25 1 95.75 21 TYR B O 1
ATOM 2990 N N . LYS B 1 22 ? 18.5 -15.68 10.492 1 97.19 22 LYS B N 1
ATOM 2991 C CA . LYS B 1 22 ? 18.938 -16.469 11.641 1 97.19 22 LYS B CA 1
ATOM 2992 C C . LYS B 1 22 ? 19.453 -17.844 11.203 1 97.19 22 LYS B C 1
ATOM 2994 O O . LYS B 1 22 ? 19.219 -18.266 10.07 1 97.19 22 LYS B O 1
ATOM 2999 N N . THR B 1 23 ? 20.109 -18.453 12.031 1 97.31 23 THR B N 1
ATOM 3000 C CA . THR B 1 23 ? 20.688 -19.766 11.719 1 97.31 23 THR B CA 1
ATOM 3001 C C . THR B 1 23 ? 19.594 -20.812 11.57 1 97.31 23 THR B C 1
ATOM 3003 O O . THR B 1 23 ? 18.766 -21 12.469 1 97.31 23 THR B O 1
ATOM 3006 N N . PRO B 1 24 ? 19.594 -21.484 10.398 1 97.75 24 PRO B N 1
ATOM 3007 C CA . PRO B 1 24 ? 18.609 -22.562 10.242 1 97.75 24 PRO B CA 1
ATOM 3008 C C . PRO B 1 24 ? 18.828 -23.703 11.234 1 97.75 24 PRO B C 1
ATOM 3010 O O . PRO B 1 24 ? 19.969 -24.156 11.422 1 97.75 24 PRO B O 1
ATOM 3013 N N . GLU B 1 25 ? 17.844 -24.078 11.844 1 96.62 25 GLU B N 1
ATOM 3014 C CA . GLU B 1 25 ? 17.859 -25.203 12.781 1 96.62 25 GLU B CA 1
ATOM 3015 C C . GLU B 1 25 ? 16.609 -26.062 12.648 1 96.62 25 GLU B C 1
ATOM 3017 O O . GLU B 1 25 ? 15.492 -25.547 12.734 1 96.62 25 GLU B O 1
ATOM 3022 N N . ALA B 1 26 ? 16.828 -27.344 12.5 1 95.44 26 ALA B N 1
ATOM 3023 C CA . ALA B 1 26 ? 15.672 -28.234 12.375 1 95.44 26 ALA B CA 1
ATOM 3024 C C . ALA B 1 26 ? 14.812 -28.203 13.633 1 95.44 26 ALA B C 1
ATOM 3026 O O . ALA B 1 26 ? 15.32 -28.391 14.742 1 95.44 26 ALA B O 1
ATOM 3027 N N . LYS B 1 27 ? 13.617 -27.906 13.445 1 95.38 27 LYS B N 1
ATOM 3028 C CA . LYS B 1 27 ? 12.672 -27.891 14.562 1 95.38 27 LYS B CA 1
ATOM 3029 C C . LYS B 1 27 ? 11.883 -29.188 14.641 1 95.38 27 LYS B C 1
ATOM 3031 O O . LYS B 1 27 ? 11.156 -29.438 15.609 1 95.38 27 LYS B O 1
ATOM 3036 N N . GLY B 1 28 ? 12.039 -30.047 13.625 1 94.62 28 GLY B N 1
ATOM 3037 C CA . GLY B 1 28 ? 11.414 -31.344 13.469 1 94.62 28 GLY B CA 1
ATOM 3038 C C . GLY B 1 28 ? 11.977 -32.156 12.312 1 94.62 28 GLY B C 1
ATOM 3039 O O . GLY B 1 28 ? 12.914 -31.703 11.641 1 94.62 28 GLY B O 1
ATOM 3040 N N . ARG B 1 29 ? 11.391 -33.406 12.164 1 96.12 29 ARG B N 1
ATOM 3041 C CA . ARG B 1 29 ? 11.867 -34.25 11.078 1 96.12 29 ARG B CA 1
ATOM 3042 C C . ARG B 1 29 ? 10.82 -34.375 9.977 1 96.12 29 ARG B C 1
ATOM 3044 O O . ARG B 1 29 ? 11.125 -34.812 8.859 1 96.12 29 ARG B O 1
ATOM 3051 N N . ARG B 1 30 ? 9.625 -34 10.32 1 97.44 30 ARG B N 1
ATOM 3052 C CA . ARG B 1 30 ? 8.523 -34.094 9.375 1 97.44 30 ARG B CA 1
ATOM 3053 C C . ARG B 1 30 ? 7.523 -32.969 9.57 1 97.44 30 ARG B C 1
ATOM 3055 O O . ARG B 1 30 ? 7.273 -32.531 10.695 1 97.44 30 ARG B O 1
ATOM 3062 N N . ILE B 1 31 ? 6.961 -32.5 8.453 1 98.12 31 ILE B N 1
ATOM 3063 C CA . ILE B 1 31 ? 5.941 -31.453 8.523 1 98.12 31 ILE B CA 1
ATOM 3064 C C . ILE B 1 31 ? 4.883 -31.688 7.453 1 98.12 31 ILE B C 1
ATOM 3066 O O . ILE B 1 31 ? 5.191 -32.188 6.363 1 98.12 31 ILE B O 1
ATOM 3070 N N . SER B 1 32 ? 3.652 -31.469 7.777 1 97.12 32 SER B N 1
ATOM 3071 C CA . SER B 1 32 ? 2.535 -31.438 6.84 1 97.12 32 SER B CA 1
ATOM 3072 C C . SER B 1 32 ? 1.85 -30.078 6.848 1 97.12 32 SER B C 1
ATOM 3074 O O . SER B 1 32 ? 1.511 -29.547 7.91 1 97.12 32 SER B O 1
ATOM 3076 N N . ILE B 1 33 ? 1.669 -29.547 5.625 1 97.62 33 ILE B N 1
ATOM 3077 C CA . ILE B 1 33 ? 1.043 -28.234 5.555 1 97.62 33 ILE B CA 1
ATOM 3078 C C . ILE B 1 33 ? -0.076 -28.234 4.516 1 97.62 33 ILE B C 1
ATOM 3080 O O . ILE B 1 33 ? -0.144 -29.141 3.682 1 97.62 33 ILE B O 1
ATOM 3084 N N . GLN B 1 34 ? -0.997 -27.359 4.613 1 96.75 34 GLN B N 1
ATOM 3085 C CA . GLN B 1 34 ? -1.961 -26.969 3.59 1 96.75 34 GLN B CA 1
ATOM 3086 C C . GLN B 1 34 ? -1.628 -25.594 3.014 1 96.75 34 GLN B C 1
ATOM 3088 O O . GLN B 1 34 ? -1.67 -24.594 3.727 1 96.75 34 GLN B O 1
ATOM 3093 N N . TYR B 1 35 ? -1.231 -25.578 1.772 1 96.81 35 TYR B N 1
ATOM 3094 C CA . TYR B 1 35 ? -0.845 -24.344 1.106 1 96.81 35 TYR B CA 1
ATOM 3095 C C . TYR B 1 35 ? -1.94 -23.859 0.158 1 96.81 35 TYR B C 1
ATOM 3097 O O . TYR B 1 35 ? -2.418 -24.625 -0.681 1 96.81 35 TYR B O 1
ATOM 3105 N N . PRO B 1 36 ? -2.377 -22.625 0.239 1 96.88 36 PRO B N 1
ATOM 3106 C CA . PRO B 1 36 ? -3.51 -22.156 -0.563 1 96.88 36 PRO B CA 1
ATOM 3107 C C . PRO B 1 36 ? -3.135 -21.906 -2.023 1 96.88 36 PRO B C 1
ATOM 3109 O O . PRO B 1 36 ? -1.991 -21.547 -2.318 1 96.88 36 PRO B O 1
ATOM 3112 N N . SER B 1 37 ? -4.082 -22.078 -2.92 1 95.56 37 SER B N 1
ATOM 3113 C CA . SER B 1 37 ? -3.957 -21.672 -4.312 1 95.56 37 SER B CA 1
ATOM 3114 C C . SER B 1 37 ? -4.32 -20.203 -4.484 1 95.56 37 SER B C 1
ATOM 3116 O O . SER B 1 37 ? -4.684 -19.516 -3.518 1 95.56 37 SER B O 1
ATOM 3118 N N . ARG B 1 38 ? -4.121 -19.719 -5.699 1 97.06 38 ARG B N 1
ATOM 3119 C CA . ARG B 1 38 ? -4.355 -18.281 -5.891 1 97.06 38 ARG B CA 1
ATOM 3120 C C . ARG B 1 38 ? -5.066 -18.031 -7.219 1 97.06 38 ARG B C 1
ATOM 3122 O O . ARG B 1 38 ? -5.035 -18.859 -8.117 1 97.06 38 ARG B O 1
ATOM 3129 N N . LEU B 1 39 ? -5.727 -16.922 -7.305 1 98.19 39 LEU B N 1
ATOM 3130 C CA . LEU B 1 39 ? -6.281 -16.312 -8.516 1 98.19 39 LEU B CA 1
ATOM 3131 C C . LEU B 1 39 ? -5.555 -15.016 -8.859 1 98.19 39 LEU B C 1
ATOM 3133 O O . LEU B 1 39 ? -5.672 -14.023 -8.133 1 98.19 39 LEU B O 1
ATOM 3137 N N . ASN B 1 40 ? -4.746 -15.07 -9.891 1 98.06 40 ASN B N 1
ATOM 3138 C CA . ASN B 1 40 ? -4.113 -13.852 -10.383 1 98.06 40 ASN B CA 1
ATOM 3139 C C . ASN B 1 40 ? -5.098 -12.992 -11.172 1 98.06 40 ASN B C 1
ATOM 3141 O O . ASN B 1 40 ? -5.363 -13.258 -12.344 1 98.06 40 ASN B O 1
ATOM 3145 N N . ALA B 1 41 ? -5.5 -11.891 -10.609 1 98.62 41 ALA B N 1
ATOM 3146 C CA . ALA B 1 41 ? -6.625 -11.125 -11.141 1 98.62 41 ALA B CA 1
ATOM 3147 C C . ALA B 1 41 ? -6.18 -10.203 -12.266 1 98.62 41 ALA B C 1
ATOM 3149 O O . ALA B 1 41 ? -6.961 -9.891 -13.172 1 98.62 41 ALA B O 1
ATOM 3150 N N . MET B 1 42 ? -4.961 -9.742 -12.203 1 97.75 42 MET B N 1
ATOM 3151 C CA . MET B 1 42 ? -4.496 -8.82 -13.234 1 97.75 42 MET B CA 1
ATOM 3152 C C . MET B 1 42 ? -3.008 -8.531 -13.078 1 97.75 42 MET B C 1
ATOM 3154 O O . MET B 1 42 ? -2.457 -8.664 -11.984 1 97.75 42 MET B O 1
ATOM 3158 N N . ALA B 1 43 ? -2.408 -8.172 -14.172 1 96 43 ALA B N 1
ATOM 3159 C CA . ALA B 1 43 ? -1.071 -7.582 -14.156 1 96 43 ALA B CA 1
ATOM 3160 C C . ALA B 1 43 ? -1.143 -6.066 -13.977 1 96 43 ALA B C 1
ATOM 3162 O O . ALA B 1 43 ? -2.109 -5.43 -14.398 1 96 43 ALA B O 1
ATOM 3163 N N . ILE B 1 44 ? -0.151 -5.5 -13.383 1 97 44 ILE B N 1
ATOM 3164 C CA . ILE B 1 44 ? -0.199 -4.074 -13.078 1 97 44 ILE B CA 1
ATOM 3165 C C . ILE B 1 44 ? 0.628 -3.303 -14.109 1 97 44 ILE B C 1
ATOM 3167 O O . ILE B 1 44 ? 0.333 -2.143 -14.406 1 97 44 ILE B O 1
ATOM 3171 N N . ASP B 1 45 ? 1.68 -3.85 -14.703 1 96.5 45 ASP B N 1
ATOM 3172 C CA . ASP B 1 45 ? 2.41 -3.35 -15.867 1 96.5 45 ASP B CA 1
ATOM 3173 C C . ASP B 1 45 ? 2.727 -4.477 -16.844 1 96.5 45 ASP B C 1
ATOM 3175 O O . ASP B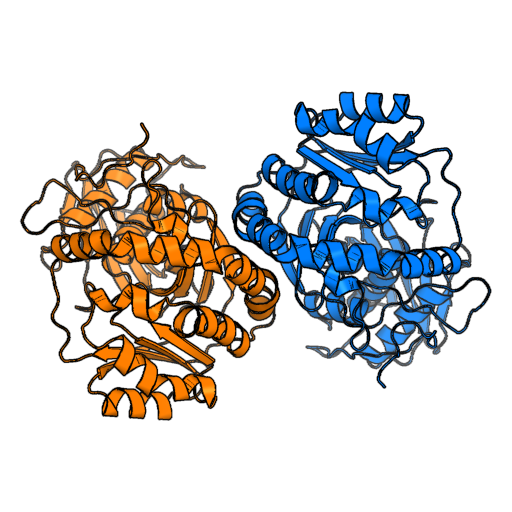 1 45 ? 3.84 -5.008 -16.859 1 96.5 45 ASP B O 1
ATOM 3179 N N . PRO B 1 46 ? 1.852 -4.73 -17.766 1 93.5 46 PRO B N 1
ATOM 3180 C CA . PRO B 1 46 ? 2.029 -5.863 -18.672 1 93.5 46 PRO B CA 1
ATOM 3181 C C . PRO B 1 46 ? 3.279 -5.734 -19.547 1 93.5 46 PRO B C 1
ATOM 3183 O O . PRO B 1 46 ? 3.785 -6.734 -20.062 1 93.5 46 PRO B O 1
ATOM 3186 N N . SER B 1 47 ? 3.818 -4.539 -19.688 1 92.38 47 SER B N 1
ATOM 3187 C CA . SER B 1 47 ? 4.992 -4.352 -20.531 1 92.38 47 SER B CA 1
ATOM 3188 C C . SER B 1 47 ? 6.23 -4.973 -19.906 1 92.38 47 SER B C 1
ATOM 3190 O O . SER B 1 47 ? 7.219 -5.238 -20.594 1 92.38 47 SER B O 1
ATOM 3192 N N . LYS B 1 48 ? 6.168 -5.234 -18.625 1 92.12 48 LYS B N 1
ATOM 3193 C CA . LYS B 1 48 ? 7.34 -5.727 -17.906 1 92.12 48 LYS B CA 1
ATOM 3194 C C . LYS B 1 48 ? 7.34 -7.25 -17.828 1 92.12 48 LYS B C 1
ATOM 3196 O O . LYS B 1 48 ? 8.25 -7.852 -17.25 1 92.12 48 LYS B O 1
ATOM 3201 N N . ILE B 1 49 ? 6.398 -7.879 -18.469 1 85.31 49 ILE B N 1
ATOM 3202 C CA . ILE B 1 49 ? 6.371 -9.336 -18.547 1 85.31 49 ILE B CA 1
ATOM 3203 C C . ILE B 1 49 ? 7.438 -9.82 -19.516 1 85.31 49 ILE B C 1
ATOM 3205 O O . ILE B 1 49 ? 7.93 -10.945 -19.406 1 85.31 49 ILE B O 1
ATOM 3209 N N . VAL B 1 50 ? 7.891 -8.984 -20.406 1 76.31 50 VAL B N 1
ATOM 3210 C CA . VAL B 1 50 ? 8.727 -9.383 -21.531 1 76.31 50 VAL B CA 1
ATOM 3211 C C . VAL B 1 50 ? 10.203 -9.203 -21.156 1 76.31 50 VAL B C 1
ATOM 3213 O O . VAL B 1 50 ? 11.086 -9.711 -21.844 1 76.31 50 VAL B O 1
ATOM 3216 N N . GLU B 1 51 ? 10.43 -8.531 -20.125 1 76 51 GLU B N 1
ATOM 3217 C CA . GLU B 1 51 ? 11.805 -8.211 -19.734 1 76 51 GLU B CA 1
ATOM 3218 C C . GLU B 1 51 ? 12.336 -9.203 -18.703 1 76 51 GLU B C 1
ATOM 3220 O O . GLU B 1 51 ? 11.781 -9.328 -17.609 1 76 51 GLU B O 1
ATOM 3225 N N . ASN B 1 52 ? 13.258 -10.023 -19.141 1 77.44 52 ASN B N 1
ATOM 3226 C CA . ASN B 1 52 ? 13.93 -10.914 -18.203 1 77.44 52 ASN B CA 1
ATOM 3227 C C . ASN B 1 52 ? 15.258 -10.328 -17.734 1 77.44 52 ASN B C 1
ATOM 3229 O O . ASN B 1 52 ? 16.234 -10.328 -18.469 1 77.44 52 ASN B O 1
ATOM 3233 N N . LYS B 1 53 ? 15.258 -9.898 -16.609 1 85.06 53 LYS B N 1
ATOM 3234 C CA . LYS B 1 53 ? 16.484 -9.414 -15.984 1 85.06 53 LYS B CA 1
ATOM 3235 C C . LYS B 1 53 ? 17.031 -10.422 -14.961 1 85.06 53 LYS B C 1
ATOM 3237 O O . LYS B 1 53 ? 16.984 -10.172 -13.758 1 85.06 53 LYS B O 1
ATOM 3242 N N . ASN B 1 54 ? 17.609 -11.477 -15.445 1 90.19 54 ASN B N 1
ATOM 3243 C CA . ASN B 1 54 ? 18.109 -12.555 -14.594 1 90.19 54 ASN B CA 1
ATOM 3244 C C . ASN B 1 54 ? 17 -13.125 -13.711 1 90.19 54 ASN B C 1
ATOM 3246 O O . ASN B 1 54 ? 17.141 -13.164 -12.484 1 90.19 54 ASN B O 1
ATOM 3250 N N . MET B 1 55 ? 15.844 -13.461 -14.289 1 92.31 55 MET B N 1
ATOM 3251 C CA . MET B 1 55 ? 14.68 -14.117 -13.703 1 92.31 55 MET B CA 1
ATOM 3252 C C . MET B 1 55 ? 13.883 -13.141 -12.836 1 92.31 55 MET B C 1
ATOM 3254 O O . MET B 1 55 ? 12.969 -13.547 -12.125 1 92.31 55 MET B O 1
ATOM 3258 N N . LYS B 1 56 ? 14.242 -11.867 -12.969 1 93.5 56 LYS B N 1
ATOM 3259 C CA . LYS B 1 56 ? 13.492 -10.852 -12.227 1 93.5 56 LYS B CA 1
ATOM 3260 C C . LYS B 1 56 ? 12.445 -10.195 -13.117 1 93.5 56 LYS B C 1
ATOM 3262 O O . LYS B 1 56 ? 12.773 -9.391 -13.992 1 93.5 56 LYS B O 1
ATOM 3267 N N . TYR B 1 57 ? 11.234 -10.539 -12.867 1 92.81 57 TYR B N 1
ATOM 3268 C CA . TYR B 1 57 ? 10.094 -9.977 -13.586 1 92.81 57 TYR B CA 1
ATOM 3269 C C . TYR B 1 57 ? 9.328 -8.992 -12.711 1 92.81 57 TYR B C 1
ATOM 3271 O O . TYR B 1 57 ? 9.047 -9.273 -11.547 1 92.81 57 TYR B O 1
ATOM 3279 N N . THR B 1 58 ? 8.945 -7.801 -13.305 1 93.81 58 THR B N 1
ATOM 3280 C CA . THR B 1 58 ? 8.469 -6.742 -12.422 1 93.81 58 THR B CA 1
ATOM 3281 C C . THR B 1 58 ? 7.121 -6.203 -12.906 1 93.81 58 THR B C 1
ATOM 3283 O O . THR B 1 58 ? 6.789 -5.039 -12.672 1 93.81 58 THR B O 1
ATOM 3286 N N . PRO B 1 59 ? 6.344 -6.98 -13.617 1 95.19 59 PRO B N 1
ATOM 3287 C CA . PRO B 1 59 ? 5.039 -6.449 -14.023 1 95.19 59 PRO B CA 1
ATOM 3288 C C . PRO B 1 59 ? 4.137 -6.137 -12.828 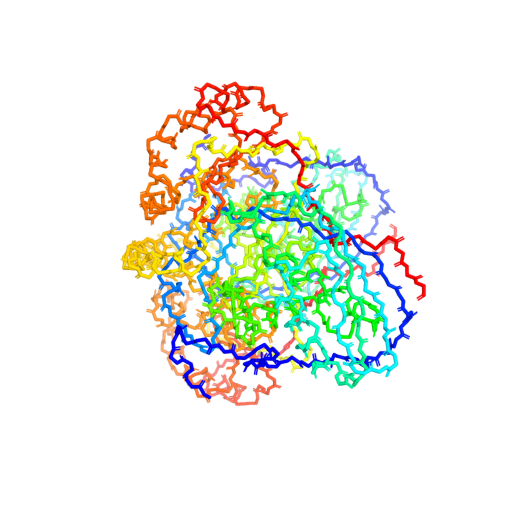1 95.19 59 PRO B C 1
ATOM 3290 O O . PRO B 1 59 ? 3.344 -5.191 -12.883 1 95.19 59 PRO B O 1
ATOM 3293 N N . GLY B 1 60 ? 4.285 -6.898 -11.773 1 97.19 60 GLY B N 1
ATOM 3294 C CA . GLY B 1 60 ? 3.352 -6.824 -10.656 1 97.19 60 GLY B CA 1
ATOM 3295 C C . GLY B 1 60 ? 2.027 -7.508 -10.945 1 97.19 60 GLY B C 1
ATOM 3296 O O . GLY B 1 60 ? 1.731 -7.84 -12.094 1 97.19 60 GLY B O 1
ATOM 3297 N N . GLU B 1 61 ? 1.288 -7.746 -9.883 1 98.31 61 GLU B N 1
ATOM 3298 C CA . GLU B 1 61 ? 0.001 -8.422 -10.039 1 98.31 61 GLU B CA 1
ATOM 3299 C C . GLU B 1 61 ? -0.873 -8.227 -8.805 1 98.31 61 GLU B C 1
ATOM 3301 O O . GLU B 1 61 ? -0.385 -7.816 -7.75 1 98.31 61 GLU B O 1
ATOM 3306 N N . ILE B 1 62 ? -2.154 -8.375 -8.977 1 98.88 62 ILE B N 1
ATOM 3307 C CA . ILE B 1 62 ? -3.129 -8.5 -7.895 1 98.88 62 ILE B CA 1
ATOM 3308 C C . ILE B 1 62 ? -3.602 -9.945 -7.789 1 98.88 62 ILE B C 1
ATOM 3310 O O . ILE B 1 62 ? -4.008 -10.547 -8.789 1 98.88 62 ILE B O 1
ATOM 3314 N N . VAL B 1 63 ? -3.525 -10.453 -6.586 1 98.62 63 VAL B N 1
ATOM 3315 C CA . VAL B 1 63 ? -3.797 -11.875 -6.383 1 98.62 63 VAL B CA 1
ATOM 3316 C C . VAL B 1 63 ? -4.82 -12.055 -5.262 1 98.62 63 VAL B C 1
ATOM 3318 O O . VAL B 1 63 ? -4.766 -11.352 -4.246 1 98.62 63 VAL B O 1
ATOM 3321 N N . PHE B 1 64 ? -5.762 -12.93 -5.477 1 98.88 64 PHE B N 1
ATOM 3322 C CA . PHE B 1 64 ? -6.633 -13.406 -4.41 1 98.88 64 PHE B CA 1
ATOM 3323 C C . PHE B 1 64 ? -6.219 -14.805 -3.959 1 98.88 64 PHE B C 1
ATOM 3325 O O . PHE B 1 64 ? -6.016 -15.695 -4.789 1 98.88 64 PHE B O 1
ATOM 3332 N N . SER B 1 65 ? -6.047 -14.992 -2.686 1 98.56 65 SER B N 1
ATOM 3333 C CA . SER B 1 65 ? -5.762 -16.312 -2.117 1 98.56 65 SER B CA 1
ATOM 3334 C C . SER B 1 65 ? -7.043 -17.094 -1.873 1 98.56 65 SER B C 1
ATOM 3336 O O . SER B 1 65 ? -8.039 -16.547 -1.406 1 98.56 65 SER B O 1
ATOM 3338 N N . THR B 1 66 ? -7.051 -18.375 -2.191 1 97.38 66 THR B N 1
ATOM 3339 C CA . THR B 1 66 ? -8.281 -19.156 -2.09 1 97.38 66 THR B CA 1
ATOM 3340 C C . THR B 1 66 ? -8.117 -20.297 -1.099 1 97.38 66 THR B C 1
ATOM 3342 O O . THR B 1 66 ? -7 -20.703 -0.783 1 97.38 66 THR B O 1
ATOM 3345 N N . GLN B 1 67 ? -9.258 -20.797 -0.671 1 97 67 GLN B N 1
ATOM 3346 C CA . GLN B 1 67 ? -9.266 -21.938 0.242 1 97 67 GLN B CA 1
ATOM 3347 C C . GLN B 1 67 ? -9.227 -23.266 -0.523 1 97 67 GLN B C 1
ATOM 3349 O O . GLN B 1 67 ? -9.906 -24.219 -0.15 1 97 67 GLN B O 1
ATOM 3354 N N . ILE B 1 68 ? -8.672 -23.266 -1.66 1 95.19 68 ILE B N 1
ATOM 3355 C CA . ILE B 1 68 ? -8.234 -24.484 -2.34 1 95.19 68 ILE B CA 1
ATOM 3356 C C . ILE B 1 68 ? -6.789 -24.797 -1.957 1 95.19 68 ILE B C 1
ATOM 3358 O O . ILE B 1 68 ? -5.871 -24.062 -2.344 1 95.19 68 ILE B O 1
ATOM 3362 N N . PHE B 1 69 ? -6.637 -25.906 -1.217 1 94.44 69 PHE B N 1
ATOM 3363 C CA . PHE B 1 69 ? -5.344 -26.125 -0.584 1 94.44 69 PHE B CA 1
ATOM 3364 C C . PHE B 1 69 ? -4.629 -27.312 -1.228 1 94.44 69 PHE B C 1
ATOM 3366 O O . PHE B 1 69 ? -5.262 -28.312 -1.586 1 94.44 69 PHE B O 1
ATOM 3373 N N . LEU B 1 70 ? -3.363 -27.094 -1.359 1 92.69 70 LEU B N 1
ATOM 3374 C CA . LEU B 1 70 ? -2.465 -28.219 -1.619 1 92.69 70 LEU B CA 1
ATOM 3375 C C . LEU B 1 70 ? -1.942 -28.812 -0.314 1 92.69 70 LEU B C 1
ATOM 3377 O O . LEU B 1 70 ? -1.479 -28.078 0.563 1 92.69 70 LEU B O 1
ATOM 3381 N N . GLU B 1 71 ? -2.074 -30.078 -0.202 1 94.31 71 GLU B N 1
ATOM 3382 C CA . GLU B 1 71 ? -1.529 -30.766 0.97 1 94.31 71 GLU B CA 1
ATOM 3383 C C . GLU B 1 71 ? -0.133 -31.312 0.689 1 94.31 71 GLU B C 1
ATOM 3385 O O . GLU B 1 71 ? 0.042 -32.156 -0.194 1 94.31 71 GLU B O 1
ATOM 3390 N N . ILE B 1 72 ? 0.801 -30.859 1.447 1 95.19 72 ILE B N 1
ATOM 3391 C CA . ILE B 1 72 ? 2.201 -31.188 1.206 1 95.19 72 ILE B CA 1
ATOM 3392 C C . ILE B 1 72 ? 2.838 -31.703 2.494 1 95.19 72 ILE B C 1
ATOM 3394 O O . ILE B 1 72 ? 2.695 -31.094 3.555 1 95.19 72 ILE B O 1
ATOM 3398 N N . GLU B 1 73 ? 3.504 -32.75 2.387 1 96.25 73 GLU B N 1
ATOM 3399 C CA . GLU B 1 73 ? 4.289 -33.312 3.49 1 96.25 73 GLU B CA 1
ATOM 3400 C C . GLU B 1 73 ? 5.766 -33.406 3.123 1 96.25 73 GLU B C 1
ATOM 3402 O O . GLU B 1 73 ? 6.113 -33.875 2.039 1 96.25 73 GLU B O 1
ATOM 3407 N N . VAL B 1 74 ? 6.621 -32.938 4.004 1 97.56 74 VAL B N 1
ATOM 3408 C CA . VAL B 1 74 ? 8.062 -33 3.805 1 97.56 74 VAL B CA 1
ATOM 3409 C C . VAL B 1 74 ? 8.727 -33.688 4.996 1 97.56 74 VAL B C 1
ATOM 3411 O O . VAL B 1 74 ? 8.422 -33.375 6.148 1 97.56 74 VAL B O 1
ATOM 3414 N N . LYS B 1 75 ? 9.578 -34.625 4.707 1 97.5 75 LYS B N 1
ATOM 3415 C CA . LYS B 1 75 ? 10.367 -35.312 5.711 1 97.5 75 LYS B CA 1
ATOM 3416 C C . LYS B 1 75 ? 11.859 -35.156 5.453 1 97.5 75 LYS B C 1
ATOM 3418 O O . LYS B 1 75 ? 12.305 -35.219 4.305 1 97.5 75 LYS B O 1
ATOM 3423 N N . LEU B 1 76 ? 12.641 -34.938 6.496 1 97.31 76 LEU B N 1
ATOM 3424 C CA . LEU B 1 76 ? 14.086 -34.844 6.383 1 97.31 76 LEU B CA 1
ATOM 3425 C C . LEU B 1 76 ? 14.703 -36.25 6.25 1 97.31 76 LEU B C 1
ATOM 3427 O O . LEU B 1 76 ? 14.266 -37.188 6.906 1 97.31 76 LEU B O 1
ATOM 3431 N N . LEU B 1 77 ? 15.578 -36.344 5.367 1 96.06 77 LEU B N 1
ATOM 3432 C CA . LEU B 1 77 ? 16.344 -37.562 5.203 1 96.06 77 LEU B CA 1
ATOM 3433 C C . LEU B 1 77 ? 17.812 -37.344 5.57 1 96.06 77 LEU B C 1
ATOM 3435 O O . LEU B 1 77 ? 18.344 -36.25 5.367 1 96.06 77 LEU B O 1
ATOM 3439 N N . GLU B 1 78 ? 18.484 -38.375 6.066 1 91.38 78 GLU B N 1
ATOM 3440 C CA . GLU B 1 78 ? 19.906 -38.281 6.414 1 91.38 78 GLU B CA 1
ATOM 3441 C C . GLU B 1 78 ? 20.781 -38.25 5.168 1 91.38 78 GLU B C 1
ATOM 3443 O O . GLU B 1 78 ? 21.781 -37.562 5.129 1 91.38 78 GLU B O 1
ATOM 3448 N N . ASN B 1 79 ? 20.375 -38.969 4.262 1 94 79 ASN B N 1
ATOM 3449 C CA . ASN B 1 79 ? 21.125 -38.906 3.016 1 94 79 ASN B CA 1
ATOM 3450 C C . ASN B 1 79 ? 20.734 -37.719 2.164 1 94 79 ASN B C 1
ATOM 3452 O O . ASN B 1 79 ? 19.812 -36.969 2.518 1 94 79 ASN B O 1
ATOM 3456 N N . GLU B 1 80 ? 21.375 -37.469 1.09 1 95.38 80 GLU B N 1
ATOM 3457 C CA . GLU B 1 80 ? 21.203 -36.25 0.304 1 95.38 80 GLU B CA 1
ATOM 3458 C C . GLU B 1 80 ? 20.094 -36.438 -0.73 1 95.38 80 GLU B C 1
ATOM 3460 O O . GLU B 1 80 ? 19.828 -35.5 -1.522 1 95.38 80 GLU B O 1
ATOM 3465 N N . GLU B 1 81 ? 19.391 -37.5 -0.717 1 95.44 81 GLU B N 1
ATOM 3466 C CA . GLU B 1 81 ? 18.438 -37.812 -1.765 1 95.44 81 GLU B CA 1
ATOM 3467 C C . GLU B 1 81 ? 17.156 -37 -1.631 1 95.44 81 GLU B C 1
ATOM 3469 O O . GLU B 1 81 ? 16.781 -36.594 -0.523 1 95.44 81 GLU B O 1
ATOM 3474 N N . ILE B 1 82 ? 16.531 -36.719 -2.752 1 96 82 ILE B N 1
ATOM 3475 C CA . ILE B 1 82 ? 15.203 -36.125 -2.816 1 96 82 ILE B CA 1
ATOM 3476 C C . ILE B 1 82 ? 14.219 -37.125 -3.387 1 96 82 ILE B C 1
ATOM 3478 O O . ILE B 1 82 ? 14.32 -37.531 -4.551 1 96 82 ILE B O 1
ATOM 3482 N N . ILE B 1 83 ? 13.352 -37.562 -2.584 1 94.69 83 ILE B N 1
ATOM 3483 C CA . ILE B 1 83 ? 12.359 -38.562 -2.973 1 94.69 83 ILE B CA 1
ATOM 3484 C C . ILE B 1 83 ? 10.992 -37.906 -3.125 1 94.69 83 ILE B C 1
ATOM 3486 O O . ILE B 1 83 ? 10.477 -37.312 -2.178 1 94.69 83 ILE B O 1
ATOM 3490 N N . VAL B 1 84 ? 10.438 -37.938 -4.289 1 92.56 84 VAL B N 1
ATOM 3491 C CA . VAL B 1 84 ? 9.102 -37.406 -4.559 1 92.56 84 VAL B CA 1
ATOM 3492 C C . VAL B 1 84 ? 8.125 -38.562 -4.754 1 92.56 84 VAL B C 1
ATOM 3494 O O . VAL B 1 84 ? 8.328 -39.438 -5.621 1 92.56 84 VAL B O 1
ATOM 3497 N N . CYS B 1 85 ? 7.168 -38.562 -3.953 1 84.31 85 CYS B N 1
ATOM 3498 C CA . CYS B 1 85 ? 6.238 -39.656 -3.971 1 84.31 85 CYS B CA 1
ATOM 3499 C C . CYS B 1 85 ? 5.477 -39.719 -5.293 1 84.31 85 CYS B C 1
ATOM 3501 O O . CYS B 1 85 ? 5.273 -38.688 -5.941 1 84.31 85 CYS B O 1
ATOM 3503 N N . ASN B 1 86 ? 4.988 -40.812 -5.621 1 67.88 86 ASN B N 1
ATOM 3504 C CA . ASN B 1 86 ? 4.48 -41.219 -6.93 1 67.88 86 ASN B CA 1
ATOM 3505 C C . ASN B 1 86 ? 3.182 -40.469 -7.27 1 67.88 86 ASN B C 1
ATOM 3507 O O . ASN B 1 86 ? 2.857 -40.281 -8.445 1 67.88 86 ASN B O 1
ATOM 3511 N N . SER B 1 87 ? 2.463 -39.969 -6.352 1 68.12 87 SER B N 1
ATOM 3512 C CA . SER B 1 87 ? 1.19 -39.344 -6.648 1 68.12 87 SER B CA 1
ATOM 3513 C C . SER B 1 87 ? 1.395 -38.062 -7.465 1 68.12 87 SER B C 1
ATOM 3515 O O . SER B 1 87 ? 0.46 -37.562 -8.102 1 68.12 87 SER B O 1
ATOM 3517 N N . VAL B 1 88 ? 2.58 -37.625 -7.559 1 69.94 88 VAL B N 1
ATOM 3518 C CA . VAL B 1 88 ? 2.861 -36.406 -8.328 1 69.94 88 VAL B CA 1
ATOM 3519 C C . VAL B 1 88 ? 4.094 -36.625 -9.203 1 69.94 88 VAL B C 1
ATOM 3521 O O . VAL B 1 88 ? 4.957 -35.75 -9.305 1 69.94 88 VAL B O 1
ATOM 3524 N N . SER B 1 89 ? 4.18 -37.719 -9.766 1 69.94 89 SER B N 1
ATOM 3525 C CA . SER B 1 89 ? 5.348 -38.062 -10.562 1 69.94 89 SER B CA 1
ATOM 3526 C C . SER B 1 89 ? 5.535 -37.125 -11.734 1 69.94 89 SER B C 1
ATOM 3528 O O . SER B 1 89 ? 6.664 -36.844 -12.148 1 69.94 89 SER B O 1
ATOM 3530 N N . ASP B 1 90 ? 4.406 -36.594 -12.148 1 75.5 90 ASP B N 1
ATOM 3531 C CA . ASP B 1 90 ? 4.484 -35.688 -13.297 1 75.5 90 ASP B CA 1
ATOM 3532 C C . ASP B 1 90 ? 5.02 -34.312 -12.875 1 75.5 90 ASP B C 1
ATOM 3534 O O . ASP B 1 90 ? 5.32 -33.469 -13.727 1 75.5 90 ASP B O 1
ATOM 3538 N N . ARG B 1 91 ? 5.262 -34.125 -11.617 1 85.56 91 ARG B N 1
ATOM 3539 C CA . ARG B 1 91 ? 5.742 -32.844 -11.109 1 85.56 91 ARG B CA 1
ATOM 3540 C C . ARG B 1 91 ? 7.066 -33 -10.367 1 85.56 91 ARG B C 1
ATOM 3542 O O . ARG B 1 91 ? 7.477 -32.125 -9.609 1 85.56 91 ARG B O 1
ATOM 3549 N N . LYS B 1 92 ? 7.641 -34.062 -10.562 1 90.56 92 LYS B N 1
ATOM 3550 C CA . LYS B 1 92 ? 8.852 -34.406 -9.828 1 90.56 92 LYS B CA 1
ATOM 3551 C C . LYS B 1 92 ? 9.93 -33.344 -10.008 1 90.56 92 LYS B C 1
ATOM 3553 O O . LYS B 1 92 ? 10.602 -32.969 -9.047 1 90.56 92 LYS B O 1
ATOM 3558 N N . THR B 1 93 ? 10.031 -32.844 -11.188 1 92.94 93 THR B N 1
ATOM 3559 C CA . THR B 1 93 ? 11.117 -31.922 -11.516 1 92.94 93 THR B CA 1
ATOM 3560 C C . THR B 1 93 ? 10.953 -30.609 -10.758 1 92.94 93 THR B C 1
ATOM 3562 O O . THR B 1 93 ? 11.93 -30.078 -10.227 1 92.94 93 THR B O 1
ATOM 3565 N N . VAL B 1 94 ? 9.75 -30.125 -10.656 1 93.81 94 VAL B N 1
ATOM 3566 C CA . VAL B 1 94 ? 9.523 -28.844 -9.992 1 93.81 94 VAL B CA 1
ATOM 3567 C C . VAL B 1 94 ? 9.672 -29.016 -8.477 1 93.81 94 VAL B C 1
ATOM 3569 O O . VAL B 1 94 ? 10.148 -28.109 -7.789 1 93.81 94 VAL B O 1
ATOM 3572 N N . VAL B 1 95 ? 9.242 -30.109 -7.906 1 95.69 95 VAL B N 1
ATOM 3573 C CA . VAL B 1 95 ? 9.398 -30.391 -6.484 1 95.69 95 VAL B CA 1
ATOM 3574 C C . VAL B 1 95 ? 10.883 -30.5 -6.145 1 95.69 95 VAL B C 1
ATOM 3576 O O . VAL B 1 95 ? 11.352 -29.922 -5.16 1 95.69 95 VAL B O 1
ATOM 3579 N N . GLU B 1 96 ? 11.578 -31.234 -7.004 1 96.88 96 GLU B N 1
ATOM 3580 C CA . GLU B 1 96 ? 13.023 -31.375 -6.809 1 96.88 96 GLU B CA 1
ATOM 3581 C C . GLU B 1 96 ? 13.719 -30.016 -6.852 1 96.88 96 GLU B C 1
ATOM 3583 O O . GLU B 1 96 ? 14.648 -29.766 -6.078 1 96.88 96 GLU B O 1
ATOM 3588 N N . HIS B 1 97 ? 13.297 -29.25 -7.781 1 97.94 97 HIS B N 1
ATOM 3589 C CA . HIS B 1 97 ? 13.867 -27.922 -7.891 1 97.94 97 HIS B CA 1
ATOM 3590 C C . HIS B 1 97 ? 13.695 -27.141 -6.594 1 97.94 97 HIS B C 1
ATOM 3592 O O . HIS B 1 97 ? 14.664 -26.578 -6.07 1 97.94 97 HIS B O 1
ATOM 3598 N N . SER B 1 98 ? 12.492 -27.109 -6.047 1 98.25 98 SER B N 1
ATOM 3599 C CA . SER B 1 98 ? 12.211 -26.391 -4.809 1 98.25 98 SER B CA 1
ATOM 3600 C C . SER B 1 98 ? 13.07 -26.922 -3.662 1 98.25 98 SER B C 1
ATOM 3602 O O . SER B 1 98 ? 13.625 -26.141 -2.885 1 98.25 98 SER B O 1
ATOM 3604 N N . CYS B 1 99 ? 13.211 -28.188 -3.609 1 98.44 99 CYS B N 1
ATOM 3605 C CA . CYS B 1 99 ? 14.039 -28.797 -2.572 1 98.44 99 CYS B CA 1
ATOM 3606 C C . CYS B 1 99 ? 15.492 -28.359 -2.707 1 98.44 99 CYS B C 1
ATOM 3608 O O . CYS B 1 99 ? 16.109 -27.953 -1.725 1 98.44 99 CYS B O 1
ATOM 3610 N N . LYS B 1 100 ? 15.984 -28.422 -3.887 1 98.5 100 LYS B N 1
ATOM 3611 C CA . LYS B 1 100 ? 17.391 -28.141 -4.125 1 98.5 100 LYS B CA 1
ATOM 3612 C C . LYS B 1 100 ? 17.719 -26.672 -3.848 1 98.5 100 LYS B C 1
ATOM 3614 O O . LYS B 1 100 ? 18.75 -26.359 -3.236 1 98.5 100 LYS B O 1
ATOM 3619 N N . ILE B 1 101 ? 16.859 -25.781 -4.289 1 98.69 101 ILE B N 1
ATOM 3620 C CA . ILE B 1 101 ? 17.188 -24.375 -4.059 1 98.69 101 ILE B CA 1
ATOM 3621 C C . ILE B 1 101 ? 17.047 -24.047 -2.572 1 98.69 101 ILE B C 1
ATOM 3623 O O . ILE B 1 101 ? 17.797 -23.219 -2.047 1 98.69 101 ILE B O 1
ATOM 3627 N N . MET B 1 102 ? 16.172 -24.734 -1.857 1 98.81 102 MET B N 1
ATOM 3628 C CA . MET B 1 102 ? 16.062 -24.531 -0.416 1 98.81 102 MET B CA 1
ATOM 3629 C C . MET B 1 102 ? 17.281 -25.094 0.303 1 98.81 102 MET B C 1
ATOM 3631 O O . MET B 1 102 ? 17.766 -24.5 1.274 1 98.81 102 MET B O 1
ATOM 3635 N N . LYS B 1 103 ? 17.766 -26.25 -0.166 1 98.12 103 LYS B N 1
ATOM 3636 C CA . LYS B 1 103 ? 19.016 -26.781 0.388 1 98.12 103 LYS B CA 1
ATOM 3637 C C . LYS B 1 103 ? 20.141 -25.75 0.314 1 98.12 103 LYS B C 1
ATOM 3639 O O . LYS B 1 103 ? 20.859 -25.531 1.291 1 98.12 103 LYS B O 1
ATOM 3644 N N . LYS B 1 104 ? 20.219 -25.156 -0.816 1 98.25 104 LYS B N 1
ATOM 3645 C CA . LYS B 1 104 ? 21.266 -24.156 -1.028 1 98.25 104 LYS B CA 1
ATOM 3646 C C . LYS B 1 104 ? 21.062 -22.938 -0.13 1 98.25 104 LYS B C 1
ATOM 3648 O O . LYS B 1 104 ? 22.016 -22.438 0.47 1 98.25 104 LYS B O 1
ATOM 3653 N N . ALA B 1 105 ? 19.844 -22.469 -0.02 1 98.62 105 ALA B N 1
ATOM 3654 C CA . ALA B 1 105 ? 19.547 -21.297 0.796 1 98.62 105 ALA B CA 1
ATOM 3655 C C . ALA B 1 105 ? 19.844 -21.547 2.27 1 98.62 105 ALA B C 1
ATOM 3657 O O . ALA B 1 105 ? 20.312 -20.656 2.98 1 98.62 105 ALA B O 1
ATOM 3658 N N . LEU B 1 106 ? 19.578 -22.781 2.703 1 98.19 106 LEU B N 1
ATOM 3659 C CA . LEU B 1 106 ? 19.672 -23.125 4.121 1 98.19 106 LEU B CA 1
ATOM 3660 C C . LEU B 1 106 ? 21.047 -23.672 4.457 1 98.19 106 LEU B C 1
ATOM 3662 O O . LEU B 1 106 ? 21.406 -23.781 5.633 1 98.19 106 LEU B O 1
ATOM 3666 N N . GLY B 1 107 ? 21.844 -23.984 3.445 1 96.94 107 GLY B N 1
ATOM 3667 C CA . GLY B 1 107 ? 23.094 -24.672 3.682 1 96.94 107 GLY B CA 1
ATOM 3668 C C . GLY B 1 107 ? 22.906 -26.094 4.195 1 96.94 107 GLY B C 1
ATOM 3669 O O . GLY B 1 107 ? 23.672 -26.562 5.035 1 96.94 107 GLY B O 1
ATOM 3670 N N . TYR B 1 108 ? 21.875 -26.734 3.793 1 96.81 108 TYR B N 1
ATOM 3671 C CA . TYR B 1 108 ? 21.516 -28.078 4.238 1 96.81 108 TYR B CA 1
ATOM 3672 C C . TYR B 1 108 ? 22 -29.125 3.244 1 96.81 108 TYR B C 1
ATOM 3674 O O . TYR B 1 108 ? 21.766 -29 2.039 1 96.81 108 TYR B O 1
ATOM 3682 N N . THR B 1 109 ? 22.625 -30.188 3.686 1 96.06 109 THR B N 1
ATOM 3683 C CA . THR B 1 109 ? 23.234 -31.156 2.785 1 96.06 109 THR B CA 1
ATOM 3684 C C . THR B 1 109 ? 22.422 -32.469 2.748 1 96.06 109 THR B C 1
ATOM 3686 O O . THR B 1 109 ? 22.672 -33.312 1.896 1 96.06 109 THR B O 1
ATOM 3689 N N . GLY B 1 110 ? 21.484 -32.625 3.701 1 96.75 110 GLY B N 1
ATOM 3690 C CA . GLY B 1 110 ? 20.641 -33.812 3.699 1 96.75 110 GLY B CA 1
ATOM 3691 C C . GLY B 1 110 ? 19.609 -33.781 2.594 1 96.75 110 GLY B C 1
ATOM 3692 O O . GLY B 1 110 ? 19.703 -33 1.653 1 96.75 110 GLY B O 1
ATOM 3693 N N . GLY B 1 111 ? 18.719 -34.812 2.703 1 97.56 111 GLY B N 1
ATOM 3694 C CA . GLY B 1 111 ? 17.703 -34.938 1.677 1 97.56 111 GLY B CA 1
ATOM 3695 C C . GLY B 1 111 ? 16.297 -34.75 2.203 1 97.56 111 GLY B C 1
ATOM 3696 O O . GLY B 1 111 ? 16.094 -34.375 3.363 1 97.56 111 GLY B O 1
ATOM 3697 N N . PHE B 1 112 ? 15.359 -34.875 1.278 1 97.94 112 PHE B N 1
ATOM 3698 C CA . PHE B 1 112 ? 13.953 -34.719 1.607 1 97.94 112 PHE B CA 1
ATOM 3699 C C . PHE B 1 112 ? 13.109 -35.812 0.988 1 97.94 112 PHE B C 1
ATOM 3701 O O . PHE B 1 112 ? 13.438 -36.312 -0.092 1 97.94 112 PHE B O 1
ATOM 3708 N N . GLU B 1 113 ? 12.125 -36.188 1.651 1 96.81 113 GLU B N 1
ATOM 3709 C CA . GLU B 1 113 ? 10.992 -36.906 1.079 1 96.81 113 GLU B CA 1
ATOM 3710 C C . GLU B 1 113 ? 9.75 -36.031 1.019 1 96.81 113 GLU B C 1
ATOM 3712 O O . GLU B 1 113 ? 9.344 -35.438 2.027 1 96.81 113 GLU B O 1
ATOM 3717 N N . VAL B 1 114 ? 9.219 -35.875 -0.172 1 96.5 114 VAL B N 1
ATOM 3718 C CA . VAL B 1 114 ? 8.086 -34.969 -0.356 1 96.5 114 VAL B CA 1
ATOM 3719 C C . VAL B 1 114 ? 6.879 -35.75 -0.859 1 96.5 114 VAL B C 1
ATOM 3721 O O . VAL B 1 114 ? 6.98 -36.5 -1.835 1 96.5 114 VAL B O 1
ATOM 3724 N N . ASN B 1 115 ? 5.785 -35.625 -0.204 1 93.44 115 ASN B N 1
ATOM 3725 C CA . ASN B 1 115 ? 4.504 -36.188 -0.6 1 93.44 115 ASN B CA 1
ATOM 3726 C C . ASN B 1 115 ? 3.447 -35.125 -0.804 1 93.44 115 ASN B C 1
ATOM 3728 O O . ASN B 1 115 ? 3.254 -34.25 0.061 1 93.44 115 ASN B O 1
ATOM 3732 N N . VAL B 1 116 ? 2.816 -35.188 -1.984 1 90.62 116 VAL B N 1
ATOM 3733 C CA . VAL B 1 116 ? 1.746 -34.25 -2.301 1 90.62 116 VAL B CA 1
ATOM 3734 C C . VAL B 1 116 ? 0.433 -35 -2.49 1 90.62 116 VAL B C 1
ATOM 3736 O O . VAL B 1 116 ? 0.346 -35.906 -3.318 1 90.62 116 VAL B O 1
ATOM 3739 N N . GLN B 1 117 ? -0.522 -34.875 -1.733 1 79.5 117 GLN B N 1
ATOM 3740 C CA . GLN B 1 117 ? -1.762 -35.625 -1.783 1 79.5 117 GLN B CA 1
ATOM 3741 C C . GLN B 1 117 ? -2.789 -34.969 -2.691 1 79.5 117 GLN B C 1
ATOM 3743 O O . GLN B 1 117 ? -3.506 -35.625 -3.432 1 79.5 117 GLN B O 1
ATOM 3748 N N . SER B 1 118 ? -3.211 -33.719 -2.391 1 63.91 118 SER B N 1
ATOM 3749 C CA . SER B 1 118 ? -4.336 -33.125 -3.1 1 63.91 118 SER B CA 1
ATOM 3750 C C . SER B 1 118 ? -3.859 -32.156 -4.168 1 63.91 118 SER B C 1
ATOM 3752 O O . SER B 1 118 ? -3.139 -31.203 -3.865 1 63.91 118 SER B O 1
ATOM 3754 N N . TYR B 1 119 ? -3.74 -32.812 -5.383 1 59.78 119 TYR B N 1
ATOM 3755 C CA . TYR B 1 119 ? -3.525 -31.875 -6.484 1 59.78 119 TYR B CA 1
ATOM 3756 C C . TYR B 1 119 ? -4.73 -31.859 -7.418 1 59.78 119 TYR B C 1
ATOM 3758 O O . TYR B 1 119 ? -5.156 -32.906 -7.918 1 59.78 119 TYR B O 1
ATOM 3766 N N . HIS B 1 120 ? -5.66 -30.844 -7.113 1 59 120 HIS B N 1
ATOM 3767 C CA . HIS B 1 120 ? -6.836 -30.734 -7.973 1 59 120 HIS B CA 1
ATOM 3768 C C . HIS B 1 120 ? -6.438 -30.641 -9.438 1 59 120 HIS B C 1
ATOM 3770 O O . HIS B 1 120 ? -5.422 -30.031 -9.773 1 59 120 HIS B O 1
ATOM 3776 N N . ASN B 1 121 ? -6.34 -31.75 -10.18 1 58.91 121 ASN B N 1
ATOM 3777 C CA . ASN B 1 121 ? -6.02 -31.781 -11.602 1 58.91 121 ASN B CA 1
ATOM 3778 C C . ASN B 1 121 ? -6.344 -30.453 -12.273 1 58.91 121 ASN B C 1
ATOM 3780 O O . ASN B 1 121 ? -7.078 -30.406 -13.266 1 58.91 121 ASN B O 1
ATOM 3784 N N . LEU B 1 122 ? -6.047 -29.422 -11.625 1 67.06 122 LEU B N 1
ATOM 3785 C CA . LEU B 1 122 ? -6.301 -28.078 -12.133 1 67.06 122 LEU B CA 1
ATOM 3786 C C . LEU B 1 122 ? -5.035 -27.484 -12.734 1 67.06 122 LEU B C 1
ATOM 3788 O O . LEU B 1 122 ? -4.867 -26.25 -12.742 1 67.06 122 LEU B O 1
ATOM 3792 N N . LYS B 1 123 ? -4.305 -28.359 -13.422 1 68.38 123 LYS B N 1
ATOM 3793 C CA . LYS B 1 123 ? -3.062 -27.906 -14.039 1 68.38 123 LYS B CA 1
ATOM 3794 C C . LYS B 1 123 ? -3.34 -26.969 -15.211 1 68.38 123 LYS B C 1
ATOM 3796 O O . LYS B 1 123 ? -4.266 -27.203 -15.992 1 68.38 123 LYS B O 1
ATOM 3801 N N . HIS B 1 124 ? -2.625 -25.969 -15.211 1 67.06 124 HIS B N 1
ATOM 3802 C CA . HIS B 1 124 ? -2.5 -25.031 -16.328 1 67.06 124 HIS B CA 1
ATOM 3803 C C . HIS B 1 124 ? -3.83 -24.359 -16.625 1 67.06 124 HIS B C 1
ATOM 3805 O O . HIS B 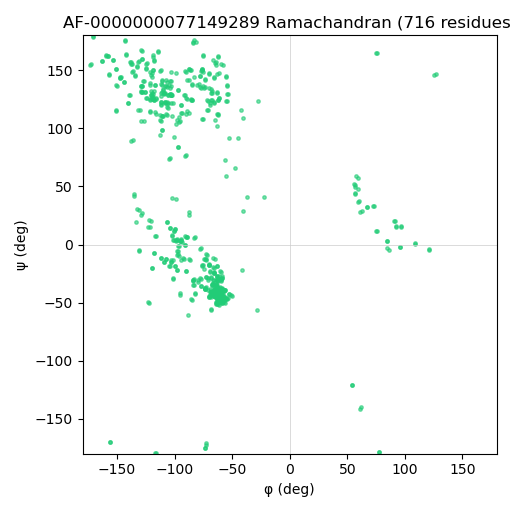1 124 ? -4.188 -24.156 -17.797 1 67.06 124 HIS B O 1
ATOM 3811 N N . CYS B 1 125 ? -4.668 -24.219 -15.609 1 76.44 125 CYS B N 1
ATOM 3812 C CA . CYS B 1 125 ? -5.926 -23.5 -15.805 1 76.44 125 CYS B CA 1
ATOM 3813 C C . CYS B 1 125 ? -5.844 -22.094 -15.227 1 76.44 125 CYS B C 1
ATOM 3815 O O . CYS B 1 125 ? -6.852 -21.391 -15.164 1 76.44 125 CYS B O 1
ATOM 3817 N N . GLY B 1 126 ? -4.723 -21.703 -14.812 1 77.81 126 GLY B N 1
ATOM 3818 C CA . GLY B 1 126 ? -4.562 -20.344 -14.312 1 77.81 126 GLY B CA 1
ATOM 3819 C C . GLY B 1 126 ? -4.672 -20.25 -12.797 1 77.81 126 GLY B C 1
ATOM 3820 O O . GLY B 1 126 ? -4.77 -19.156 -12.25 1 77.81 126 GLY B O 1
ATOM 3821 N N . LEU B 1 127 ? -4.598 -21.328 -12.086 1 83.75 127 LEU B N 1
ATOM 3822 C CA . LEU B 1 127 ? -4.793 -21.312 -10.641 1 83.75 127 LEU B CA 1
ATOM 3823 C C . LEU B 1 127 ? -3.455 -21.359 -9.914 1 83.75 127 LEU B C 1
ATOM 3825 O O . LEU B 1 127 ? -3.418 -21.453 -8.688 1 83.75 127 LEU B O 1
ATOM 3829 N N . GLY B 1 128 ? -2.371 -21.328 -10.656 1 88.81 128 GLY B N 1
ATOM 3830 C CA . GLY B 1 128 ? -1.036 -21.266 -10.078 1 88.81 128 GLY B CA 1
ATOM 3831 C C . GLY B 1 128 ? -0.588 -22.562 -9.438 1 88.81 128 GLY B C 1
ATOM 3832 O O . GLY B 1 128 ? 0.096 -22.547 -8.406 1 88.81 128 GLY B O 1
ATOM 3833 N N . SER B 1 129 ? -1.018 -23.672 -9.992 1 88.06 129 SER B N 1
ATOM 3834 C CA . SER B 1 129 ? -0.761 -24.969 -9.391 1 88.06 129 SER B CA 1
ATOM 3835 C C . SER B 1 129 ? 0.735 -25.234 -9.258 1 88.06 129 SER B C 1
ATOM 3837 O O . SER B 1 129 ? 1.203 -25.672 -8.203 1 88.06 129 SER B O 1
ATOM 3839 N N . THR B 1 130 ? 1.488 -24.969 -10.352 1 90.25 130 THR B N 1
ATOM 3840 C CA . THR B 1 130 ? 2.924 -25.219 -10.305 1 90.25 130 THR B CA 1
ATOM 3841 C C . THR B 1 130 ? 3.607 -24.281 -9.312 1 90.25 130 THR B C 1
ATOM 3843 O O . THR B 1 130 ? 4.438 -24.719 -8.516 1 90.25 130 THR B O 1
ATOM 3846 N N . GLY B 1 131 ? 3.223 -23.031 -9.375 1 94.25 131 GLY B N 1
ATOM 3847 C CA . GLY B 1 131 ? 3.797 -22.062 -8.461 1 94.25 131 GLY B CA 1
ATOM 3848 C C . GLY B 1 131 ? 3.469 -22.344 -7.012 1 94.25 131 GLY B C 1
ATOM 3849 O O . GLY B 1 131 ? 4.34 -22.234 -6.141 1 94.25 131 GLY B O 1
ATOM 3850 N N . CYS B 1 132 ? 2.26 -22.688 -6.754 1 95.31 132 CYS B N 1
ATOM 3851 C CA . CYS B 1 132 ? 1.834 -22.969 -5.387 1 95.31 132 CYS B CA 1
ATOM 3852 C C . CYS B 1 132 ? 2.51 -24.234 -4.855 1 95.31 132 CYS B C 1
ATOM 3854 O O . CYS B 1 132 ? 2.811 -24.328 -3.664 1 95.31 132 CYS B O 1
ATOM 3856 N N . LEU B 1 133 ? 2.705 -25.172 -5.742 1 94.06 133 LEU B N 1
ATOM 3857 C CA . LEU B 1 133 ? 3.41 -26.391 -5.348 1 94.06 133 LEU B CA 1
ATOM 3858 C C . LEU B 1 133 ? 4.844 -26.078 -4.934 1 94.06 133 LEU B C 1
ATOM 3860 O O . LEU B 1 133 ? 5.289 -26.5 -3.861 1 94.06 133 LEU B O 1
ATOM 3864 N N . GLN B 1 134 ? 5.523 -25.359 -5.797 1 96.75 134 GLN B N 1
ATOM 3865 C CA . GLN B 1 134 ? 6.898 -24.984 -5.484 1 96.75 134 GLN B CA 1
ATOM 3866 C C . GLN B 1 134 ? 6.965 -24.172 -4.195 1 96.75 134 GLN B C 1
ATOM 3868 O O . GLN B 1 134 ? 7.812 -24.422 -3.338 1 96.75 134 GLN B O 1
ATOM 3873 N N . ALA B 1 135 ? 6.082 -23.25 -4.07 1 98.44 135 ALA B N 1
ATOM 3874 C CA . ALA B 1 135 ? 6.055 -22.375 -2.893 1 98.44 135 ALA B CA 1
ATOM 3875 C C . ALA B 1 135 ? 5.711 -23.172 -1.637 1 98.44 135 ALA B C 1
ATOM 3877 O O . ALA B 1 135 ? 6.285 -22.938 -0.57 1 98.44 135 ALA B O 1
ATOM 3878 N N . GLY B 1 136 ? 4.754 -24.047 -1.768 1 97.69 136 GLY B N 1
ATOM 3879 C CA . GLY B 1 136 ? 4.363 -24.859 -0.633 1 97.69 136 GLY B CA 1
ATOM 3880 C C . GLY B 1 136 ? 5.492 -25.75 -0.12 1 97.69 136 GLY B C 1
ATOM 3881 O O . GLY B 1 136 ? 5.711 -25.844 1.09 1 97.69 136 GLY B O 1
ATOM 3882 N N . VAL B 1 137 ? 6.184 -26.391 -1.016 1 97.81 137 VAL B N 1
ATOM 3883 C CA . VAL B 1 137 ? 7.32 -27.219 -0.635 1 97.81 137 VAL B CA 1
ATOM 3884 C C . VAL B 1 137 ? 8.367 -26.375 0.073 1 97.81 137 VAL B C 1
ATOM 3886 O O . VAL B 1 137 ? 8.852 -26.734 1.147 1 97.81 137 VAL B O 1
ATOM 3889 N N . ALA B 1 138 ? 8.695 -25.266 -0.516 1 98.81 138 ALA B N 1
ATOM 3890 C CA . ALA B 1 138 ? 9.695 -24.375 0.058 1 98.81 138 ALA B CA 1
ATOM 3891 C C . ALA B 1 138 ? 9.258 -23.875 1.431 1 98.81 138 ALA B C 1
ATOM 3893 O O . ALA B 1 138 ? 10.07 -23.781 2.355 1 98.81 138 ALA B O 1
ATOM 3894 N N . ALA B 1 139 ? 7.992 -23.5 1.539 1 98.81 139 ALA B N 1
ATOM 3895 C CA . ALA B 1 139 ? 7.453 -23.031 2.812 1 98.81 139 ALA B CA 1
ATOM 3896 C C . ALA B 1 139 ? 7.574 -24.109 3.891 1 98.81 139 ALA B C 1
ATOM 3898 O O . ALA B 1 139 ? 7.961 -23.812 5.023 1 98.81 139 ALA B O 1
ATOM 3899 N N . ALA B 1 140 ? 7.195 -25.312 3.518 1 98.5 140 ALA B N 1
ATOM 3900 C CA . ALA B 1 140 ? 7.301 -26.438 4.453 1 98.5 140 ALA B CA 1
ATOM 3901 C C . ALA B 1 140 ? 8.742 -26.625 4.926 1 98.5 140 ALA B C 1
ATOM 3903 O O . ALA B 1 140 ? 8.992 -26.781 6.121 1 98.5 140 ALA B O 1
ATOM 3904 N N . ILE B 1 141 ? 9.648 -26.594 4.004 1 98.62 141 ILE B N 1
ATOM 3905 C CA . ILE B 1 141 ? 11.062 -26.781 4.324 1 98.62 141 ILE B CA 1
ATOM 3906 C C . ILE B 1 141 ? 11.539 -25.641 5.219 1 98.62 141 ILE B C 1
ATOM 3908 O O . ILE B 1 141 ? 12.18 -25.875 6.242 1 98.62 141 ILE B O 1
ATOM 3912 N N . ASN B 1 142 ? 11.266 -24.391 4.801 1 98.75 142 ASN B N 1
ATOM 3913 C CA . ASN B 1 142 ? 11.648 -23.25 5.613 1 98.75 142 ASN B CA 1
ATOM 3914 C C . ASN B 1 142 ? 11.125 -23.375 7.043 1 98.75 142 ASN B C 1
ATOM 3916 O O . ASN B 1 142 ? 11.852 -23.094 8 1 98.75 142 ASN B O 1
ATOM 3920 N N . HIS B 1 143 ? 9.844 -23.828 7.125 1 98.44 143 HIS B N 1
ATOM 3921 C CA . HIS B 1 143 ? 9.203 -24 8.422 1 98.44 143 HIS B CA 1
ATOM 3922 C C . HIS B 1 143 ? 9.906 -25.078 9.242 1 98.44 143 HIS B C 1
ATOM 3924 O O . HIS B 1 143 ? 10.109 -24.906 10.445 1 98.44 143 HIS B O 1
ATOM 3930 N N . LEU B 1 144 ? 10.234 -26.125 8.641 1 97.75 144 LEU B N 1
ATOM 3931 C CA . LEU B 1 144 ? 10.898 -27.25 9.305 1 97.75 144 LEU B CA 1
ATOM 3932 C C . LEU B 1 144 ? 12.219 -26.812 9.93 1 97.75 144 LEU B C 1
ATOM 3934 O O . LEU B 1 144 ? 12.648 -27.359 10.945 1 97.75 144 LEU B O 1
ATOM 3938 N N . PHE B 1 145 ? 12.852 -25.828 9.383 1 98 145 PHE B N 1
ATOM 3939 C CA . PHE B 1 145 ? 14.156 -25.375 9.852 1 98 145 PHE B CA 1
ATOM 3940 C C . PHE B 1 145 ? 14.023 -24.141 10.719 1 98 145 PHE B C 1
ATOM 3942 O O . PHE B 1 145 ? 14.992 -23.406 10.914 1 98 145 PHE B O 1
ATOM 3949 N N . GLY B 1 146 ? 12.812 -23.812 11.117 1 97.56 146 GLY B N 1
ATOM 3950 C CA . GLY B 1 146 ? 12.602 -22.719 12.055 1 97.56 146 GLY B CA 1
ATOM 3951 C C . GLY B 1 146 ? 12.359 -21.391 11.375 1 97.56 146 GLY B C 1
ATOM 3952 O O . GLY B 1 146 ? 12.594 -20.328 11.961 1 97.56 146 GLY B O 1
ATOM 3953 N N . SER B 1 147 ? 12.062 -21.344 10.141 1 98.19 147 SER B N 1
ATOM 3954 C CA . SER B 1 147 ? 11.695 -20.172 9.352 1 98.19 147 SER B CA 1
ATOM 3955 C C . SER B 1 147 ? 12.805 -19.125 9.367 1 98.19 147 SER B C 1
ATOM 3957 O O . SER B 1 147 ? 12.562 -17.969 9.688 1 98.19 147 SER B O 1
ATOM 3959 N N . PRO B 1 148 ? 13.992 -19.5 8.938 1 98.62 148 PRO B N 1
ATOM 3960 C CA . PRO B 1 148 ? 15.125 -18.578 8.938 1 98.62 148 PRO B CA 1
ATOM 3961 C C . PRO B 1 148 ? 15.047 -17.547 7.812 1 98.62 148 PRO B C 1
ATOM 3963 O O . PRO B 1 148 ? 15.812 -16.578 7.801 1 98.62 148 PRO B O 1
ATOM 3966 N N . ILE B 1 149 ? 14.266 -17.75 6.793 1 98.56 149 ILE B N 1
ATOM 3967 C CA . ILE B 1 149 ? 14.031 -16.797 5.711 1 98.56 149 ILE B CA 1
ATOM 3968 C C . ILE B 1 149 ? 12.672 -16.125 5.914 1 98.56 149 ILE B C 1
ATOM 3970 O O . ILE B 1 149 ? 11.641 -16.797 6.004 1 98.56 149 ILE B O 1
ATOM 3974 N N . ASP B 1 150 ? 12.68 -14.844 6.008 1 97.06 150 ASP B N 1
ATOM 3975 C CA . ASP B 1 150 ? 11.422 -14.125 6.211 1 97.06 150 ASP B CA 1
ATOM 3976 C C . ASP B 1 150 ? 10.5 -14.273 5.004 1 97.06 150 ASP B C 1
ATOM 3978 O O . ASP B 1 150 ? 10.961 -14.539 3.891 1 97.06 150 ASP B O 1
ATOM 3982 N N . ALA B 1 151 ? 9.227 -14.125 5.199 1 97.88 151 ALA B N 1
ATOM 3983 C CA . ALA B 1 151 ? 8.203 -14.383 4.195 1 97.88 151 ALA B CA 1
ATOM 3984 C C . ALA B 1 151 ? 8.453 -13.562 2.932 1 97.88 151 ALA B C 1
ATOM 3986 O O . ALA B 1 151 ? 8.383 -14.086 1.819 1 97.88 151 ALA B O 1
ATOM 3987 N N . ASN B 1 152 ? 8.734 -12.289 3.08 1 97.25 152 ASN B N 1
ATOM 3988 C CA . ASN B 1 152 ? 8.938 -11.422 1.925 1 97.25 152 ASN B CA 1
ATOM 3989 C C . ASN B 1 152 ? 10.164 -11.844 1.122 1 97.25 152 ASN B C 1
ATOM 3991 O O . ASN B 1 152 ? 10.141 -11.844 -0.11 1 97.25 152 ASN B O 1
ATOM 3995 N N . ASP B 1 153 ? 11.234 -12.156 1.792 1 97.94 153 ASP B N 1
ATOM 3996 C CA . ASP B 1 153 ? 12.445 -12.625 1.124 1 97.94 153 ASP B CA 1
ATOM 3997 C C . ASP B 1 153 ? 12.203 -13.969 0.428 1 97.94 153 ASP B C 1
ATOM 3999 O O . ASP B 1 153 ? 12.719 -14.203 -0.665 1 97.94 153 ASP B O 1
ATOM 4003 N N . LEU B 1 154 ? 11.453 -14.828 1.083 1 98.75 154 LEU B N 1
ATOM 4004 C CA . LEU B 1 154 ? 11.164 -16.141 0.494 1 98.75 154 LEU B CA 1
ATOM 4005 C C . LEU B 1 154 ? 10.32 -15.984 -0.768 1 98.75 154 LEU B C 1
ATOM 4007 O O . LEU B 1 154 ? 10.531 -16.703 -1.749 1 98.75 154 LEU B O 1
ATOM 4011 N N . ILE B 1 155 ? 9.359 -15.039 -0.766 1 98.75 155 ILE B N 1
ATOM 4012 C CA . ILE B 1 155 ? 8.539 -14.758 -1.941 1 98.75 155 ILE B CA 1
ATOM 4013 C C . ILE B 1 155 ? 9.438 -14.352 -3.107 1 98.75 155 ILE B C 1
ATOM 4015 O O . ILE B 1 155 ? 9.336 -14.906 -4.203 1 98.75 155 ILE B O 1
ATOM 4019 N N . ARG B 1 156 ? 10.328 -13.469 -2.877 1 97.94 156 ARG B N 1
ATOM 4020 C CA . ARG B 1 156 ? 11.234 -12.977 -3.908 1 97.94 156 ARG B CA 1
ATOM 4021 C C . ARG B 1 156 ? 12.172 -14.086 -4.379 1 97.94 156 ARG B C 1
ATOM 4023 O O . ARG B 1 156 ? 12.414 -14.234 -5.578 1 97.94 156 ARG B O 1
ATOM 4030 N N . TYR B 1 157 ? 12.688 -14.852 -3.41 1 98.69 157 TYR B N 1
ATOM 4031 C CA . TYR B 1 157 ? 13.609 -15.945 -3.707 1 98.69 157 TYR B CA 1
ATOM 4032 C C . TYR B 1 157 ? 12.969 -16.953 -4.645 1 98.69 157 TYR B C 1
ATOM 4034 O O . TYR B 1 157 ? 13.578 -17.375 -5.633 1 98.69 157 TYR B O 1
ATOM 4042 N N . LEU B 1 158 ? 11.742 -17.297 -4.363 1 98.75 158 LEU B N 1
ATOM 4043 C CA . LEU B 1 158 ? 11.047 -18.312 -5.145 1 98.75 158 LEU B CA 1
ATOM 4044 C C . LEU B 1 158 ? 10.656 -17.766 -6.516 1 98.75 158 LEU B C 1
ATOM 4046 O O . LEU B 1 158 ? 10.797 -18.469 -7.523 1 98.75 158 LEU B O 1
ATOM 4050 N N . ALA B 1 159 ? 10.25 -16.516 -6.551 1 97.88 159 ALA B N 1
ATOM 4051 C CA . ALA B 1 159 ? 9.859 -15.914 -7.82 1 97.88 159 ALA B CA 1
ATOM 4052 C C . ALA B 1 159 ? 11.062 -15.773 -8.758 1 97.88 159 ALA B C 1
ATOM 4054 O O . ALA B 1 159 ? 10.945 -15.992 -9.961 1 97.88 159 ALA B O 1
ATOM 4055 N N . GLN B 1 160 ? 12.219 -15.531 -8.195 1 97.19 160 GLN B N 1
ATOM 4056 C CA . GLN B 1 160 ? 13.391 -15.188 -8.992 1 97.19 160 GLN B CA 1
ATOM 4057 C C . GLN B 1 160 ? 14.227 -16.438 -9.305 1 97.19 160 GLN B C 1
ATOM 4059 O O . GLN B 1 160 ? 15.297 -16.328 -9.898 1 97.19 160 GLN B O 1
ATOM 4064 N N . ASN B 1 161 ? 13.758 -17.562 -8.898 1 97.56 161 ASN B N 1
ATOM 4065 C CA . ASN B 1 161 ? 14.383 -18.844 -9.211 1 97.56 161 ASN B CA 1
ATOM 4066 C C . ASN B 1 161 ? 13.352 -19.859 -9.703 1 97.56 161 ASN B C 1
ATOM 4068 O O . ASN B 1 161 ? 13.539 -21.062 -9.539 1 97.56 161 ASN B O 1
ATOM 4072 N N . TYR B 1 162 ? 12.352 -19.359 -10.328 1 96.31 162 TYR B N 1
ATOM 4073 C CA . TYR B 1 162 ? 11.18 -20.141 -10.703 1 96.31 162 TYR B CA 1
ATOM 4074 C C . TYR B 1 162 ? 11.367 -20.781 -12.078 1 96.31 162 TYR B C 1
ATOM 4076 O O . TYR B 1 162 ? 11.93 -20.172 -12.984 1 96.31 162 TYR B O 1
ATOM 4084 N N . GLY B 1 163 ? 10.852 -22.031 -12.164 1 93.31 163 GLY B N 1
ATOM 4085 C CA . GLY B 1 163 ? 10.773 -22.734 -13.438 1 93.31 163 GLY B CA 1
ATOM 4086 C C . GLY B 1 163 ? 9.656 -23.766 -13.484 1 93.31 163 GLY B C 1
ATOM 4087 O O . GLY B 1 163 ? 9.156 -24.188 -12.445 1 93.31 163 GLY B O 1
ATOM 4088 N N . GLU B 1 164 ? 9.258 -24.109 -14.711 1 91.12 164 GLU B N 1
ATOM 4089 C CA . GLU B 1 164 ? 8.219 -25.125 -14.898 1 91.12 164 GLU B CA 1
ATOM 4090 C C . GLU B 1 164 ? 8.758 -26.328 -15.656 1 91.12 164 GLU B C 1
ATOM 4092 O O . GLU B 1 164 ? 9.734 -26.219 -16.406 1 91.12 164 GLU B O 1
ATOM 4097 N N . GLU B 1 165 ? 8.086 -27.375 -15.477 1 88.88 165 GLU B N 1
ATOM 4098 C CA . GLU B 1 165 ? 8.547 -28.656 -16.016 1 88.88 165 GLU B CA 1
ATOM 4099 C C . GLU B 1 165 ? 8.43 -28.672 -17.547 1 88.88 165 GLU B C 1
ATOM 4101 O O . GLU B 1 165 ? 7.574 -28 -18.109 1 88.88 165 GLU B O 1
ATOM 4106 N N . ILE B 1 166 ? 9.336 -29.375 -18.109 1 86.44 166 ILE B N 1
ATOM 4107 C CA . ILE B 1 166 ? 9.328 -29.734 -19.516 1 86.44 166 ILE B CA 1
ATOM 4108 C C . ILE B 1 166 ? 9.008 -31.219 -19.672 1 86.44 166 ILE B C 1
ATOM 4110 O O . ILE B 1 166 ? 9.695 -32.062 -19.109 1 86.44 166 ILE B O 1
ATOM 4114 N N . ASP B 1 167 ? 7.961 -31.469 -20.406 1 83.56 167 ASP B N 1
ATOM 4115 C CA . ASP B 1 167 ? 7.562 -32.844 -20.562 1 83.56 167 ASP B CA 1
ATOM 4116 C C . ASP B 1 167 ? 8.719 -33.719 -21.094 1 83.56 167 ASP B C 1
ATOM 4118 O O . ASP B 1 167 ? 9.336 -33.375 -22.094 1 83.56 167 ASP B O 1
ATOM 4122 N N . GLY B 1 168 ? 9.016 -34.719 -20.359 1 85 168 GLY B N 1
ATOM 4123 C CA . GLY B 1 168 ? 10.031 -35.688 -20.766 1 85 168 GLY B CA 1
ATOM 4124 C C . GLY B 1 168 ? 11.438 -35.25 -20.406 1 85 168 GLY B C 1
ATOM 4125 O O . GLY B 1 168 ? 12.406 -35.969 -20.703 1 85 168 GLY B O 1
ATOM 4126 N N . ASP B 1 169 ? 11.617 -34.094 -19.859 1 90.44 169 ASP B N 1
ATOM 4127 C CA . ASP B 1 169 ? 12.945 -33.625 -19.469 1 90.44 169 ASP B CA 1
ATOM 4128 C C . ASP B 1 169 ? 13.078 -33.562 -17.953 1 90.44 169 ASP B C 1
ATOM 4130 O O . ASP B 1 169 ? 12.648 -32.594 -17.328 1 90.44 169 ASP B O 1
ATOM 4134 N N . PRO B 1 170 ? 13.648 -34.531 -17.344 1 91.25 170 PRO B N 1
ATOM 4135 C CA . PRO B 1 170 ? 13.727 -34.594 -15.891 1 91.25 170 PRO B CA 1
ATOM 4136 C C . PRO B 1 170 ? 14.891 -33.781 -15.336 1 91.25 170 PRO B C 1
ATOM 4138 O O . PRO B 1 170 ? 15.094 -33.719 -14.117 1 91.25 170 PRO B O 1
ATOM 4141 N N . VAL B 1 171 ? 15.625 -33.031 -16.188 1 94.75 171 VAL B N 1
ATOM 4142 C CA . VAL B 1 171 ? 16.859 -32.406 -15.734 1 94.75 171 VAL B CA 1
ATOM 4143 C C . VAL B 1 171 ? 16.766 -30.891 -15.875 1 94.75 171 VAL B C 1
ATOM 4145 O O . VAL B 1 171 ? 17.469 -30.141 -15.188 1 94.75 171 VAL B O 1
ATOM 4148 N N . HIS B 1 172 ? 15.844 -30.484 -16.719 1 94.5 172 HIS B N 1
ATOM 4149 C CA . HIS B 1 172 ? 15.781 -29.062 -16.984 1 94.5 172 HIS B CA 1
ATOM 4150 C C . HIS B 1 172 ? 14.391 -28.5 -16.703 1 94.5 172 HIS B C 1
ATOM 4152 O O . HIS B 1 172 ? 13.414 -29.25 -16.672 1 94.5 172 HIS B O 1
ATOM 4158 N N . LEU B 1 173 ? 14.352 -27.188 -16.438 1 93.88 173 LEU B N 1
ATOM 4159 C CA . LEU B 1 173 ? 13.109 -26.438 -16.281 1 93.88 173 LEU B CA 1
ATOM 4160 C C . LEU B 1 173 ? 13.039 -25.297 -17.312 1 93.88 173 LEU B C 1
ATOM 4162 O O . LEU B 1 173 ? 14.07 -24.797 -17.75 1 93.88 173 LEU B O 1
ATOM 4166 N N . ASN B 1 174 ? 11.859 -25.047 -17.672 1 90.5 174 ASN B N 1
ATOM 4167 C CA . ASN B 1 174 ? 11.578 -23.875 -18.5 1 90.5 174 ASN B CA 1
ATOM 4168 C C . ASN B 1 174 ? 11.406 -22.625 -17.641 1 90.5 174 ASN B C 1
ATOM 4170 O O . ASN B 1 174 ? 10.602 -22.609 -16.703 1 90.5 174 ASN B O 1
ATOM 4174 N N . PRO B 1 175 ? 12.258 -21.562 -17.969 1 89.12 175 PRO B N 1
ATOM 4175 C CA . PRO B 1 175 ? 11.992 -20.312 -17.25 1 89.12 175 PRO B CA 1
ATOM 4176 C C . PRO B 1 175 ? 10.648 -19.688 -17.609 1 89.12 175 PRO B C 1
ATOM 4178 O O . PRO B 1 175 ? 10.289 -19.625 -18.797 1 89.12 175 PRO B O 1
ATOM 4181 N N . VAL B 1 176 ? 9.812 -19.469 -16.703 1 88.31 176 VAL B N 1
ATOM 4182 C CA . VAL B 1 176 ? 8.516 -18.828 -16.875 1 88.31 176 VAL B CA 1
ATOM 4183 C C . VAL B 1 176 ? 8.438 -17.578 -16.016 1 88.31 176 VAL B C 1
ATOM 4185 O O . VAL B 1 176 ? 9.023 -17.516 -14.93 1 88.31 176 VAL B O 1
ATOM 4188 N N . GLN B 1 177 ? 7.75 -16.594 -16.531 1 89.62 177 GLN B N 1
ATOM 4189 C CA . GLN B 1 177 ? 7.598 -15.328 -15.805 1 89.62 177 GLN B CA 1
ATOM 4190 C C . GLN B 1 177 ? 6.809 -15.531 -14.516 1 89.62 177 GLN B C 1
ATOM 4192 O O . GLN B 1 177 ? 5.609 -15.812 -14.555 1 89.62 177 GLN B O 1
ATOM 4197 N N . CYS B 1 178 ? 7.496 -15.461 -13.492 1 93.44 178 CYS B N 1
ATOM 4198 C CA . CYS B 1 178 ? 6.879 -15.578 -12.172 1 93.44 178 CYS B CA 1
ATOM 4199 C C . CYS B 1 178 ? 6.941 -14.25 -11.43 1 93.44 178 CYS B C 1
ATOM 4201 O O . CYS B 1 178 ? 8.023 -13.695 -11.234 1 93.44 178 CYS B O 1
ATOM 4203 N N . ILE B 1 179 ? 5.742 -13.828 -10.953 1 95.38 179 ILE B N 1
ATOM 4204 C CA . ILE B 1 179 ? 5.641 -12.492 -10.359 1 95.38 179 ILE B CA 1
ATOM 4205 C C . ILE B 1 179 ? 5.602 -12.609 -8.836 1 95.38 179 ILE B C 1
ATOM 4207 O O . ILE B 1 179 ? 5.852 -11.625 -8.133 1 95.38 179 ILE B O 1
ATOM 4211 N N . GLY B 1 180 ? 5.395 -13.781 -8.32 1 97.44 180 GLY B N 1
ATOM 4212 C CA . GLY B 1 180 ? 5.477 -14.008 -6.887 1 97.44 180 GLY B CA 1
ATOM 4213 C C . GLY B 1 180 ? 4.125 -14.258 -6.242 1 97.44 180 GLY B C 1
ATOM 4214 O O . GLY B 1 180 ? 4.047 -14.523 -5.039 1 97.44 180 GLY B O 1
ATOM 4215 N N . GLY B 1 181 ? 3.037 -14.266 -7.027 1 98.06 181 GLY B N 1
ATOM 4216 C CA . GLY B 1 181 ? 1.687 -14.375 -6.496 1 98.06 181 GLY B CA 1
ATOM 4217 C C . GLY B 1 181 ? 1.415 -15.695 -5.812 1 98.06 181 GLY B C 1
ATOM 4218 O O . GLY B 1 181 ? 0.76 -15.742 -4.766 1 98.06 181 GLY B O 1
ATOM 4219 N N . SER B 1 182 ? 1.876 -16.75 -6.395 1 97.62 182 SER B N 1
ATOM 4220 C CA . SER B 1 182 ? 1.68 -18.062 -5.789 1 97.62 182 SER B CA 1
ATOM 4221 C C . SER B 1 182 ? 2.361 -18.156 -4.43 1 97.62 182 SER B C 1
ATOM 4223 O O . SER B 1 182 ? 1.782 -18.672 -3.471 1 97.62 182 SER B O 1
ATOM 4225 N N . ALA B 1 183 ? 3.57 -17.656 -4.383 1 98.69 183 ALA B N 1
ATOM 4226 C CA . ALA B 1 183 ? 4.289 -17.656 -3.113 1 98.69 183 ALA B CA 1
ATOM 4227 C C . ALA B 1 183 ? 3.613 -16.734 -2.102 1 98.69 183 ALA B C 1
ATOM 4229 O O . ALA B 1 183 ? 3.391 -17.125 -0.952 1 98.69 183 ALA B O 1
ATOM 4230 N N . ALA B 1 184 ? 3.197 -15.602 -2.521 1 98.75 184 ALA B N 1
ATOM 4231 C CA . ALA B 1 184 ? 2.602 -14.609 -1.632 1 98.75 184 ALA B CA 1
ATOM 4232 C C . ALA B 1 184 ? 1.297 -15.125 -1.03 1 98.75 184 ALA B C 1
ATOM 4234 O O . ALA B 1 184 ? 0.989 -14.844 0.131 1 98.75 184 ALA B O 1
ATOM 4235 N N . SER B 1 185 ? 0.513 -15.844 -1.751 1 98.19 185 SER B N 1
ATOM 4236 C CA . SER B 1 185 ? -0.813 -16.297 -1.349 1 98.19 185 SER B CA 1
ATOM 4237 C C . SER B 1 185 ? -0.745 -17.141 -0.079 1 98.19 185 SER B C 1
ATOM 4239 O O . SER B 1 185 ? -1.692 -17.172 0.709 1 98.19 185 SER B O 1
ATOM 4241 N N . GLY B 1 186 ? 0.363 -17.797 0.118 1 98.38 186 GLY B N 1
ATOM 4242 C CA . GLY B 1 186 ? 0.471 -18.641 1.288 1 98.38 186 GLY B CA 1
ATOM 4243 C C . GLY B 1 186 ? 1.462 -18.141 2.314 1 98.38 186 GLY B C 1
ATOM 4244 O O . GLY B 1 186 ? 1.486 -18.609 3.453 1 98.38 186 GLY B O 1
ATOM 4245 N N . LEU B 1 187 ? 2.26 -17.156 1.941 1 98.81 187 LEU B N 1
ATOM 4246 C CA . LEU B 1 187 ? 3.336 -16.734 2.83 1 98.81 187 LEU B CA 1
ATOM 4247 C C . LEU B 1 187 ? 2.984 -15.414 3.52 1 98.81 187 LEU B C 1
ATOM 4249 O O . LEU B 1 187 ? 3.611 -15.047 4.516 1 98.81 187 LEU B O 1
ATOM 4253 N N . ARG B 1 188 ? 2.031 -14.711 2.959 1 98.44 188 ARG B N 1
ATOM 4254 C CA . ARG B 1 188 ? 1.591 -13.445 3.537 1 98.44 188 ARG B CA 1
ATOM 4255 C C . ARG B 1 188 ? 0.129 -13.516 3.967 1 98.44 188 ARG B C 1
ATOM 4257 O O . ARG B 1 188 ? -0.702 -14.094 3.266 1 98.44 188 ARG B O 1
ATOM 4264 N N . GLN B 1 189 ? -0.148 -12.977 5.105 1 98.12 189 GLN B N 1
ATOM 4265 C CA . GLN B 1 189 ? -1.537 -12.867 5.539 1 98.12 189 GLN B CA 1
ATOM 4266 C C . GLN B 1 189 ? -2.318 -11.922 4.633 1 98.12 189 GLN B C 1
ATOM 4268 O O . GLN B 1 189 ? -1.79 -10.898 4.191 1 98.12 189 GLN B O 1
ATOM 4273 N N . GLY B 1 190 ? -3.604 -12.266 4.398 1 98.38 190 GLY B N 1
ATOM 4274 C CA . GLY B 1 190 ? -4.48 -11.453 3.572 1 98.38 190 GLY B CA 1
ATOM 4275 C C . GLY B 1 190 ? -5.121 -12.227 2.438 1 98.38 190 GLY B C 1
ATOM 4276 O O . GLY B 1 190 ? -4.492 -13.102 1.841 1 98.38 190 GLY B O 1
ATOM 4277 N N . GLY B 1 191 ? -6.293 -11.883 2.109 1 98.75 191 GLY B N 1
ATOM 4278 C CA . GLY B 1 191 ? -7.039 -12.562 1.061 1 98.75 191 GLY B CA 1
ATOM 4279 C C . GLY B 1 191 ? -6.828 -11.953 -0.312 1 98.75 191 GLY B C 1
ATOM 4280 O O . GLY B 1 191 ? -7.109 -12.594 -1.33 1 98.75 191 GLY B O 1
ATOM 4281 N N . VAL B 1 192 ? -6.426 -10.695 -0.324 1 98.94 192 VAL B N 1
ATOM 4282 C CA . VAL B 1 192 ? -6.016 -10.008 -1.546 1 98.94 192 VAL B CA 1
ATOM 4283 C C . VAL B 1 192 ? -4.648 -9.359 -1.343 1 98.94 192 VAL B C 1
ATOM 4285 O O . VAL B 1 192 ? -4.387 -8.766 -0.293 1 98.94 192 VAL B O 1
ATOM 4288 N N . LEU B 1 193 ? -3.785 -9.602 -2.287 1 98.81 193 LEU B N 1
ATOM 4289 C CA . LEU B 1 193 ? -2.418 -9.102 -2.209 1 98.81 193 LEU B CA 1
ATOM 4290 C C . LEU B 1 193 ? -2.047 -8.328 -3.473 1 98.81 193 LEU B C 1
ATOM 4292 O O . LEU B 1 193 ? -2.428 -8.727 -4.578 1 98.81 193 LEU B O 1
ATOM 4296 N N . VAL B 1 194 ? -1.331 -7.258 -3.301 1 98.94 194 VAL B N 1
ATOM 4297 C CA . VAL B 1 194 ? -0.777 -6.5 -4.414 1 98.94 194 VAL B CA 1
ATOM 4298 C C . VAL B 1 194 ? 0.745 -6.625 -4.422 1 98.94 194 VAL B C 1
ATOM 4300 O O . VAL B 1 194 ? 1.405 -6.309 -3.432 1 98.94 194 VAL B O 1
ATOM 4303 N N . ILE B 1 195 ? 1.268 -7.145 -5.504 1 98.69 195 ILE B N 1
ATOM 4304 C CA . ILE B 1 195 ? 2.705 -7.305 -5.695 1 98.69 195 ILE B CA 1
ATOM 4305 C C . ILE B 1 195 ? 3.199 -6.312 -6.742 1 98.69 195 ILE B C 1
ATOM 4307 O O . ILE B 1 195 ? 2.584 -6.152 -7.797 1 98.69 195 ILE B O 1
ATOM 4311 N N . ALA B 1 196 ? 4.207 -5.598 -6.465 1 97.81 196 ALA B N 1
ATOM 4312 C CA . ALA B 1 196 ? 4.832 -4.641 -7.375 1 97.81 196 ALA B CA 1
ATOM 4313 C C . ALA B 1 196 ? 6.348 -4.629 -7.203 1 97.81 196 ALA B C 1
ATOM 4315 O O . ALA B 1 196 ? 6.891 -5.363 -6.371 1 97.81 196 ALA B O 1
ATOM 4316 N N . GLY B 1 197 ? 6.977 -3.855 -8.086 1 92.81 197 GLY B N 1
ATOM 4317 C CA . GLY B 1 197 ? 8.43 -3.807 -8.023 1 92.81 197 GLY B CA 1
ATOM 4318 C C . GLY B 1 197 ? 9.086 -5.152 -8.266 1 92.81 197 GLY B C 1
ATOM 4319 O O . GLY B 1 197 ? 8.727 -5.859 -9.211 1 92.81 197 GLY B O 1
ATOM 4320 N N . GLU B 1 198 ? 10.094 -5.504 -7.578 1 92.38 198 GLU B N 1
ATOM 4321 C CA . GLU B 1 198 ? 10.773 -6.785 -7.723 1 92.38 198 GLU B CA 1
ATOM 4322 C C . GLU B 1 198 ? 10.188 -7.832 -6.785 1 92.38 198 GLU B C 1
ATOM 4324 O O . GLU B 1 198 ? 10.789 -8.172 -5.766 1 92.38 198 GLU B O 1
ATOM 4329 N N . ASN B 1 199 ? 8.953 -8.359 -7.207 1 97.25 199 ASN B N 1
ATOM 4330 C CA . ASN B 1 199 ? 8.281 -9.438 -6.496 1 97.25 199 ASN B CA 1
ATOM 4331 C C . ASN B 1 199 ? 8.031 -9.078 -5.035 1 97.25 199 ASN B C 1
ATOM 4333 O O . ASN B 1 199 ? 8.273 -9.891 -4.137 1 97.25 199 ASN B O 1
ATOM 4337 N N . THR B 1 200 ? 7.574 -7.863 -4.793 1 98.25 200 THR B N 1
ATOM 4338 C CA . THR B 1 200 ? 7.375 -7.344 -3.443 1 98.25 200 THR B CA 1
ATOM 4339 C C . THR B 1 200 ? 5.891 -7.152 -3.148 1 98.25 200 THR B C 1
ATOM 4341 O O . THR B 1 200 ? 5.191 -6.453 -3.885 1 98.25 200 THR B O 1
ATOM 4344 N N . VAL B 1 201 ? 5.422 -7.801 -2.084 1 98.69 201 VAL B N 1
ATOM 4345 C CA . VAL B 1 201 ? 4.055 -7.547 -1.647 1 98.69 201 VAL B CA 1
ATOM 4346 C C . VAL B 1 201 ? 3.957 -6.16 -1.023 1 98.69 201 VAL B C 1
ATOM 4348 O O . VAL B 1 201 ? 4.512 -5.914 0.051 1 98.69 201 VAL B O 1
ATOM 4351 N N . ILE B 1 202 ? 3.184 -5.273 -1.66 1 98.62 202 ILE B N 1
ATOM 4352 C CA . ILE B 1 202 ? 3.156 -3.895 -1.186 1 98.62 202 ILE B CA 1
ATOM 4353 C C . ILE B 1 202 ? 1.871 -3.646 -0.397 1 98.62 202 ILE B C 1
ATOM 4355 O O . ILE B 1 202 ? 1.749 -2.637 0.301 1 98.62 202 ILE B O 1
ATOM 4359 N N . ALA B 1 203 ? 0.934 -4.488 -0.506 1 98.56 203 ALA B N 1
ATOM 4360 C CA . ALA B 1 203 ? -0.326 -4.371 0.224 1 98.56 203 ALA B CA 1
ATOM 4361 C C . ALA B 1 203 ? -1.007 -5.73 0.362 1 98.56 203 ALA B C 1
ATOM 4363 O O . ALA B 1 203 ? -0.866 -6.594 -0.508 1 98.56 203 ALA B O 1
ATOM 4364 N N . ALA B 1 204 ? -1.662 -5.945 1.406 1 98.5 204 ALA B N 1
ATOM 4365 C CA . ALA B 1 204 ? -2.465 -7.133 1.687 1 98.5 204 ALA B CA 1
ATOM 4366 C C . ALA B 1 204 ? -3.674 -6.785 2.549 1 98.5 204 ALA B C 1
ATOM 4368 O O . ALA B 1 204 ? -3.59 -5.93 3.434 1 98.5 204 ALA B O 1
ATOM 4369 N N . ALA B 1 205 ? -4.777 -7.395 2.326 1 98.5 205 ALA B N 1
ATOM 4370 C CA . ALA B 1 205 ? -5.98 -7.148 3.117 1 98.5 205 ALA B CA 1
ATOM 4371 C C . ALA B 1 205 ? -6.863 -8.391 3.176 1 98.5 205 ALA B C 1
ATOM 4373 O O . ALA B 1 205 ? -6.836 -9.227 2.268 1 98.5 205 ALA B O 1
ATOM 4374 N N . ASP B 1 206 ? -7.582 -8.508 4.23 1 98.56 206 ASP B N 1
ATOM 4375 C CA . ASP B 1 206 ? -8.57 -9.578 4.355 1 98.56 206 ASP B CA 1
ATOM 4376 C C . ASP B 1 206 ? -9.82 -9.273 3.535 1 98.56 206 ASP B C 1
ATOM 4378 O O . ASP B 1 206 ? -10.125 -8.109 3.271 1 98.56 206 ASP B O 1
ATOM 4382 N N . ILE B 1 207 ? -10.445 -10.258 3.105 1 98.69 207 ILE B N 1
ATOM 4383 C CA . ILE B 1 207 ? -11.766 -10.188 2.49 1 98.69 207 ILE B CA 1
ATOM 4384 C C . ILE B 1 207 ? -12.797 -10.844 3.402 1 98.69 207 ILE B C 1
ATOM 4386 O O . ILE B 1 207 ? -12.547 -11.922 3.953 1 98.69 207 ILE B O 1
ATOM 4390 N N . SER B 1 208 ? -13.93 -10.25 3.543 1 98.31 208 SER B N 1
ATOM 4391 C CA . SER B 1 208 ? -14.992 -10.734 4.418 1 98.31 208 SER B CA 1
ATOM 4392 C C . SER B 1 208 ? -15.375 -12.172 4.078 1 98.31 208 SER B C 1
ATOM 4394 O O . SER B 1 208 ? -15.461 -12.531 2.902 1 98.31 208 SER B O 1
ATOM 4396 N N . GLU B 1 209 ? -15.727 -12.945 5.113 1 97.69 209 GLU B N 1
ATOM 4397 C CA . GLU B 1 209 ? -16.141 -14.336 4.957 1 97.69 209 GLU B CA 1
ATOM 4398 C C . GLU B 1 209 ? -17.531 -14.43 4.332 1 97.69 209 GLU B C 1
ATOM 4400 O O . GLU B 1 209 ? -17.938 -15.508 3.898 1 97.69 209 GLU B O 1
ATOM 4405 N N . SER B 1 210 ? -18.188 -13.312 4.191 1 98.31 210 SER B N 1
ATOM 4406 C CA . SER B 1 210 ? -19.516 -13.305 3.574 1 98.31 210 SER B CA 1
ATOM 4407 C C . SER B 1 210 ? -19.422 -13.5 2.066 1 98.31 210 SER B C 1
ATOM 4409 O O . SER B 1 210 ? -20.422 -13.766 1.405 1 98.31 210 SER B O 1
ATOM 4411 N N . TYR B 1 211 ? -18.25 -13.391 1.549 1 98.69 211 TYR B N 1
ATOM 4412 C CA . TYR B 1 211 ? -18.047 -13.547 0.111 1 98.69 211 TYR B CA 1
ATOM 4413 C C . TYR B 1 211 ? -17.75 -15 -0.249 1 98.69 211 TYR B C 1
ATOM 4415 O O . TYR B 1 211 ? -17.156 -15.727 0.542 1 98.69 211 TYR B O 1
ATOM 4423 N N . GLU B 1 212 ? -18.172 -15.367 -1.406 1 98.56 212 GLU B N 1
ATOM 4424 C CA . GLU B 1 212 ? -17.844 -16.641 -2.039 1 98.56 212 GLU B CA 1
ATOM 4425 C C . GLU B 1 212 ? -17.094 -16.422 -3.35 1 98.56 212 GLU B C 1
ATOM 4427 O O . GLU B 1 212 ? -17.234 -15.383 -3.992 1 98.56 212 GLU B O 1
ATOM 4432 N N . VAL B 1 213 ? -16.281 -17.375 -3.627 1 98.69 213 VAL B N 1
ATOM 4433 C CA . VAL B 1 213 ? -15.555 -17.391 -4.891 1 98.69 213 VAL B CA 1
ATOM 4434 C C . VAL B 1 213 ? -16.094 -18.5 -5.785 1 98.69 213 VAL B C 1
ATOM 4436 O O . VAL B 1 213 ? -16.234 -19.641 -5.348 1 98.69 213 VAL B O 1
ATOM 4439 N N . ILE B 1 214 ? -16.406 -18.188 -6.992 1 98.44 214 ILE B N 1
ATOM 4440 C CA . ILE B 1 214 ? -16.812 -19.172 -7.98 1 98.44 214 ILE B CA 1
ATOM 4441 C C . ILE B 1 214 ? -15.844 -19.141 -9.164 1 98.44 214 ILE B C 1
ATOM 4443 O O . ILE B 1 214 ? -15.539 -18.078 -9.695 1 98.44 214 ILE B O 1
ATOM 4447 N N . ILE B 1 215 ? -15.305 -20.281 -9.492 1 97.75 215 ILE B N 1
ATOM 4448 C CA . ILE B 1 215 ? -14.367 -20.453 -10.594 1 97.75 215 ILE B CA 1
ATOM 4449 C C . ILE B 1 215 ? -15.016 -21.281 -11.695 1 97.75 215 ILE B C 1
ATOM 4451 O O . ILE B 1 215 ? -15.656 -22.297 -11.422 1 97.75 215 ILE B O 1
ATOM 4455 N N . GLY B 1 216 ? -14.93 -20.797 -12.906 1 97.06 216 GLY B N 1
ATOM 4456 C CA . GLY B 1 216 ? -15.43 -21.516 -14.07 1 97.06 216 GLY B CA 1
ATOM 4457 C C . GLY B 1 216 ? -14.352 -21.812 -15.094 1 97.06 216 GLY B C 1
ATOM 4458 O O . GLY B 1 216 ? -13.594 -20.906 -15.477 1 97.06 216 GLY B O 1
ATOM 4459 N N . ILE B 1 217 ? -14.266 -23.047 -15.492 1 94.94 217 ILE B N 1
ATOM 4460 C CA . ILE B 1 217 ? -13.336 -23.469 -16.547 1 94.94 217 ILE B CA 1
ATOM 4461 C C . ILE B 1 217 ? -14.117 -24.047 -17.719 1 94.94 217 ILE B C 1
ATOM 4463 O O . ILE B 1 217 ? -14.922 -24.969 -17.547 1 94.94 217 ILE B O 1
ATOM 4467 N N . PRO B 1 218 ? -13.883 -23.5 -18.906 1 94.44 218 PRO B N 1
ATOM 4468 C CA . PRO B 1 218 ? -14.594 -24.062 -20.047 1 94.44 218 PRO B CA 1
ATOM 4469 C C . PRO B 1 218 ? -14.391 -25.578 -20.188 1 94.44 218 PRO B C 1
ATOM 4471 O O . PRO B 1 218 ? -13.25 -26.047 -20.109 1 94.44 218 PRO B O 1
ATOM 4474 N N . GLU B 1 219 ? -15.43 -26.344 -20.469 1 92.44 219 GLU B N 1
ATOM 4475 C CA . GLU B 1 219 ? -15.375 -27.797 -20.531 1 92.44 219 GLU B CA 1
ATOM 4476 C C . GLU B 1 219 ? -14.641 -28.281 -21.766 1 92.44 219 GLU B C 1
ATOM 4478 O O . GLU B 1 219 ? -14.07 -29.375 -21.781 1 92.44 219 GLU B O 1
ATOM 4483 N N . ASP B 1 220 ? -14.672 -27.5 -22.781 1 90.25 220 ASP B N 1
ATOM 4484 C CA . ASP B 1 220 ? -14.055 -27.922 -24.031 1 90.25 220 ASP B CA 1
ATOM 4485 C C . ASP B 1 220 ? -12.594 -27.484 -24.094 1 90.25 220 ASP B C 1
ATOM 4487 O O . ASP B 1 220 ? -11.961 -27.562 -25.156 1 90.25 220 ASP B O 1
ATOM 4491 N N . PHE B 1 221 ? -12.102 -26.953 -22.984 1 86.69 221 PHE B N 1
ATOM 4492 C CA . PHE B 1 221 ? -10.695 -26.578 -22.922 1 86.69 221 PHE B CA 1
ATOM 4493 C C . PHE B 1 221 ? -9.805 -27.812 -22.859 1 86.69 221 PHE B C 1
ATOM 4495 O O . PHE B 1 221 ? -10.039 -28.719 -22.047 1 86.69 221 PHE B O 1
ATOM 4502 N N . ASP B 1 222 ? -8.828 -27.859 -23.875 1 76.62 222 ASP B N 1
ATOM 4503 C CA . ASP B 1 222 ? -7.844 -28.938 -23.891 1 76.62 222 ASP B CA 1
ATOM 4504 C C . ASP B 1 222 ? -6.488 -28.453 -23.391 1 76.62 222 ASP B C 1
ATOM 4506 O O . ASP B 1 222 ? -5.969 -27.438 -23.844 1 76.62 222 ASP B O 1
ATOM 4510 N N . PHE B 1 223 ? -5.992 -29.156 -22.5 1 68.12 223 PHE B N 1
ATOM 4511 C CA . PHE B 1 223 ? -4.73 -28.844 -21.844 1 68.12 223 PHE B CA 1
ATOM 4512 C C . PHE B 1 223 ? -3.561 -29.031 -22.812 1 68.12 223 PHE B C 1
ATOM 4514 O O . PHE B 1 223 ? -3.533 -29.984 -23.578 1 68.12 223 PHE B O 1
ATOM 4521 N N . VAL B 1 224 ? -2.803 -27.922 -23 1 67.25 224 VAL B N 1
ATOM 4522 C CA . VAL B 1 224 ? -1.562 -28.047 -23.766 1 67.25 224 VAL B CA 1
ATOM 4523 C C . VAL B 1 224 ? -0.371 -28.047 -22.812 1 67.25 224 VAL B C 1
ATOM 4525 O O . VAL B 1 224 ? -0.441 -27.484 -21.719 1 67.25 224 VAL B O 1
ATOM 4528 N N . ASP B 1 225 ? 0.665 -28.734 -23.156 1 68.06 225 ASP B N 1
ATOM 4529 C CA . ASP B 1 225 ? 1.836 -28.812 -22.297 1 68.06 225 ASP B CA 1
ATOM 4530 C C . ASP B 1 225 ? 2.467 -27.438 -22.094 1 68.06 225 ASP B C 1
ATOM 4532 O O . ASP B 1 225 ? 2.209 -26.516 -22.859 1 68.06 225 ASP B O 1
ATOM 4536 N N . SER B 1 226 ? 3.312 -27.297 -21.062 1 68.44 226 SER B N 1
ATOM 4537 C CA . SER B 1 226 ? 3.895 -26.031 -20.625 1 68.44 226 SER B CA 1
ATOM 4538 C C . SER B 1 226 ? 4.789 -25.438 -21.719 1 68.44 226 SER B C 1
ATOM 4540 O O . SER B 1 226 ? 4.797 -24.219 -21.922 1 68.44 226 SER B O 1
ATOM 4542 N N . LYS B 1 227 ? 5.535 -26.344 -22.391 1 70 227 LYS B N 1
ATOM 4543 C CA . LYS B 1 227 ? 6.418 -25.859 -23.438 1 70 227 LYS B CA 1
ATOM 4544 C C . LYS B 1 227 ? 5.621 -25.219 -24.578 1 70 227 LYS B C 1
ATOM 4546 O O . LYS B 1 227 ? 5.973 -24.141 -25.062 1 70 227 LYS B O 1
ATOM 4551 N N . ALA B 1 228 ? 4.66 -25.906 -24.891 1 76.25 228 ALA B N 1
ATOM 4552 C CA . ALA B 1 228 ? 3.826 -25.391 -25.984 1 76.25 228 ALA B CA 1
ATOM 4553 C C . ALA B 1 228 ? 3.137 -24.094 -25.562 1 76.25 228 ALA B C 1
ATOM 4555 O O . ALA B 1 228 ? 3.051 -23.156 -26.359 1 76.25 228 ALA B O 1
ATOM 4556 N N . GLN B 1 229 ? 2.689 -24.031 -24.391 1 76.5 229 GLN B N 1
ATOM 4557 C CA . GLN B 1 229 ? 2.041 -22.828 -23.875 1 76.5 229 GLN B CA 1
ATOM 4558 C C . GLN B 1 229 ? 3.01 -21.641 -23.859 1 76.5 229 GLN B C 1
ATOM 4560 O O . GLN B 1 229 ? 2.633 -20.516 -24.188 1 76.5 229 GLN B O 1
ATOM 4565 N N . PHE B 1 230 ? 4.168 -21.938 -23.453 1 75.56 230 PHE B N 1
ATOM 4566 C CA . PHE B 1 230 ? 5.18 -20.891 -23.375 1 75.56 230 PHE B CA 1
ATOM 4567 C C . PHE B 1 230 ? 5.531 -20.375 -24.766 1 75.56 230 PHE B C 1
ATOM 4569 O O . PHE B 1 230 ? 5.734 -19.172 -24.953 1 75.56 230 PHE B O 1
ATOM 4576 N N . GLU B 1 231 ? 5.645 -21.281 -25.688 1 78.88 231 GLU B N 1
ATOM 4577 C CA . GLU B 1 231 ? 5.922 -20.875 -27.062 1 78.88 231 GLU B CA 1
ATOM 4578 C C . GLU B 1 231 ? 4.809 -20 -27.609 1 78.88 231 GLU B C 1
ATOM 4580 O O . GLU B 1 231 ? 5.078 -19.016 -28.312 1 78.88 231 GLU B O 1
ATOM 4585 N N . GLU B 1 232 ? 3.66 -20.375 -27.281 1 81.75 232 GLU B N 1
ATOM 4586 C CA . GLU B 1 232 ? 2.531 -19.547 -27.703 1 81.75 232 GLU B CA 1
ATOM 4587 C C . GLU B 1 232 ? 2.576 -18.188 -27.031 1 81.75 232 GLU B C 1
ATOM 4589 O O . GLU B 1 232 ? 2.258 -17.172 -27.656 1 81.75 232 GLU B O 1
ATOM 4594 N N . GLU B 1 233 ? 2.91 -18.188 -25.766 1 80.62 233 GLU B N 1
ATOM 4595 C CA . GLU B 1 233 ? 3.029 -16.922 -25.047 1 80.62 233 GLU B CA 1
ATOM 4596 C C . GLU B 1 233 ? 4.098 -16.031 -25.656 1 80.62 233 GLU B C 1
ATOM 4598 O O . GLU B 1 233 ? 3.889 -14.828 -25.812 1 80.62 233 GLU B O 1
ATOM 4603 N N . LYS B 1 234 ? 5.125 -16.578 -26.062 1 80.31 234 LYS B N 1
ATOM 4604 C CA . LYS B 1 234 ? 6.223 -15.836 -26.672 1 80.31 234 LYS B CA 1
ATOM 4605 C C . LYS B 1 234 ? 5.762 -15.117 -27.938 1 80.31 234 LYS B C 1
ATOM 4607 O O . LYS B 1 234 ? 6.184 -13.992 -28.203 1 80.31 234 LYS B O 1
ATOM 4612 N N . GLU B 1 235 ? 4.922 -15.805 -28.594 1 83.44 235 GLU B N 1
ATOM 4613 C CA . GLU B 1 235 ? 4.441 -15.25 -29.859 1 83.44 235 GLU B CA 1
ATOM 4614 C C . GLU B 1 235 ? 3.486 -14.078 -29.625 1 83.44 235 GLU B C 1
ATOM 4616 O O . GLU B 1 235 ? 3.205 -13.305 -30.547 1 83.44 235 GLU B O 1
ATOM 4621 N N . ASN B 1 236 ? 3.055 -13.945 -28.422 1 86.62 236 ASN B N 1
ATOM 4622 C CA . ASN B 1 236 ? 2.053 -12.93 -28.141 1 86.62 236 ASN B CA 1
ATOM 4623 C C . ASN B 1 236 ? 2.594 -11.867 -27.188 1 86.62 236 ASN B C 1
ATOM 4625 O O . ASN B 1 236 ? 1.848 -10.992 -26.734 1 86.62 236 ASN B O 1
ATOM 4629 N N . LEU B 1 237 ? 3.85 -11.898 -26.875 1 85.56 237 LEU B N 1
ATOM 4630 C CA . LEU B 1 237 ? 4.473 -10.992 -25.922 1 85.56 237 LEU B CA 1
ATOM 4631 C C . LEU B 1 237 ? 4.34 -9.547 -26.391 1 85.56 237 LEU B C 1
ATOM 4633 O O . LEU B 1 237 ? 4.234 -8.633 -25.562 1 85.56 237 LEU B O 1
ATOM 4637 N N . ASP B 1 238 ? 4.301 -9.383 -27.656 1 89.75 238 ASP B N 1
ATOM 4638 C CA . ASP B 1 238 ? 4.195 -8.039 -28.219 1 89.75 238 ASP B CA 1
ATOM 4639 C C . ASP B 1 238 ? 2.877 -7.383 -27.812 1 89.75 238 ASP B C 1
ATOM 4641 O O . ASP B 1 238 ? 2.818 -6.164 -27.641 1 89.75 238 ASP B O 1
ATOM 4645 N N . LYS B 1 239 ? 1.867 -8.172 -27.719 1 91.31 239 LYS B N 1
ATOM 4646 C CA . LYS B 1 239 ? 0.566 -7.648 -27.312 1 91.31 239 LYS B CA 1
ATOM 4647 C C . LYS B 1 239 ? 0.607 -7.125 -25.891 1 91.31 239 LYS B C 1
ATOM 4649 O O . LYS B 1 239 ? 0.029 -6.078 -25.578 1 91.31 239 LYS B O 1
ATOM 4654 N N . PHE B 1 240 ? 1.291 -7.805 -25.047 1 90.38 240 PHE B N 1
ATOM 4655 C CA . PHE B 1 240 ? 1.446 -7.379 -23.656 1 90.38 240 PHE B CA 1
ATOM 4656 C C . PHE B 1 240 ? 2.297 -6.117 -23.578 1 90.38 240 PHE B C 1
ATOM 4658 O O . PHE B 1 240 ? 1.988 -5.207 -22.797 1 90.38 240 PHE B O 1
ATOM 4665 N N . LEU B 1 241 ? 3.334 -6.125 -24.391 1 92.25 241 LEU B N 1
ATOM 4666 C CA . LEU B 1 241 ? 4.195 -4.949 -24.438 1 92.25 241 LEU B CA 1
ATOM 4667 C C . LEU B 1 241 ? 3.402 -3.713 -24.844 1 92.25 241 LEU B C 1
ATOM 4669 O O . LEU B 1 241 ? 3.523 -2.658 -24.219 1 92.25 241 LEU B O 1
ATOM 4673 N N . GLU B 1 242 ? 2.611 -3.869 -25.859 1 93.75 242 GLU B N 1
ATOM 4674 C CA . GLU B 1 242 ? 1.818 -2.754 -26.375 1 93.75 242 GLU B CA 1
ATOM 4675 C C . GLU B 1 242 ? 0.773 -2.311 -25.344 1 93.75 242 GLU B C 1
ATOM 4677 O O . GLU B 1 242 ? 0.55 -1.113 -25.156 1 93.75 242 GLU B O 1
ATOM 4682 N N . CYS B 1 243 ? 0.168 -3.23 -24.703 1 93.12 243 CYS B N 1
ATOM 4683 C CA . CYS B 1 243 ? -0.797 -2.93 -23.656 1 93.12 243 CYS B CA 1
ATOM 4684 C C . CYS B 1 243 ? -0.156 -2.1 -22.547 1 93.12 243 CYS B C 1
ATOM 4686 O O . CYS B 1 243 ? -0.726 -1.101 -22.109 1 93.12 243 CYS B O 1
ATOM 4688 N N . GLY B 1 244 ? 0.998 -2.514 -22.125 1 93.12 244 GLY B N 1
ATOM 4689 C CA . GLY B 1 244 ? 1.715 -1.771 -21.094 1 93.12 244 GLY B CA 1
ATOM 4690 C C . GLY B 1 244 ? 2.094 -0.368 -21.531 1 93.12 244 GLY B C 1
ATOM 4691 O O . GLY B 1 244 ? 1.904 0.593 -20.781 1 93.12 244 GLY B O 1
ATOM 4692 N N . LYS B 1 245 ? 2.582 -0.283 -22.719 1 93.44 245 LYS B N 1
ATOM 4693 C CA . LYS B 1 245 ? 2.979 1.021 -23.234 1 93.44 245 LYS B CA 1
ATOM 4694 C C . LYS B 1 245 ? 1.8 1.99 -23.25 1 93.44 245 LYS B C 1
ATOM 4696 O O . LYS B 1 245 ? 1.956 3.172 -22.938 1 93.44 245 LYS B O 1
ATOM 4701 N N . CYS B 1 246 ? 0.684 1.439 -23.562 1 96 246 CYS B N 1
ATOM 4702 C CA . CYS B 1 246 ? -0.493 2.279 -23.75 1 96 246 CYS B CA 1
ATOM 4703 C C . CYS B 1 246 ? -1.167 2.584 -22.422 1 96 246 CYS B C 1
ATOM 4705 O O . CYS B 1 246 ? -1.717 3.67 -22.234 1 96 246 CYS B O 1
ATOM 4707 N N . HIS B 1 247 ? -1.058 1.631 -21.438 1 97.38 247 HIS B N 1
ATOM 4708 C CA . HIS B 1 247 ? -2.027 1.744 -20.359 1 97.38 247 HIS B CA 1
ATOM 4709 C C . HIS B 1 247 ? -1.345 1.673 -19 1 97.38 247 HIS B C 1
ATOM 4711 O O . HIS B 1 247 ? -1.988 1.87 -17.969 1 97.38 247 HIS B O 1
ATOM 4717 N N . LYS B 1 248 ? -0.035 1.413 -18.906 1 96.88 248 LYS B N 1
ATOM 4718 C CA . LYS B 1 248 ? 0.622 1.146 -17.625 1 96.88 248 LYS B CA 1
ATOM 4719 C C . LYS B 1 248 ? 0.412 2.297 -16.656 1 96.88 248 LYS B C 1
ATOM 4721 O O . LYS B 1 248 ? 0.21 2.072 -15.461 1 96.88 248 LYS B O 1
ATOM 4726 N N . ASP B 1 249 ? 0.472 3.535 -17.125 1 97.06 249 ASP B N 1
ATOM 4727 C CA . ASP B 1 249 ? 0.358 4.695 -16.25 1 97.06 249 ASP B CA 1
ATOM 4728 C C . ASP B 1 249 ? -1.062 4.836 -15.703 1 97.06 249 ASP B C 1
ATOM 4730 O O . ASP B 1 249 ? -1.254 5.113 -14.516 1 97.06 249 ASP B O 1
ATOM 4734 N N . GLU B 1 250 ? -2.053 4.695 -16.547 1 97.31 250 GLU B N 1
ATOM 4735 C CA . GLU B 1 250 ? -3.443 4.734 -16.094 1 97.31 250 GLU B CA 1
ATOM 4736 C C . GLU B 1 250 ? -3.746 3.604 -15.125 1 97.31 250 GLU B C 1
ATOM 4738 O O . GLU B 1 250 ? -4.473 3.797 -14.148 1 97.31 250 GLU B O 1
ATOM 4743 N N . ILE B 1 251 ? -3.236 2.406 -15.422 1 98.31 251 ILE B N 1
ATOM 4744 C CA . ILE B 1 251 ? -3.406 1.271 -14.523 1 98.31 251 ILE B CA 1
ATOM 4745 C C . ILE B 1 251 ? -2.834 1.612 -13.148 1 98.31 251 ILE B C 1
ATOM 4747 O O . ILE B 1 251 ? -3.488 1.396 -12.125 1 98.31 251 ILE B O 1
ATOM 4751 N N . ALA B 1 252 ? -1.629 2.184 -13.172 1 98.38 252 ALA B N 1
ATOM 4752 C CA . ALA B 1 252 ? -0.99 2.564 -11.914 1 98.38 252 ALA B CA 1
ATOM 4753 C C . ALA B 1 252 ? -1.834 3.588 -11.164 1 98.38 252 ALA B C 1
ATOM 4755 O O . ALA B 1 252 ? -1.999 3.49 -9.945 1 98.38 252 ALA B O 1
ATOM 4756 N N . TYR B 1 253 ? -2.367 4.562 -11.875 1 98.31 253 TYR B N 1
ATOM 4757 C CA . TYR B 1 253 ? -3.221 5.578 -11.266 1 98.31 253 TYR B CA 1
ATOM 4758 C C . TYR B 1 253 ? -4.438 4.941 -10.609 1 98.31 253 TYR B C 1
ATOM 4760 O O . TYR B 1 253 ? -4.762 5.258 -9.461 1 98.31 253 TYR B O 1
ATOM 4768 N N . ASN B 1 254 ? -5.094 4.07 -11.281 1 98.56 254 ASN B N 1
ATOM 4769 C CA . ASN B 1 254 ? -6.301 3.42 -10.781 1 98.56 254 ASN B CA 1
ATOM 4770 C C . ASN B 1 254 ? -6.008 2.57 -9.547 1 98.56 254 ASN B C 1
ATOM 4772 O O . ASN B 1 254 ? -6.809 2.531 -8.617 1 98.56 254 ASN B O 1
ATOM 4776 N N . ILE B 1 255 ? -4.895 1.904 -9.586 1 98.75 255 ILE B N 1
ATOM 4777 C CA . ILE B 1 255 ? -4.539 1.068 -8.445 1 98.75 255 ILE B CA 1
ATOM 4778 C C . ILE B 1 255 ? -4.219 1.949 -7.242 1 98.75 255 ILE B C 1
ATOM 4780 O O . ILE B 1 255 ? -4.715 1.708 -6.137 1 98.75 255 ILE B O 1
ATOM 4784 N N . LEU B 1 256 ? -3.467 2.975 -7.418 1 98.62 256 LEU B N 1
ATOM 4785 C CA . LEU B 1 256 ? -3.002 3.83 -6.328 1 98.62 256 LEU B CA 1
ATOM 4786 C C . LEU B 1 256 ? -4.164 4.598 -5.707 1 98.62 256 LEU B C 1
ATOM 4788 O O . LEU B 1 256 ? -4.258 4.699 -4.48 1 98.62 256 LEU B O 1
ATOM 4792 N N . HIS B 1 257 ? -5.062 5.109 -6.527 1 98.12 257 HIS B N 1
ATOM 4793 C CA . HIS B 1 257 ? -6.031 6.078 -6.035 1 98.12 257 HIS B CA 1
ATOM 4794 C C . HIS B 1 257 ? -7.375 5.418 -5.75 1 98.12 257 HIS B C 1
ATOM 4796 O O . HIS B 1 257 ? -8.219 5.988 -5.047 1 98.12 257 HIS B O 1
ATOM 4802 N N . TYR B 1 258 ? -7.609 4.242 -6.312 1 98.44 258 TYR B N 1
ATOM 4803 C CA . TYR B 1 258 ? -8.922 3.619 -6.137 1 98.44 258 TYR B CA 1
ATOM 4804 C C . TYR B 1 258 ? -8.789 2.236 -5.512 1 98.44 258 TYR B C 1
ATOM 4806 O O . TYR B 1 258 ? -9.422 1.944 -4.496 1 98.44 258 TYR B O 1
ATOM 4814 N N . PHE B 1 259 ? -7.914 1.371 -6.043 1 98.88 259 PHE B N 1
ATOM 4815 C CA . PHE B 1 259 ? -7.848 -0.015 -5.598 1 98.88 259 PHE B CA 1
ATOM 4816 C C . PHE B 1 259 ? -7.309 -0.1 -4.176 1 98.88 259 PHE B C 1
ATOM 4818 O O . PHE B 1 259 ? -7.938 -0.694 -3.299 1 98.88 259 PHE B O 1
ATOM 4825 N N . LEU B 1 260 ? -6.117 0.458 -3.938 1 98.88 260 LEU B N 1
ATOM 4826 C CA . LEU B 1 260 ? -5.465 0.343 -2.639 1 98.88 260 LEU B CA 1
ATOM 4827 C C . LEU B 1 260 ? -6.316 0.976 -1.545 1 98.88 260 LEU B C 1
ATOM 4829 O O . LEU B 1 260 ? -6.523 0.377 -0.487 1 98.88 260 LEU B O 1
ATOM 4833 N N . PRO B 1 261 ? -6.883 2.217 -1.759 1 98.44 261 PRO B N 1
ATOM 4834 C CA . PRO B 1 261 ? -7.809 2.742 -0.75 1 98.44 261 PRO B CA 1
ATOM 4835 C C . PRO B 1 261 ? -9.016 1.832 -0.524 1 98.44 261 PRO B C 1
ATOM 4837 O O . PRO B 1 261 ? -9.477 1.688 0.609 1 98.44 261 PRO B O 1
ATOM 4840 N N . ALA B 1 262 ? -9.555 1.23 -1.566 1 98.5 262 ALA B N 1
ATOM 4841 C CA . ALA B 1 262 ? -10.688 0.32 -1.45 1 98.5 262 ALA B CA 1
ATOM 4842 C C . ALA B 1 262 ? -10.336 -0.899 -0.606 1 98.5 262 ALA B C 1
ATOM 4844 O O . ALA B 1 262 ? -11.172 -1.423 0.128 1 98.5 262 ALA B O 1
ATOM 4845 N N . MET B 1 263 ? -9.125 -1.384 -0.76 1 98.44 263 MET B N 1
ATOM 4846 C CA . MET B 1 263 ? -8.656 -2.488 0.076 1 98.44 263 MET B CA 1
ATOM 4847 C C . MET B 1 263 ? -8.742 -2.125 1.554 1 98.44 263 MET B C 1
ATOM 4849 O O . MET B 1 263 ? -9.242 -2.91 2.363 1 98.44 263 MET B O 1
ATOM 4853 N N . GLU B 1 264 ? -8.234 -0.92 1.867 1 97 264 GLU B N 1
ATOM 4854 C CA . GLU B 1 264 ? -8.227 -0.452 3.25 1 97 264 GLU B CA 1
ATOM 4855 C C . GLU B 1 264 ? -9.648 -0.305 3.787 1 97 264 GLU B C 1
ATOM 4857 O O . GLU B 1 264 ? -9.891 -0.504 4.98 1 97 264 GLU B O 1
ATOM 4862 N N . ARG B 1 265 ? -10.555 0.01 2.91 1 95.81 265 ARG B N 1
ATOM 4863 C CA . ARG B 1 265 ? -11.93 0.291 3.324 1 95.81 265 ARG B CA 1
ATOM 4864 C C . ARG B 1 265 ? -12.828 -0.924 3.109 1 95.81 265 ARG B C 1
ATOM 4866 O O . ARG B 1 265 ? -14.055 -0.819 3.186 1 95.81 265 ARG B O 1
ATOM 4873 N N . GLU B 1 266 ? -12.297 -2.049 2.678 1 96.19 266 GLU B N 1
ATOM 4874 C CA . GLU B 1 266 ? -13 -3.307 2.449 1 96.19 266 GLU B CA 1
ATOM 4875 C C . GLU B 1 266 ? -14.109 -3.139 1.417 1 96.19 266 GLU B C 1
ATOM 4877 O O . GLU B 1 266 ? -15.227 -3.629 1.612 1 96.19 266 GLU B O 1
ATOM 4882 N N . ASN B 1 267 ? -13.844 -2.342 0.455 1 97.75 267 ASN B N 1
ATOM 4883 C CA . ASN B 1 267 ? -14.766 -2.105 -0.651 1 97.75 267 ASN B CA 1
ATOM 4884 C C . ASN B 1 267 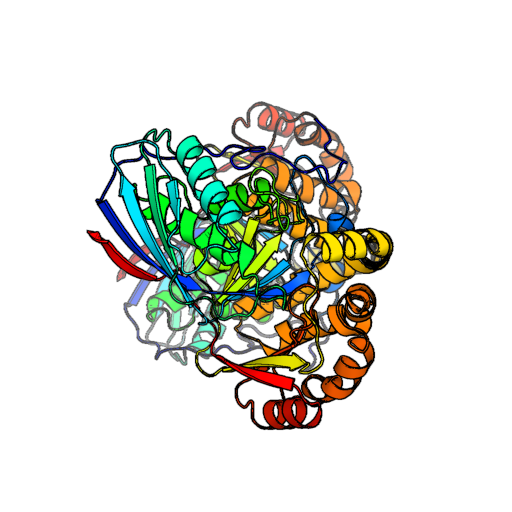? -14.422 -2.973 -1.86 1 97.75 267 ASN B C 1
ATOM 4886 O O . ASN B 1 267 ? -13.812 -2.494 -2.818 1 97.75 267 ASN B O 1
ATOM 4890 N N . LEU B 1 268 ? -14.906 -4.223 -1.848 1 98.75 268 LEU B N 1
ATOM 4891 C CA . LEU B 1 268 ? -14.562 -5.184 -2.891 1 98.75 268 LEU B CA 1
ATOM 4892 C C . LEU B 1 268 ? -15.141 -4.746 -4.238 1 98.75 268 LEU B C 1
ATOM 4894 O O . LEU B 1 268 ? -14.539 -5.004 -5.281 1 98.75 268 LEU B O 1
ATOM 4898 N N . LYS B 1 269 ? -16.25 -4.062 -4.238 1 98.62 269 LYS B N 1
ATOM 4899 C CA . LYS B 1 269 ? -16.875 -3.592 -5.477 1 98.62 269 LYS B CA 1
ATOM 4900 C C . LYS B 1 269 ? -15.914 -2.686 -6.254 1 98.62 269 LYS B C 1
ATOM 4902 O O . LYS B 1 269 ? -15.711 -2.875 -7.453 1 98.62 269 LYS B O 1
ATOM 4907 N N . THR B 1 270 ? -15.336 -1.672 -5.562 1 98.69 270 THR B N 1
ATOM 4908 C CA . THR B 1 270 ? -14.398 -0.749 -6.199 1 98.69 270 THR B CA 1
ATOM 4909 C C . THR B 1 270 ? -13.133 -1.479 -6.645 1 98.69 270 THR B C 1
ATOM 4911 O O . THR B 1 270 ? -12.594 -1.199 -7.719 1 98.69 270 THR B O 1
ATOM 4914 N N . MET B 1 271 ? -12.641 -2.422 -5.832 1 98.88 271 MET B N 1
ATOM 4915 C CA . MET B 1 271 ? -11.523 -3.254 -6.258 1 98.88 271 MET B CA 1
ATOM 4916 C C . MET B 1 271 ? -11.836 -3.957 -7.574 1 98.88 271 MET B C 1
ATOM 4918 O O . MET B 1 271 ? -11.031 -3.934 -8.508 1 98.88 271 MET B O 1
ATOM 4922 N N . GLY B 1 272 ? -13.031 -4.504 -7.586 1 98.88 272 GLY B N 1
ATOM 4923 C CA . GLY B 1 272 ? -13.469 -5.215 -8.781 1 98.88 272 GLY B CA 1
ATOM 4924 C C . GLY B 1 272 ? -13.602 -4.316 -9.992 1 98.88 272 GLY B C 1
ATOM 4925 O O . GLY B 1 272 ? -13.359 -4.75 -11.125 1 98.88 272 GLY B O 1
ATOM 4926 N N . ASP B 1 273 ? -14.008 -3.041 -9.797 1 98.88 273 ASP B N 1
ATOM 4927 C CA . ASP B 1 273 ? -14.117 -2.088 -10.898 1 98.88 273 ASP B CA 1
ATOM 4928 C C . ASP B 1 273 ? -12.758 -1.862 -11.562 1 98.88 273 ASP B C 1
ATOM 4930 O O . ASP B 1 273 ? -12.664 -1.786 -12.789 1 98.88 273 ASP B O 1
ATOM 4934 N N . VAL B 1 274 ? -11.711 -1.743 -10.766 1 98.81 274 VAL B N 1
ATOM 4935 C CA . VAL B 1 274 ? -10.367 -1.517 -11.289 1 98.81 274 VAL B CA 1
ATOM 4936 C C . VAL B 1 274 ? -9.906 -2.734 -12.086 1 98.81 274 VAL B C 1
ATOM 4938 O O . VAL B 1 274 ? -9.359 -2.596 -13.18 1 98.81 274 VAL B O 1
ATOM 4941 N N . ILE B 1 275 ? -10.172 -3.932 -11.586 1 98.88 275 ILE B N 1
ATOM 4942 C CA . ILE B 1 275 ? -9.812 -5.176 -12.258 1 98.88 275 ILE B CA 1
ATOM 4943 C C . ILE B 1 275 ? -10.578 -5.289 -13.57 1 98.88 275 ILE B C 1
ATOM 4945 O O . ILE B 1 275 ? -9.984 -5.613 -14.609 1 98.88 275 ILE B O 1
ATOM 4949 N N . TYR B 1 276 ? -11.828 -4.984 -13.539 1 98.81 276 TYR B N 1
ATOM 4950 C CA . TYR B 1 276 ? -12.688 -5.062 -14.719 1 98.81 276 TYR B CA 1
ATOM 4951 C C . TYR B 1 276 ? -12.203 -4.121 -15.812 1 98.81 276 TYR B C 1
ATOM 4953 O O . TYR B 1 276 ? -12.172 -4.484 -16.984 1 98.81 276 TYR B O 1
ATOM 4961 N N . ASP B 1 277 ? -11.891 -2.926 -15.43 1 98.38 277 ASP B N 1
ATOM 4962 C CA . ASP B 1 277 ? -11.406 -1.931 -16.375 1 98.38 277 ASP B CA 1
ATOM 4963 C C . ASP B 1 277 ? -10.172 -2.439 -17.125 1 98.38 277 ASP B C 1
ATOM 4965 O O . ASP B 1 277 ? -10.086 -2.316 -18.344 1 98.38 277 ASP B O 1
ATOM 4969 N N . TYR B 1 278 ? -9.234 -3.023 -16.438 1 98.06 278 TYR B N 1
ATOM 4970 C CA . TYR B 1 278 ? -8.023 -3.57 -17.031 1 98.06 278 TYR B CA 1
ATOM 4971 C C . TYR B 1 278 ? -8.359 -4.723 -17.984 1 98.06 278 TYR B C 1
ATOM 4973 O O . TYR B 1 278 ? -7.887 -4.758 -19.125 1 98.06 278 TYR B O 1
ATOM 4981 N N . ARG B 1 279 ? -9.164 -5.609 -17.469 1 98.25 279 ARG B N 1
ATOM 4982 C CA . ARG B 1 279 ? -9.422 -6.844 -18.219 1 98.25 279 ARG B CA 1
ATOM 4983 C C . ARG B 1 279 ? -10.25 -6.57 -19.469 1 98.25 279 ARG B C 1
ATOM 4985 O O . ARG B 1 279 ? -9.898 -7.008 -20.562 1 98.25 279 ARG B O 1
ATOM 4992 N N . TYR B 1 280 ? -11.289 -5.758 -19.391 1 98.12 280 TYR B N 1
ATOM 4993 C CA . TYR B 1 280 ? -12.281 -5.625 -20.438 1 98.12 280 TYR B CA 1
ATOM 4994 C C . TYR B 1 280 ? -11.992 -4.414 -21.328 1 98.12 280 TYR B C 1
ATOM 4996 O O . TYR B 1 280 ? -12.383 -4.379 -22.484 1 98.12 280 TYR B O 1
ATOM 5004 N N . LYS B 1 281 ? -11.234 -3.445 -20.812 1 97.62 281 LYS B N 1
ATOM 5005 C CA . LYS B 1 281 ? -11.18 -2.193 -21.547 1 97.62 281 LYS B CA 1
ATOM 5006 C C . LYS B 1 281 ? -9.758 -1.889 -22.016 1 97.62 281 LYS B C 1
ATOM 5008 O O . LYS B 1 281 ? -9.539 -0.973 -22.812 1 97.62 281 LYS B O 1
ATOM 5013 N N . LYS B 1 282 ? -8.844 -2.682 -21.562 1 97 282 LYS B N 1
ATOM 5014 C CA . LYS B 1 282 ? -7.465 -2.34 -21.906 1 97 282 LYS B CA 1
ATOM 5015 C C . LYS B 1 282 ? -6.785 -3.479 -22.656 1 97 282 LYS B C 1
ATOM 5017 O O . LYS B 1 282 ? -5.562 -3.627 -22.609 1 97 282 LYS B O 1
ATOM 5022 N N . GLY B 1 283 ? -7.566 -4.355 -23.25 1 95.06 283 GLY B N 1
ATOM 5023 C CA . GLY B 1 283 ? -7.074 -5.352 -24.188 1 95.06 283 GLY B CA 1
ATOM 5024 C C . GLY B 1 283 ? -6.555 -6.605 -23.516 1 95.06 283 GLY B C 1
ATOM 5025 O O . GLY B 1 283 ? -6.082 -7.527 -24.188 1 95.06 283 GLY B O 1
ATOM 5026 N N . SER B 1 284 ? -6.664 -6.68 -22.203 1 96.25 284 SER B N 1
ATOM 5027 C CA . SER B 1 284 ? -6.082 -7.781 -21.438 1 96.25 284 SER B CA 1
ATOM 5028 C C . SER B 1 284 ? -6.68 -9.117 -21.875 1 96.25 284 SER B C 1
ATOM 5030 O O . SER B 1 284 ? -5.953 -10.078 -22.125 1 96.25 284 SER B O 1
ATOM 5032 N N . ILE B 1 285 ? -7.98 -9.227 -21.953 1 97.12 285 ILE B N 1
ATOM 5033 C CA . ILE B 1 285 ? -8.656 -10.461 -22.328 1 97.12 285 ILE B CA 1
ATOM 5034 C C . ILE B 1 285 ? -8.25 -10.867 -23.734 1 97.12 285 ILE B C 1
ATOM 5036 O O . ILE B 1 285 ? -7.945 -12.031 -24 1 97.12 285 ILE B O 1
ATOM 5040 N N . GLN B 1 286 ? -8.148 -9.914 -24.688 1 95.62 286 GLN B N 1
ATOM 5041 C CA . GLN B 1 286 ? -7.734 -10.188 -26.062 1 95.62 286 GLN B CA 1
ATOM 5042 C C . GLN B 1 286 ? -6.301 -10.711 -26.109 1 95.62 286 GLN B C 1
ATOM 5044 O O . GLN B 1 286 ? -6 -11.633 -26.891 1 95.62 286 GLN B O 1
ATOM 5049 N N . ASN B 1 287 ? -5.492 -10.109 -25.297 1 94.12 287 ASN B N 1
ATOM 5050 C CA . ASN B 1 287 ? -4.086 -10.5 -25.266 1 94.12 287 ASN B CA 1
ATOM 5051 C C . ASN B 1 287 ? -3.912 -11.922 -24.75 1 94.12 287 ASN B C 1
ATOM 5053 O O . ASN B 1 287 ? -2.918 -12.578 -25.062 1 94.12 287 ASN B O 1
ATOM 5057 N N . CYS B 1 288 ? -4.891 -12.43 -23.969 1 93.25 288 CYS B N 1
ATOM 5058 C CA . CYS B 1 288 ? -4.805 -13.758 -23.359 1 93.25 288 CYS B CA 1
ATOM 5059 C C . CYS B 1 288 ? -5.57 -14.781 -24.188 1 93.25 288 CYS B C 1
ATOM 5061 O O . CYS B 1 288 ? -5.59 -15.969 -23.844 1 93.25 288 CYS B O 1
ATOM 5063 N N . ALA B 1 289 ? -6.102 -14.43 -25.297 1 92.81 289 ALA B N 1
ATOM 5064 C CA . ALA B 1 289 ? -7.012 -15.258 -26.078 1 92.81 289 ALA B CA 1
ATOM 5065 C C . ALA B 1 289 ? -6.277 -16.438 -26.703 1 92.81 289 ALA B C 1
ATOM 5067 O O . ALA B 1 289 ? -6.902 -17.422 -27.109 1 92.81 289 ALA B O 1
ATOM 5068 N N . TYR B 1 290 ? -4.98 -16.406 -26.781 1 88.44 290 TYR B N 1
ATOM 5069 C CA . TYR B 1 290 ? -4.195 -17.5 -27.359 1 88.44 290 TYR B CA 1
ATOM 5070 C C . TYR B 1 290 ? -4.293 -18.75 -26.516 1 88.44 290 TYR B C 1
ATOM 5072 O O . TYR B 1 290 ? -4.039 -19.859 -27 1 88.44 290 TYR B O 1
ATOM 5080 N N . THR B 1 291 ? -4.691 -18.641 -25.234 1 88.31 291 THR B N 1
ATOM 5081 C CA . THR B 1 291 ? -4.758 -19.781 -24.312 1 88.31 291 THR B CA 1
ATOM 5082 C C . THR B 1 291 ? -6.027 -20.594 -24.562 1 88.31 291 THR B C 1
ATOM 5084 O O . THR B 1 291 ? -6.059 -21.797 -24.297 1 88.31 291 THR B O 1
ATOM 5087 N N . TYR B 1 292 ? -7.082 -20.031 -24.953 1 90.38 292 TYR B N 1
ATOM 5088 C CA . TYR B 1 292 ? -8.383 -20.641 -25.203 1 90.38 292 TYR B CA 1
ATOM 5089 C C . TYR B 1 292 ? -9.141 -19.875 -26.281 1 90.38 292 TYR B C 1
ATOM 5091 O O . TYR B 1 292 ? -9.578 -18.75 -26.062 1 90.38 292 TYR B O 1
ATOM 5099 N N . PRO B 1 293 ? -9.273 -20.797 -27.406 1 84.94 293 PRO B N 1
ATOM 5100 C CA . PRO B 1 293 ? -10.039 -20.156 -28.484 1 84.94 293 PRO B CA 1
ATOM 5101 C C . PRO B 1 293 ? -11.469 -19.812 -28.062 1 84.94 293 PRO B C 1
ATOM 5103 O O . PRO B 1 293 ? -12.125 -20.609 -27.391 1 84.94 293 PRO B O 1
ATOM 5106 N N . GLY B 1 294 ? -11.93 -18.688 -27.906 1 93.5 294 GLY B N 1
ATOM 5107 C CA . GLY B 1 294 ? -13.266 -18.25 -27.531 1 93.5 294 GLY B CA 1
ATOM 5108 C C . GLY B 1 294 ? -13.289 -17.422 -26.25 1 93.5 294 GLY B C 1
ATOM 5109 O O . GLY B 1 294 ? -14.359 -17 -25.812 1 93.5 294 GLY B O 1
ATOM 5110 N N . LEU B 1 295 ? -12.141 -17.328 -25.688 1 95.69 295 LEU B N 1
ATOM 5111 C CA . LEU B 1 295 ? -12.055 -16.625 -24.406 1 95.69 295 LEU B CA 1
ATOM 5112 C C . LEU B 1 295 ? -12.727 -15.258 -24.5 1 95.69 295 LEU B C 1
ATOM 5114 O O . LEU B 1 295 ? -13.484 -14.875 -23.609 1 95.69 295 LEU B O 1
ATOM 5118 N N . VAL B 1 296 ? -12.492 -14.523 -25.578 1 97.69 296 VAL B N 1
ATOM 5119 C CA . VAL B 1 296 ? -13.016 -13.172 -25.734 1 97.69 296 VAL B CA 1
ATOM 5120 C C . VAL B 1 296 ? -14.539 -13.211 -25.75 1 97.69 296 VAL B C 1
ATOM 5122 O O . VAL B 1 296 ? -15.188 -12.453 -25.031 1 97.69 296 VAL B O 1
ATOM 5125 N N . GLU B 1 297 ? -15.133 -14.109 -26.547 1 97.88 297 GLU B N 1
ATOM 5126 C CA . GLU B 1 297 ? -16.578 -14.234 -26.641 1 97.88 297 GLU B CA 1
ATOM 5127 C C . GLU B 1 297 ? -17.188 -14.672 -25.312 1 97.88 297 GLU B C 1
ATOM 5129 O O . GLU B 1 297 ? -18.234 -14.164 -24.906 1 97.88 297 GLU B O 1
ATOM 5134 N N . LEU B 1 298 ? -16.531 -15.609 -24.719 1 98.19 298 LEU B N 1
ATOM 5135 C CA . LEU B 1 298 ? -17 -16.078 -23.422 1 98.19 298 LEU B CA 1
ATOM 5136 C C . LEU B 1 298 ? -17.062 -14.938 -22.422 1 98.19 298 LEU B C 1
ATOM 5138 O O . LEU B 1 298 ? -18.078 -14.742 -21.75 1 98.19 298 LEU B O 1
ATOM 5142 N N . MET B 1 299 ? -16 -14.141 -22.312 1 98.56 299 MET B N 1
ATOM 5143 C CA . MET B 1 299 ? -15.938 -13.055 -21.344 1 98.56 299 MET B CA 1
ATOM 5144 C C . MET B 1 299 ? -16.953 -11.961 -21.672 1 98.56 299 MET B C 1
ATOM 5146 O O . MET B 1 299 ? -17.5 -11.32 -20.766 1 98.56 299 MET B O 1
ATOM 5150 N N . GLU B 1 300 ? -17.172 -11.742 -22.953 1 98.5 300 GLU B N 1
ATOM 5151 C CA . GLU B 1 300 ? -18.219 -10.797 -23.359 1 98.5 300 GLU B CA 1
ATOM 5152 C C . GLU B 1 300 ? -19.594 -11.242 -22.859 1 98.5 300 GLU B C 1
ATOM 5154 O O . GLU B 1 300 ? -20.359 -10.438 -22.328 1 98.5 300 GLU B O 1
ATOM 5159 N N . ARG B 1 301 ? -19.891 -12.5 -22.984 1 98.56 301 ARG B N 1
ATOM 5160 C CA . ARG B 1 301 ? -21.172 -13.039 -22.547 1 98.56 301 ARG B CA 1
ATOM 5161 C C . ARG B 1 301 ? -21.312 -12.945 -21.031 1 98.56 301 ARG B C 1
ATOM 5163 O O . ARG B 1 301 ? -22.422 -12.867 -20.516 1 98.56 301 ARG B O 1
ATOM 5170 N N . LEU B 1 302 ? -20.203 -12.906 -20.328 1 98.81 302 LEU B N 1
ATOM 5171 C CA . LEU B 1 302 ? -20.25 -12.922 -18.859 1 98.81 302 LEU B CA 1
ATOM 5172 C C . LEU B 1 302 ? -20.141 -11.516 -18.297 1 98.81 302 LEU B C 1
ATOM 5174 O O . LEU B 1 302 ? -20.312 -11.312 -17.094 1 98.81 302 LEU B O 1
ATOM 5178 N N . SER B 1 303 ? -19.906 -10.5 -19.172 1 98.81 303 SER B N 1
ATOM 5179 C CA . SER B 1 303 ? -19.609 -9.141 -18.75 1 98.81 303 SER B CA 1
ATOM 5180 C C . SER B 1 303 ? -20.75 -8.562 -17.906 1 98.81 303 SER B C 1
ATOM 5182 O O . SER B 1 303 ? -20.516 -7.758 -17 1 98.81 303 SER B O 1
ATOM 5184 N N . PHE B 1 304 ? -21.984 -8.969 -18.156 1 98.69 304 PHE B N 1
ATOM 5185 C CA . PHE B 1 304 ? -23.156 -8.422 -17.5 1 98.69 304 PHE B CA 1
ATOM 5186 C C . PHE B 1 304 ? -23.109 -8.711 -16 1 98.69 304 PHE B C 1
ATOM 5188 O O . PHE B 1 304 ? -23.703 -7.977 -15.203 1 98.69 304 PHE B O 1
ATOM 5195 N N . LEU B 1 305 ? -22.438 -9.805 -15.602 1 98.88 305 LEU B N 1
ATOM 5196 C CA . LEU B 1 305 ? -22.359 -10.172 -14.188 1 98.88 305 LEU B CA 1
ATOM 5197 C C . LEU B 1 305 ? -21.766 -9.031 -13.367 1 98.88 305 LEU B C 1
ATOM 5199 O O . LEU B 1 305 ? -22.219 -8.758 -12.258 1 98.88 305 LEU B O 1
ATOM 5203 N N . LYS B 1 306 ? -20.75 -8.336 -13.922 1 98.81 306 LYS B N 1
ATOM 5204 C CA . LYS B 1 306 ? -20.141 -7.207 -13.242 1 98.81 306 LYS B CA 1
ATOM 5205 C C . LYS B 1 306 ? -20.906 -5.918 -13.508 1 98.81 306 LYS B C 1
ATOM 5207 O O . LYS B 1 306 ? -21.188 -5.148 -12.586 1 98.81 306 LYS B O 1
ATOM 5212 N N . THR B 1 307 ? -21.25 -5.645 -14.758 1 98.5 307 THR B N 1
ATOM 5213 C CA . THR B 1 307 ? -21.828 -4.355 -15.141 1 98.5 307 THR B CA 1
ATOM 5214 C C . THR B 1 307 ? -23.219 -4.188 -14.555 1 98.5 307 THR B C 1
ATOM 5216 O O . THR B 1 307 ? -23.656 -3.064 -14.289 1 98.5 307 THR B O 1
ATOM 5219 N N . GLU B 1 308 ? -23.938 -5.297 -14.336 1 98.5 308 GLU B N 1
ATOM 5220 C CA . GLU B 1 308 ? -25.281 -5.211 -13.758 1 98.5 308 GLU B CA 1
ATOM 5221 C C . GLU B 1 308 ? -25.25 -5.438 -12.25 1 98.5 308 GLU B C 1
ATOM 5223 O O . GLU B 1 308 ? -26.297 -5.43 -11.602 1 98.5 308 GLU B O 1
ATOM 5228 N N . GLY B 1 309 ? -24.109 -5.699 -11.656 1 98.19 309 GLY B N 1
ATOM 5229 C CA . GLY B 1 309 ? -23.938 -5.668 -10.219 1 98.19 309 GLY B CA 1
ATOM 5230 C C . GLY B 1 309 ? -24.188 -7.008 -9.555 1 98.19 309 GLY B C 1
ATOM 5231 O O . GLY B 1 309 ? -24.453 -7.074 -8.352 1 98.19 309 GLY B O 1
ATOM 5232 N N . TYR B 1 310 ? -24.125 -8.125 -10.305 1 98.69 310 TYR B N 1
ATOM 5233 C CA . TYR B 1 310 ? -24.359 -9.438 -9.727 1 98.69 310 TYR B CA 1
ATOM 5234 C C . TYR B 1 310 ? -23.125 -9.922 -8.953 1 98.69 310 TYR B C 1
ATOM 5236 O O . TYR B 1 310 ? -23.25 -10.719 -8.023 1 98.69 310 TYR B O 1
ATOM 5244 N N . VAL B 1 311 ? -21.969 -9.492 -9.359 1 98.88 311 VAL B N 1
ATOM 5245 C CA . VAL B 1 311 ? -20.734 -9.875 -8.68 1 98.88 311 VAL B CA 1
ATOM 5246 C C . VAL B 1 311 ? -19.875 -8.641 -8.43 1 98.88 311 VAL B C 1
ATOM 5248 O O . VAL B 1 311 ? -19.984 -7.637 -9.141 1 98.88 311 VAL B O 1
ATOM 5251 N N . ASP B 1 312 ? -19.016 -8.664 -7.387 1 98.88 312 ASP B N 1
ATOM 5252 C CA . ASP B 1 312 ? -18.109 -7.562 -7.07 1 98.88 312 ASP B CA 1
ATOM 5253 C C . ASP B 1 312 ? -16.828 -7.652 -7.895 1 98.88 312 ASP B C 1
ATOM 5255 O O . ASP B 1 312 ? -16.281 -6.629 -8.305 1 98.88 312 ASP B O 1
ATOM 5259 N N . VAL B 1 313 ? -16.359 -8.836 -8.172 1 98.94 313 VAL B N 1
ATOM 5260 C CA . VAL B 1 313 ? -15.172 -9.062 -8.977 1 98.94 313 VAL B CA 1
ATOM 5261 C C . VAL B 1 313 ? -15.484 -10.062 -10.094 1 98.94 313 VAL B C 1
ATOM 5263 O O . VAL B 1 313 ? -16.203 -11.039 -9.875 1 98.94 313 VAL B O 1
ATOM 5266 N N . LEU B 1 314 ? -15.031 -9.805 -11.281 1 98.88 314 LEU B N 1
ATOM 5267 C CA . LEU B 1 314 ? -15.055 -10.695 -12.438 1 98.88 314 LEU B CA 1
ATOM 5268 C C . LEU B 1 314 ? -13.766 -10.594 -13.234 1 98.88 314 LEU B C 1
ATOM 5270 O O . LEU B 1 314 ? -13.391 -9.508 -13.688 1 98.88 314 LEU B O 1
ATOM 5274 N N . SER B 1 315 ? -13.094 -11.695 -13.375 1 98.75 315 SER B N 1
ATOM 5275 C CA . SER B 1 315 ? -11.812 -11.68 -14.07 1 98.75 315 SER B CA 1
ATOM 5276 C C . SER B 1 315 ? -11.43 -13.07 -14.562 1 98.75 315 SER B C 1
ATOM 5278 O O . SER B 1 315 ? -12.062 -14.062 -14.188 1 98.75 315 SER B O 1
ATOM 5280 N N . ILE B 1 316 ? -10.523 -13.164 -15.469 1 97.88 316 ILE B N 1
ATOM 5281 C CA . ILE B 1 316 ? -9.797 -14.406 -15.688 1 97.88 316 ILE B CA 1
ATOM 5282 C C . ILE B 1 316 ? -8.609 -14.492 -14.742 1 97.88 316 ILE B C 1
ATOM 5284 O O . ILE B 1 316 ? -8.117 -13.469 -14.25 1 97.88 316 ILE B O 1
ATOM 5288 N N . SER B 1 317 ? -8.234 -15.656 -14.375 1 96.38 317 SER B N 1
ATOM 5289 C CA . SER B 1 317 ? -7.035 -15.812 -13.562 1 96.38 317 SER B CA 1
ATOM 5290 C C . SER B 1 317 ? -5.797 -15.992 -14.43 1 96.38 317 SER B C 1
ATOM 5292 O O . SER B 1 317 ? -5.75 -16.875 -15.281 1 96.38 317 SER B O 1
ATOM 5294 N N . SER B 1 318 ? -4.789 -15.141 -14.188 1 93.88 318 SER B N 1
ATOM 5295 C CA . SER B 1 318 ? -3.578 -15.141 -15.008 1 93.88 318 SER B CA 1
ATOM 5296 C C . SER B 1 318 ? -3.912 -14.984 -16.484 1 93.88 318 SER B C 1
ATOM 5298 O O . SER B 1 318 ? -4.59 -14.031 -16.875 1 93.88 318 SER B O 1
ATOM 5300 N N . VAL B 1 319 ? -3.529 -15.953 -17.312 1 91 319 VAL B N 1
ATOM 5301 C CA . VAL B 1 319 ? -3.826 -15.844 -18.734 1 91 319 VAL B CA 1
ATOM 5302 C C . VAL B 1 319 ? -5.051 -16.688 -19.078 1 91 319 VAL B C 1
ATOM 5304 O O . VAL B 1 319 ? -5.461 -16.766 -20.234 1 91 319 VAL B O 1
ATOM 5307 N N . GLY B 1 320 ? -5.785 -17.141 -18.047 1 90 320 GLY B N 1
ATOM 5308 C CA . GLY B 1 320 ? -6.922 -18.016 -18.297 1 90 320 GLY B CA 1
ATOM 5309 C C . GLY B 1 320 ? -6.527 -19.453 -18.594 1 90 320 GLY B C 1
ATOM 5310 O O . GLY B 1 320 ? -5.371 -19.828 -18.391 1 90 320 GLY B O 1
ATOM 5311 N N . PRO B 1 321 ? -7.57 -20.312 -18.875 1 90.88 321 PRO B N 1
ATOM 5312 C CA . PRO B 1 321 ? -8.93 -19.922 -19.234 1 90.88 321 PRO B CA 1
ATOM 5313 C C . PRO B 1 321 ? -9.875 -19.891 -18.031 1 90.88 321 PRO B C 1
ATOM 5315 O O . PRO B 1 321 ? -11.07 -19.625 -18.188 1 90.88 321 PRO B O 1
ATOM 5318 N N . ALA B 1 322 ? -9.383 -20.141 -16.891 1 95 322 ALA B N 1
ATOM 5319 C CA . ALA B 1 322 ? -10.234 -20.047 -15.711 1 95 322 ALA B CA 1
ATOM 5320 C C . ALA B 1 322 ? -10.773 -18.625 -15.523 1 95 322 ALA B C 1
ATOM 5322 O O . ALA B 1 322 ? -10.008 -17.656 -15.578 1 95 322 ALA B O 1
ATOM 5323 N N . VAL B 1 323 ? -12.062 -18.562 -15.422 1 97.81 323 VAL B N 1
ATOM 5324 C CA . VAL B 1 323 ? -12.766 -17.344 -15.07 1 97.81 323 VAL B CA 1
ATOM 5325 C C . VAL B 1 323 ? -13.211 -17.406 -13.609 1 97.81 323 VAL B C 1
ATOM 5327 O O . VAL B 1 323 ? -13.602 -18.469 -13.125 1 97.81 323 VAL B O 1
ATOM 5330 N N . PHE B 1 324 ? -13.109 -16.281 -12.922 1 98.69 324 PHE B N 1
ATOM 5331 C CA . PHE B 1 324 ? -13.594 -16.328 -11.547 1 98.69 324 PHE B CA 1
ATOM 5332 C C . PHE B 1 324 ? -14.391 -15.078 -11.203 1 98.69 324 PHE B C 1
ATOM 5334 O O . PHE B 1 324 ? -14.219 -14.031 -11.836 1 98.69 324 PHE B O 1
ATOM 5341 N N . ALA B 1 325 ? -15.25 -15.234 -10.258 1 98.88 325 ALA B N 1
ATOM 5342 C CA . ALA B 1 325 ? -16.047 -14.148 -9.695 1 98.88 325 ALA B CA 1
ATOM 5343 C C . ALA B 1 325 ? -16.094 -14.234 -8.172 1 98.88 325 ALA B C 1
ATOM 5345 O O . ALA B 1 325 ? -15.961 -15.32 -7.605 1 98.88 325 ALA B O 1
ATOM 5346 N N . ILE B 1 326 ? -16.203 -13.141 -7.531 1 98.94 326 ILE B N 1
ATOM 5347 C CA . ILE B 1 326 ? -16.359 -13.039 -6.082 1 98.94 326 ILE B CA 1
ATOM 5348 C C . ILE B 1 326 ? -17.609 -12.234 -5.75 1 98.94 326 ILE B C 1
ATOM 5350 O O . ILE B 1 326 ? -17.781 -11.117 -6.242 1 98.94 326 ILE B O 1
ATOM 5354 N N . ALA B 1 327 ? -18.453 -12.781 -4.977 1 98.81 327 ALA B N 1
ATOM 5355 C CA . ALA B 1 327 ? -19.719 -12.133 -4.633 1 98.81 327 ALA B CA 1
ATOM 5356 C C . ALA B 1 327 ? -20.281 -12.688 -3.324 1 98.81 327 ALA B C 1
ATOM 5358 O O . ALA B 1 327 ? -19.828 -13.734 -2.842 1 98.81 327 ALA B O 1
ATOM 5359 N N . LYS B 1 328 ? -21.188 -11.969 -2.748 1 98.31 328 LYS B N 1
ATOM 5360 C CA . LYS B 1 328 ? -21.906 -12.445 -1.569 1 98.31 328 LYS B CA 1
ATOM 5361 C C . LYS B 1 328 ? -22.984 -13.461 -1.953 1 98.31 328 LYS B C 1
ATOM 5363 O O . LYS B 1 328 ? -23.266 -14.391 -1.189 1 98.31 328 LYS B O 1
ATOM 5368 N N . ASP B 1 329 ? -23.594 -13.258 -3.07 1 98.06 329 ASP B N 1
ATOM 5369 C CA . ASP B 1 329 ? -24.531 -14.188 -3.689 1 98.06 329 ASP B CA 1
ATOM 5370 C C . ASP B 1 329 ? -24.062 -14.594 -5.082 1 98.06 329 ASP B C 1
ATOM 5372 O O . ASP B 1 329 ? -24.094 -13.789 -6.016 1 98.06 329 ASP B O 1
ATOM 5376 N N . VAL B 1 330 ? -23.734 -15.906 -5.234 1 97.94 330 VAL B N 1
ATOM 5377 C CA . VAL B 1 330 ? -23.125 -16.344 -6.488 1 97.94 330 VAL B CA 1
ATOM 5378 C C . VAL B 1 330 ? -24.156 -17.078 -7.336 1 97.94 330 VAL B C 1
ATOM 5380 O O . VAL B 1 330 ? -23.812 -17.734 -8.32 1 97.94 330 VAL B O 1
ATOM 5383 N N . SER B 1 331 ? -25.406 -17 -7.039 1 98.25 331 SER B N 1
ATOM 5384 C CA . SER B 1 331 ? -26.438 -17.766 -7.719 1 98.25 331 SER B CA 1
ATOM 5385 C C . SER B 1 331 ? -26.5 -17.422 -9.203 1 98.25 331 SER B C 1
ATOM 5387 O O . SER B 1 331 ? -26.469 -18.312 -10.055 1 98.25 331 SER B O 1
ATOM 5389 N N . ARG B 1 332 ? -26.594 -16.156 -9.461 1 98.44 332 ARG B N 1
ATOM 5390 C CA . ARG B 1 332 ? -26.688 -15.742 -10.859 1 98.44 332 ARG B CA 1
ATOM 5391 C C . ARG B 1 332 ? -25.422 -16.094 -11.633 1 98.44 332 ARG B C 1
ATOM 5393 O O . ARG B 1 332 ? -25.5 -16.469 -12.805 1 98.44 332 ARG B O 1
ATOM 5400 N N . CYS B 1 333 ? -24.297 -15.938 -11.016 1 98.69 333 CYS B N 1
ATOM 5401 C CA . CYS B 1 333 ? -23.031 -16.297 -11.648 1 98.69 333 CYS B CA 1
ATOM 5402 C C . CYS B 1 333 ? -22.984 -17.797 -11.938 1 98.69 333 CYS B C 1
ATOM 5404 O O . CYS B 1 333 ? -22.516 -18.203 -13.008 1 98.69 333 CYS B O 1
ATOM 5406 N N . THR B 1 334 ? -23.422 -18.578 -11.016 1 98.62 334 THR B N 1
ATOM 5407 C CA . THR B 1 334 ? -23.469 -20.031 -11.195 1 98.62 334 THR B CA 1
ATOM 5408 C C . THR B 1 334 ? -24.312 -20.391 -12.406 1 98.62 334 THR B C 1
ATOM 5410 O O . THR B 1 334 ? -23.906 -21.219 -13.227 1 98.62 334 THR B O 1
ATOM 5413 N N . GLU B 1 335 ? -25.406 -19.766 -12.516 1 98.75 335 GLU B N 1
ATOM 5414 C CA . GLU B 1 335 ? -26.297 -20 -13.656 1 98.75 335 GLU B CA 1
ATOM 5415 C C . GLU B 1 335 ? -25.609 -19.625 -14.961 1 98.75 335 GLU B C 1
ATOM 5417 O O . GLU B 1 335 ? -25.672 -20.375 -15.938 1 98.75 335 GLU B O 1
ATOM 5422 N N . ALA B 1 336 ? -25 -18.484 -14.961 1 98.81 336 ALA B N 1
ATOM 5423 C CA . ALA B 1 336 ? -24.328 -18 -16.156 1 98.81 336 ALA B CA 1
ATOM 5424 C C . ALA B 1 336 ? -23.188 -18.938 -16.578 1 98.81 336 ALA B C 1
ATOM 5426 O O . ALA B 1 336 ? -23 -19.203 -17.766 1 98.81 336 ALA B O 1
ATOM 5427 N N . PHE B 1 337 ? -22.406 -19.422 -15.578 1 98.69 337 PHE B N 1
ATOM 5428 C CA . PHE B 1 337 ? -21.312 -20.344 -15.875 1 98.69 337 PHE B CA 1
ATOM 5429 C C . PHE B 1 337 ? -21.859 -21.641 -16.438 1 98.69 337 PHE B C 1
ATOM 5431 O O . PHE B 1 337 ? -21.312 -22.188 -17.406 1 98.69 337 PHE B O 1
ATOM 5438 N N . LYS B 1 338 ? -23 -22.141 -15.945 1 98.31 338 LYS B N 1
ATOM 5439 C CA . LYS B 1 338 ? -23.641 -23.359 -16.453 1 98.31 338 LYS B CA 1
ATOM 5440 C C . LYS B 1 338 ? -24.125 -23.172 -17.875 1 98.31 338 LYS B C 1
ATOM 5442 O O . LYS B 1 338 ? -23.938 -24.047 -18.734 1 98.31 338 LYS B O 1
ATOM 5447 N N . GLU B 1 339 ? -24.719 -22.078 -18.078 1 98.31 339 GLU B N 1
ATOM 5448 C CA . GLU B 1 339 ? -25.234 -21.75 -19.406 1 98.31 339 GLU B CA 1
ATOM 5449 C C . GLU B 1 339 ? -24.109 -21.719 -20.438 1 98.31 339 GLU B C 1
ATOM 5451 O O . GLU B 1 339 ? -24.359 -21.875 -21.625 1 98.31 339 GLU B O 1
ATOM 5456 N N . ASN B 1 340 ? -22.891 -21.5 -20.016 1 98 340 ASN B N 1
ATOM 5457 C CA . ASN B 1 340 ? -21.75 -21.422 -20.922 1 98 340 ASN B CA 1
ATOM 5458 C C . ASN B 1 340 ? -20.875 -22.656 -20.828 1 98 340 ASN B C 1
ATOM 5460 O O . ASN B 1 340 ? -19.703 -22.625 -21.203 1 98 340 ASN B O 1
ATOM 5464 N N . SER B 1 341 ? -21.375 -23.766 -20.312 1 97 341 SER B N 1
ATOM 5465 C CA . SER B 1 341 ? -20.734 -25.078 -20.266 1 97 341 SER B CA 1
ATOM 5466 C C . SER B 1 341 ? -19.375 -25.016 -19.578 1 97 341 SER B C 1
ATOM 5468 O O . SER B 1 341 ? -18.375 -25.484 -20.141 1 97 341 SER B O 1
ATOM 5470 N N . MET B 1 342 ? -19.375 -24.453 -18.406 1 96.69 342 MET B N 1
ATOM 5471 C CA . MET B 1 342 ? -18.156 -24.375 -17.625 1 96.69 342 MET B CA 1
ATOM 5472 C C . MET B 1 342 ? -18.203 -25.328 -16.438 1 96.69 342 MET B C 1
ATOM 5474 O O . MET B 1 342 ? -19.25 -25.469 -15.805 1 96.69 342 MET B O 1
ATOM 5478 N N . ARG B 1 343 ? -17.078 -26.016 -16.234 1 94.12 343 ARG B N 1
ATOM 5479 C CA . ARG B 1 343 ? -16.906 -26.719 -14.961 1 94.12 343 ARG B CA 1
ATOM 5480 C C . ARG B 1 343 ? -16.75 -25.719 -13.812 1 94.12 343 ARG B C 1
ATOM 5482 O O . ARG B 1 343 ? -15.938 -24.812 -13.883 1 94.12 343 ARG B O 1
ATOM 5489 N N . ILE B 1 344 ? -17.531 -25.938 -12.766 1 96.44 344 ILE B N 1
ATOM 5490 C CA . ILE B 1 344 ? -17.609 -24.938 -11.719 1 96.44 344 ILE B CA 1
ATOM 5491 C C . ILE B 1 344 ? -16.922 -25.453 -10.453 1 96.44 344 ILE B C 1
ATOM 5493 O O . ILE B 1 344 ? -17.125 -26.594 -10.062 1 96.44 344 ILE B O 1
ATOM 5497 N N . ILE B 1 345 ? -16.109 -24.625 -9.844 1 95.25 345 ILE B N 1
ATOM 5498 C CA . ILE B 1 345 ? -15.523 -24.844 -8.523 1 95.25 345 ILE B CA 1
ATOM 5499 C C . ILE B 1 345 ? -15.93 -23.703 -7.594 1 95.25 345 ILE B C 1
ATOM 5501 O O . ILE B 1 345 ? -15.75 -22.531 -7.926 1 95.25 345 ILE B O 1
ATOM 5505 N N . LYS B 1 346 ? -16.531 -24.031 -6.488 1 96.94 346 LYS B N 1
ATOM 5506 C CA . LYS B 1 346 ? -16.875 -23.047 -5.477 1 96.94 346 LYS B CA 1
ATOM 5507 C C . LYS B 1 346 ? -15.906 -23.109 -4.293 1 96.94 346 LYS B C 1
ATOM 5509 O O . LYS B 1 346 ? -15.5 -24.188 -3.875 1 96.94 346 LYS B O 1
ATOM 5514 N N . THR B 1 347 ? -15.492 -21.969 -3.83 1 97.19 347 THR B N 1
ATOM 5515 C CA . THR B 1 347 ? -14.57 -21.891 -2.701 1 97.19 347 THR B CA 1
ATOM 5516 C C . THR B 1 347 ? -14.703 -20.547 -1.995 1 97.19 347 THR B C 1
ATOM 5518 O O . THR B 1 347 ? -15.711 -19.844 -2.16 1 97.19 347 THR B O 1
ATOM 5521 N N . LYS B 1 348 ? -13.797 -20.234 -1.077 1 98.25 348 LYS B N 1
ATOM 5522 C CA . LYS B 1 348 ? -13.742 -18.969 -0.356 1 98.25 348 LYS B CA 1
ATOM 5523 C C . LYS B 1 348 ? -12.344 -18.344 -0.428 1 98.25 348 LYS B C 1
ATOM 5525 O O . LYS B 1 348 ? -11.406 -18.984 -0.91 1 98.25 348 LYS B O 1
ATOM 5530 N N . ILE B 1 349 ? -12.297 -17.109 -0.043 1 98.69 349 ILE B N 1
ATOM 5531 C CA . ILE B 1 349 ? -11.008 -16.438 0.061 1 98.69 349 ILE B CA 1
ATOM 5532 C C . ILE B 1 349 ? -10.273 -16.922 1.306 1 98.69 349 ILE B C 1
ATOM 5534 O O . ILE B 1 349 ? -10.883 -17.125 2.355 1 98.69 349 ILE B O 1
ATOM 5538 N N . ASN B 1 350 ? -9.031 -17.172 1.146 1 98.5 350 ASN B N 1
ATOM 5539 C CA . ASN B 1 350 ? -8.172 -17.5 2.281 1 98.5 350 ASN B CA 1
ATOM 5540 C C . ASN B 1 350 ? -7.453 -16.266 2.816 1 98.5 350 ASN B C 1
ATOM 5542 O O . ASN B 1 350 ? -6.562 -15.734 2.158 1 98.5 350 ASN B O 1
ATOM 5546 N N . ASN B 1 351 ? -7.773 -15.836 4.027 1 98.62 351 ASN B N 1
ATOM 5547 C CA . ASN B 1 351 ? -7.18 -14.633 4.609 1 98.62 351 ASN B CA 1
ATOM 5548 C C . ASN B 1 351 ? -5.918 -14.961 5.402 1 98.62 351 ASN B C 1
ATOM 5550 O O . ASN B 1 351 ? -5.27 -14.062 5.945 1 98.62 351 ASN B O 1
ATOM 5554 N N . CYS B 1 352 ? -5.531 -16.203 5.488 1 98.19 352 CYS B N 1
ATOM 5555 C CA . CYS B 1 352 ? -4.422 -16.641 6.328 1 98.19 352 CYS B CA 1
ATOM 5556 C C . CYS B 1 352 ? -3.268 -17.172 5.477 1 98.19 352 CYS B C 1
ATOM 5558 O O . CYS B 1 352 ? -3.398 -17.297 4.258 1 98.19 352 CYS B O 1
ATOM 5560 N N . THR B 1 353 ? -2.15 -17.328 6.117 1 98.5 353 THR B N 1
ATOM 5561 C CA . THR B 1 353 ? -1.027 -18 5.477 1 98.5 353 THR B CA 1
ATOM 5562 C C . THR B 1 353 ? -1.274 -19.5 5.395 1 98.5 353 THR B C 1
ATOM 5564 O O . THR B 1 353 ? -2.389 -19.969 5.641 1 98.5 353 THR B O 1
ATOM 5567 N N . TYR B 1 354 ? -0.277 -20.203 4.934 1 98.38 354 TYR B N 1
ATOM 5568 C CA . TYR B 1 354 ? -0.431 -21.656 4.914 1 98.38 354 TYR B CA 1
ATOM 5569 C C . TYR B 1 354 ? -0.677 -22.203 6.316 1 98.38 354 TYR B C 1
ATOM 5571 O O . TYR B 1 354 ? -0.318 -21.562 7.309 1 98.38 354 TYR B O 1
ATOM 5579 N N . LYS B 1 355 ? -1.326 -23.391 6.438 1 97 355 LYS B N 1
ATOM 5580 C CA . LYS B 1 355 ? -1.643 -24.031 7.711 1 97 355 LYS B CA 1
ATOM 5581 C C . LYS B 1 355 ? -0.701 -25.203 7.984 1 97 355 LYS B C 1
ATOM 5583 O O . LYS B 1 355 ? -0.433 -26 7.094 1 97 355 LYS B O 1
ATOM 5588 N N . VAL B 1 356 ? -0.183 -25.156 9.133 1 97.31 356 VAL B N 1
ATOM 5589 C CA . VAL B 1 356 ? 0.588 -26.312 9.562 1 97.31 356 VAL B CA 1
ATOM 5590 C C . VAL B 1 356 ? -0.346 -27.359 10.172 1 97.31 356 VAL B C 1
ATOM 5592 O O . VAL B 1 356 ? -1.064 -27.078 11.133 1 97.31 356 VAL B O 1
ATOM 5595 N N . GLN B 1 357 ? -0.286 -28.484 9.656 1 92.25 357 GLN B N 1
ATOM 5596 C CA . GLN B 1 357 ? -1.142 -29.562 10.148 1 92.25 357 GLN B CA 1
ATOM 5597 C C . GLN B 1 357 ? -0.415 -30.422 11.18 1 92.25 357 GLN B C 1
ATOM 5599 O O . GLN B 1 357 ? -1.012 -30.844 12.172 1 92.25 357 GLN B O 1
ATOM 5604 N N . CYS B 1 358 ? 0.839 -30.688 10.859 1 89.56 358 CYS B N 1
ATOM 5605 C CA . CYS B 1 358 ? 1.635 -31.516 11.766 1 89.56 358 CYS B CA 1
ATOM 5606 C C . CYS B 1 358 ? 3.113 -31.156 11.672 1 89.56 358 CYS B C 1
ATOM 5608 O O . CYS B 1 358 ? 3.615 -30.828 10.594 1 89.56 358 CYS B O 1
ATOM 5610 N N . LEU B 1 359 ? 3.697 -31.094 12.75 1 90.31 359 LEU B N 1
ATOM 5611 C CA . LEU B 1 359 ? 5.148 -30.984 12.852 1 90.31 359 LEU B CA 1
ATOM 5612 C C . LEU B 1 359 ? 5.703 -31.984 13.852 1 90.31 359 LEU B C 1
ATOM 5614 O O . LEU B 1 359 ? 5.281 -32 15.008 1 90.31 359 LEU B O 1
ATOM 5618 N N . GLU B 1 360 ? 6.469 -32.875 13.398 1 93 360 GLU B N 1
ATOM 5619 C CA . GLU B 1 360 ? 7.031 -33.938 14.227 1 93 360 GLU B CA 1
ATOM 5620 C C . GLU B 1 360 ? 8.555 -33.875 14.242 1 93 360 GLU B C 1
ATOM 5622 O O . GLU B 1 360 ? 9.188 -33.75 13.195 1 93 360 GLU B O 1
#

InterPro domains:
  IPR006204 GHMP kinase N-terminal domain [PF00288] (98-174)
  IPR014721 Small ribosomal subunit protein uS5 domain 2-type fold, subgroup [G3DSA:3.30.230.10] (61-185)
  IPR020568 Ribosomal protein uS5 domain 2-type superfamily [SSF54211] (58-159)

Secondary structure (DSSP, 8-state):
----TT--EETT--SS----SS----S-SEEEEEEEEEEEEEES-GGGGS--SSS-----EEEEEEEEEEEEEEEEESSS-EEE-GGGGGGHHHHHHHHHHHHHHHT--SEEEEEEE---S-TTSSS-HHHHHHHHHHHHHHHHTT--S-HHHHHHHHHTT-EEEETTEEEEEEE----SHHHHHHHSSSSEEEEETTTEEEEEE---TT-EEEEEEETTPPPPPHHHHHHHHHHTHHHHHHHHHHHHHHHHHHIIIIIHHHHHTT-HHHHHHHHHHHHHHSSHHHHTGGGSTTHHHHHHHHTHHHHTTS-SEEEESTTSS-EEEEES--HHHHHHHHHTTEEEEEE-B--S-PEEEEE-/--------EETT--SS----SS----S-SEEEEEEEEEEEEEES-GGGGS--SSS-----EEEEEEEEEEEEEEEEESSS-EEE-GGGGGGHHHHHHHHHHHHHHHT--SEEEEEEEE--S-TTTTS-HHHHHHHHHHHHHHHHTT--S-HHHHHHHHHTT-EEEETTEEEEEEE----SHHHHHHHSSSSEEEEETTTEEEEEE---TT-EEEEEEETTPPPPPHHHHHHHHHHTHHHHHHHHHHHHHHHHHHIIIIIHHHHHTT-HHHHHHHHHHHHHHSSHHHHTGGGSTTHHHHHHHHTHHHHTTS-SEEEESTTSS-EEEEES--HHHHHHHHHTTEEEEEE-B--S--EEEEE-

pLDDT: mean 92.94, std 10.26, range [23.05, 98.94]

Sequence (720 aa):
MEINNFDFFKVGTVFNPVKCYKTPEAKGRRISIQYPSRLNAMAIDPSKIVENKNMKYTPGEIVFSTQIFLEIEVKLLENEEIIVCNSVSDRKTVVEHSCKIMKKALGYTGGFEVNVQSYHNLKHCGLGSTGCLQAGVAAAINHLFGSPIDANDLIRYLAQNYGEEIDGDPVHLNPVQCIGGSAASGLRQGGVLVIAGENTVIAAADISESYEVIIGIPEDFDFVDSKAQFEEEKENLDKFLECGKCHKDEIAYNILHYFLPAMERENLKTMGDVIYDYRYKKGSIQNCAYTYPGLVELMERLSFLKTEGYVDVLSISSVGPAVFAIAKDVSRCTEAFKENSMRIIKTKINNCTYKVQCLEMEINNFDFFKVGTVFNPVKCYKTPEAKGRRISIQYPSRLNAMAIDPSKIVENKNMKYTPGEIVFSTQIFLEIEVKLLENEEIIVCNSVSDRKTVVEHSCKIMKKALGYTGGFEVNVQSYHNLKHCGLGSTGCLQAGVAAAINHLFGSPIDANDLIRYLAQNYGEEIDGDPVHLNPVQCIGGSAASGLRQGGVLVIAGENTVIAAADISESYEVIIGIPEDFDFVDSKAQFEEEKENLDKFLECGKCHKDEIAYNILHYFLPAMERENLKTMGDVIYDYRYKKGSIQNCAYTYPGLVELMERLSFLKTEGYVDVLSISSVGPAVFAIAKDVSRCTEAFKENSMRIIKTKINNCTYKVQCLE

Foldseek 3Di:
DAPPQWDWDWQLDFQDAFAFQDAFAFPFFKFKWWFWWKFFLDFLFLQQQLDDDLLFGFRWTKMFTFPQTKIKMKGWAAAQDEAEDDVPVVQSQLLSSLQNNLCVRNVNRTYMYMYIDDDPPCPPFQRCVSVLSSLVSNVRSCVRRPNRDALQRSLLRDSSSDFGDDVPDSTITTSHRGLSRSNCSFSPFARMFIAGDRSGTPDGAHADQLKKKKKWAAPPQDDDDPVVVVVLLVVLSVVSSVLSVVCSVVSVVLCVPFQRVCRVVNNLLSVQVSSCCSCLPSCLQVSLCSRDPCQNVLCVLLVCCNVVPVFSHWGAGDSRPMIMTMHSDCVVVVVSSVVNRIDMDMTGTGRHHMGIDDGD/DQPLDQDWDWQLDFQDAFAFQDAFAFPFFKFKWWFWWKFFLDFLFLQQQNGDRLLFGFRWTKMFTFPPTKIKMKGWAAAQDEAEDDVPVVFLRLLSSLQNNLCVRNVNRTYMYMYIDDDPVCPPFQRCSSVLSSLVSNVRSCVRRPNRDALQRSLLRDSSSDFGDDVPDSTITGRHRGLSRSNCSFSPFARMFIAGDRSGTPDGAHADQLKKKKKWAAPPQDDDDPVVVVVLLVVLSVVSSVLSVVCSVVSVVLCVPFQRVCRVVNNLLSVQVSSCCCCLPSCLQVSLCSRDPCQNVLCVLLVCCNVVPVFSHWGAGDSRPMIMTMHSDCVVVVVSSVVNRIDMDMTGTGRHHMGIDDGD

Nearest PDB structures (foldseek):
  4emd-assembly1_A  TM=6.695E-01  e=1.083E-12  Mycobacteroides abscessus ATCC 19977
  2gs8-assembly1_A  TM=6.753E-01  e=3.493E-12  Streptococcus pyogenes M1 GAS
  1uek-assembly1_A  TM=7.033E-01  e=8.254E-11  Thermus thermophilus
  6jbc-assembly1_A  TM=6.649E-01  e=1.572E-10  Thermococcus kodakarensis KOD1
  1k47-assembly6_F  TM=5.874E-01  e=2.824E-10  Streptococcus pneumoniae R6

Organism: Ruminiclostridium cellulolyticum (strain ATCC 35319 / DSM 5812 / JCM 6584 / H10) (NCBI:txid394503)

Radius of gyration: 27.56 Å; Cα contacts (8 Å, |Δi|>4): 1737; chains: 2; bounding box: 54×80×65 Å

Solvent-accessible surface area (backbone atoms only — not comparable to full-atom values): 35242 Å² total; per-residue (Å²): 125,81,50,63,67,71,58,66,41,53,59,40,57,70,74,46,85,63,76,54,84,45,80,64,41,73,74,44,49,35,38,30,35,38,25,25,27,27,36,33,51,43,67,47,23,45,38,30,66,73,45,50,60,55,49,46,26,45,23,24,32,35,28,35,10,25,64,50,58,37,39,41,32,44,30,67,36,86,51,61,54,76,46,64,42,72,81,39,58,91,46,39,48,39,51,50,22,29,50,41,38,46,26,62,54,60,72,49,73,49,17,34,38,37,40,51,50,81,61,72,94,47,69,86,34,26,37,40,52,69,47,21,48,32,34,37,53,38,49,51,53,37,50,36,24,60,46,24,51,52,50,67,58,47,22,29,34,50,19,24,47,41,54,39,62,35,91,94,40,81,55,40,23,36,51,50,89,32,51,22,56,31,32,38,21,23,54,35,61,16,13,36,39,35,29,22,22,79,28,26,73,56,43,59,30,65,64,69,84,67,37,37,32,41,35,31,32,56,64,85,66,73,90,70,56,62,60,58,50,48,55,54,48,63,74,42,42,63,52,33,34,51,37,17,73,73,38,25,35,59,46,23,30,42,39,53,43,43,26,45,30,19,50,74,66,65,34,56,50,53,35,18,50,52,43,33,45,45,40,76,70,51,51,45,44,64,58,28,28,86,70,31,90,55,44,52,61,53,52,58,74,50,44,55,42,47,80,70,61,56,28,34,29,54,39,41,14,62,58,24,62,21,31,36,35,33,20,72,57,54,64,68,58,52,50,54,36,52,77,63,51,28,48,76,48,78,49,36,67,22,47,47,44,48,42,78,75,43,76,71,122,78,32,72,73,79,59,66,41,54,62,42,56,71,71,46,83,62,74,55,82,46,82,64,41,73,74,45,50,32,39,29,35,37,27,24,26,30,36,33,51,42,65,48,23,43,38,31,64,75,47,38,57,50,50,46,27,46,23,24,33,36,30,34,10,25,63,50,56,35,36,40,32,43,29,66,34,84,50,62,54,75,47,64,42,73,81,41,57,93,43,38,48,38,52,50,22,30,51,41,39,46,25,63,53,61,71,49,71,50,17,37,38,39,41,57,72,48,68,77,90,46,68,84,32,27,37,40,50,69,48,20,48,33,34,37,53,37,50,51,52,38,50,36,23,61,46,23,50,53,52,68,58,46,20,29,33,49,19,23,47,42,53,39,58,36,91,95,38,82,55,40,22,38,56,52,89,32,49,22,54,32,31,38,22,23,56,35,62,16,13,36,37,35,28,20,22,79,28,26,74,55,43,59,29,64,63,67,82,68,38,37,31,42,36,31,31,55,62,85,66,75,90,70,57,59,61,60,50,49,55,52,46,62,75,41,43,62,50,34,34,51,37,16,73,74,37,26,35,57,46,22,31,44,40,54,42,43,27,44,30,18,49,74,66,65,33,58,49,54,35,17,49,52,45,33,47,46,38,74,71,50,50,43,45,65,57,30,26,87,72,32,91,53,46,52,62,53,51,59,72,50,45,54,42,47,79,71,62,57,28,34,29,54,39,42,14,61,57,22,62,22,31,36,36,35,19,73,56,55,62,67,57,51,50,54,37,51,76,63,51,27,49,76,48,78,48,33,67,22,45,46,44,47,43,78,75,44,77,71